Protein AF-A0A7C4VWH7-F1 (afdb_monomer_lite)

Radius of gyration: 33.83 Å; chains: 1; bounding box: 109×75×97 Å

Sequence (482 aa):
MKRKIFNILCTFMLFASLLFVKLVPMDLRASEKTSGESYSNHPNFISISVIIDKDKDFDDLWSWLESVNYTKFTFVICADENEGYILDNSTRINILKQYGKLIPRLPYYQQYSPSNRERKINDTLDNYRAKVGYVPKGIMDFVPDTYSANYAMLKGVEYIQGYCFDQYAIDYVTERGGFQMPYYASPTHILVPSITSGGIVVLPHSTWDWVASFTVDHNLQTHVDNLMTIFHNNRTLAKNYFLSFIDNTFSGSQPFGFVNFQFEWSWTRDYNNTDVAKEWITTLMTEYSQFLVTYEEFVEWFKLNYPATPEYKIKFNSPYDNSNIEWYFSNESRVARIGDYVVSYVDYTKQLPDKYLNQIATINWLGNASDPKNCVDVSLTFNVDALGRGRLRHPPSSFPISYVGDLRNFSKYYVTLALIQLETAYQSLSLNYSELKSNSAALNLTFHSLLGNFTALQAKYDSFNLMINNMQGQIDSLNLTF

Foldseek 3Di:
DVVVVVVVVVVVVLVVVPPDDPPDPDPLPLPPPPPPPDPPPAAEAEAEEEEEEAPVCLVVVLVLCVVLVAQAYEYEFEDDPPRDGQLVDLVSLVSNNRRHHYAYEDEQCLQDFLVVLLVVLVVRQVSCCVRNVHRDLEYEYLADDLSSQQSNVVVNNQEYENDLEQFALAQQAGAYFADQDKAAADSQARRAGDPAFGHYIYHYNWRAAPACCFAAHVLRTQEQVSLCVVVVNPLVVSLSQNVVSSVQQQVFKPPHGYGYHYYYPVSCVVVVNSVSVSVSSSVCCVPVVVNYHHPVRVSVVCVVVGRHTDWMWGWGQRSRRRFTKIWIDDSQWIWIDGDQWIQWIAGSVPWGGFPSSGHHDDADPVDRSRDNVRHPHSYTDTPHHRTHPHHSHDHGPHDIDGHPDDPVCVVVVSVVVVVVVVVVVVVVVVVVVVVVVVVVVVVVVVVVVVVVVVVVVVVVVVVVVVVVVVVVVVVVVVVVVD

Structure (mmCIF, N/CA/C/O backbone):
data_AF-A0A7C4VWH7-F1
#
_entry.id   AF-A0A7C4VWH7-F1
#
loop_
_atom_site.group_PDB
_atom_site.id
_atom_site.type_symbol
_atom_site.label_atom_id
_atom_site.label_alt_id
_atom_site.label_comp_id
_atom_site.label_asym_id
_atom_site.label_entity_id
_atom_site.label_seq_id
_atom_site.pdbx_PDB_ins_code
_atom_site.Cartn_x
_atom_site.Cartn_y
_atom_site.Cartn_z
_atom_site.occupancy
_atom_site.B_iso_or_equiv
_atom_site.auth_seq_id
_atom_site.auth_comp_id
_atom_site.auth_asym_id
_atom_site.auth_atom_id
_atom_site.pdbx_PDB_model_num
ATOM 1 N N . MET A 1 1 ? 14.789 -11.899 31.236 1.00 32.44 1 MET A N 1
ATOM 2 C CA . MET A 1 1 ? 15.882 -10.895 31.290 1.00 32.44 1 MET A CA 1
ATOM 3 C C . MET A 1 1 ? 16.557 -10.652 29.930 1.00 32.44 1 MET A C 1
ATOM 5 O O . MET A 1 1 ? 16.828 -9.505 29.618 1.00 32.44 1 MET A O 1
ATOM 9 N N . LYS A 1 2 ? 16.750 -11.671 29.071 1.00 30.27 2 LYS A N 1
ATOM 10 C CA . LYS A 1 2 ? 17.443 -11.531 27.767 1.00 30.27 2 LYS A CA 1
ATOM 11 C C . LYS A 1 2 ? 16.592 -11.014 26.581 1.00 30.27 2 LYS A C 1
ATOM 13 O O . LYS A 1 2 ? 17.165 -10.520 25.624 1.00 30.27 2 LYS A O 1
ATOM 18 N N . ARG A 1 3 ? 15.250 -11.015 26.672 1.00 28.73 3 ARG A N 1
ATOM 19 C CA . ARG A 1 3 ? 14.334 -10.370 25.692 1.00 28.73 3 ARG A CA 1
ATOM 20 C C . ARG A 1 3 ? 14.269 -8.836 25.823 1.00 28.73 3 ARG A C 1
ATOM 22 O O . ARG A 1 3 ? 14.079 -8.152 24.829 1.00 28.73 3 ARG A O 1
ATOM 29 N N . LYS A 1 4 ? 14.533 -8.285 27.020 1.00 31.02 4 LYS A N 1
ATOM 30 C CA . LYS A 1 4 ? 14.640 -6.825 27.234 1.00 31.02 4 LYS A CA 1
ATOM 31 C C . LYS A 1 4 ? 15.849 -6.207 26.517 1.00 31.02 4 LYS A C 1
ATOM 33 O O . LYS A 1 4 ? 15.803 -5.038 26.174 1.00 31.02 4 LYS A O 1
ATOM 38 N N . ILE A 1 5 ? 16.893 -6.994 26.242 1.00 35.22 5 ILE A N 1
ATOM 39 C CA . ILE A 1 5 ? 18.074 -6.545 25.484 1.00 35.22 5 ILE A CA 1
ATOM 40 C C . ILE A 1 5 ? 17.763 -6.455 23.976 1.00 35.22 5 ILE A C 1
ATOM 42 O O . ILE A 1 5 ? 18.352 -5.631 23.291 1.00 35.22 5 ILE A O 1
ATOM 46 N N . PHE A 1 6 ? 16.790 -7.223 23.468 1.00 36.03 6 PHE A N 1
ATOM 47 C CA . PHE A 1 6 ? 16.404 -7.210 22.051 1.00 36.03 6 PHE A CA 1
ATOM 48 C C . PHE A 1 6 ? 15.571 -5.969 21.682 1.00 36.03 6 PHE A C 1
ATOM 50 O O . PHE A 1 6 ? 15.882 -5.305 20.699 1.00 36.03 6 PHE A O 1
ATOM 57 N N . ASN A 1 7 ? 14.619 -5.564 22.534 1.00 34.31 7 ASN A N 1
ATOM 58 C CA . ASN A 1 7 ? 13.873 -4.314 22.323 1.00 34.31 7 ASN A CA 1
ATOM 59 C C . ASN A 1 7 ? 14.772 -3.072 22.461 1.00 34.31 7 ASN A C 1
ATOM 61 O O . ASN A 1 7 ? 14.585 -2.108 21.734 1.00 34.31 7 ASN A O 1
ATOM 65 N N . ILE A 1 8 ? 15.803 -3.119 23.316 1.00 36.78 8 ILE A N 1
ATOM 66 C CA . ILE A 1 8 ? 16.791 -2.034 23.442 1.00 36.78 8 ILE A CA 1
ATOM 67 C C . ILE A 1 8 ? 17.724 -1.970 22.216 1.00 36.78 8 ILE A C 1
ATOM 69 O O . ILE A 1 8 ? 18.142 -0.878 21.838 1.00 36.78 8 ILE A O 1
ATOM 73 N N . LEU A 1 9 ? 18.022 -3.096 21.548 1.00 31.27 9 LEU A N 1
ATOM 74 C CA . LEU A 1 9 ? 18.869 -3.108 20.346 1.00 31.27 9 LEU A CA 1
ATOM 75 C C . LEU A 1 9 ? 18.157 -2.583 19.087 1.00 31.27 9 LEU A C 1
ATOM 77 O O . LEU A 1 9 ? 18.805 -1.919 18.278 1.00 31.27 9 LEU A O 1
ATOM 81 N N . CYS A 1 10 ? 16.845 -2.800 18.939 1.00 35.12 10 CYS A N 1
ATOM 82 C CA . CYS A 1 10 ? 16.060 -2.189 17.856 1.00 35.12 10 CYS A CA 1
ATOM 83 C C . CYS A 1 10 ? 15.928 -0.666 18.034 1.00 35.12 10 CYS A C 1
ATOM 85 O O . CYS A 1 10 ? 16.064 0.075 17.064 1.00 35.12 10 CYS A O 1
ATOM 87 N N . THR A 1 11 ? 15.797 -0.175 19.274 1.00 37.03 11 THR A N 1
ATOM 88 C CA . THR A 1 11 ? 15.842 1.270 19.564 1.00 37.03 11 THR A CA 1
ATOM 89 C C . THR A 1 11 ? 17.242 1.867 19.341 1.00 37.03 11 THR A C 1
ATOM 91 O O . THR A 1 11 ? 17.359 3.005 18.893 1.00 37.03 11 THR A O 1
ATOM 94 N N . PHE A 1 12 ? 18.322 1.110 19.578 1.00 34.56 12 PHE A N 1
ATOM 95 C CA . PHE A 1 12 ? 19.699 1.593 19.383 1.00 34.56 12 PHE A CA 1
ATOM 96 C C . PHE A 1 12 ? 20.146 1.654 17.914 1.00 34.56 12 PHE A C 1
ATOM 98 O O . PHE A 1 12 ? 20.924 2.542 17.559 1.00 34.56 12 PHE A O 1
ATOM 105 N N . MET A 1 13 ? 19.646 0.772 17.037 1.00 32.38 13 MET A N 1
ATOM 106 C CA . MET A 1 13 ? 19.950 0.860 15.599 1.00 32.38 13 MET A CA 1
ATOM 107 C C . MET A 1 13 ? 19.264 2.049 14.909 1.00 32.38 13 MET A C 1
ATOM 109 O O . MET A 1 13 ? 19.772 2.522 13.894 1.00 32.38 13 MET A O 1
ATOM 113 N N . LEU A 1 14 ? 18.191 2.603 15.487 1.00 39.06 14 LEU A N 1
ATOM 114 C CA . LEU A 1 14 ? 17.603 3.864 15.022 1.00 39.06 14 LEU A CA 1
ATOM 115 C C . LEU A 1 14 ? 18.465 5.097 15.361 1.00 39.06 14 LEU A C 1
ATOM 117 O O . LEU A 1 14 ? 18.421 6.088 14.632 1.00 39.06 14 LEU A O 1
ATOM 121 N N . PHE A 1 15 ? 19.271 5.045 16.431 1.00 34.78 15 PHE A N 1
ATOM 122 C CA . PHE A 1 15 ? 20.046 6.198 16.909 1.00 34.78 15 PHE A CA 1
ATOM 123 C C . PHE A 1 15 ? 21.398 6.391 16.203 1.00 34.78 15 PHE A C 1
ATOM 125 O O . PHE A 1 15 ? 21.892 7.514 16.121 1.00 34.78 15 PHE A O 1
ATOM 132 N N . ALA A 1 16 ? 22.003 5.336 15.649 1.00 31.00 16 ALA A N 1
ATOM 133 C CA . ALA A 1 16 ? 23.337 5.425 15.040 1.00 31.00 16 ALA A CA 1
ATOM 134 C C . ALA A 1 16 ? 23.357 6.058 13.629 1.00 31.00 16 ALA A C 1
ATOM 136 O O . ALA A 1 16 ? 24.419 6.447 13.147 1.00 31.00 16 ALA A O 1
ATOM 137 N N . SER A 1 17 ? 22.203 6.224 12.971 1.00 36.97 17 SER A N 1
ATOM 138 C CA . SER A 1 17 ? 22.091 6.851 11.640 1.00 36.97 17 SER A CA 1
ATOM 139 C C . SER A 1 17 ? 21.875 8.375 11.663 1.00 36.97 17 SER A C 1
ATOM 141 O O . SER A 1 17 ? 21.701 8.984 10.612 1.00 36.97 17 SER A O 1
ATOM 143 N N . LEU A 1 18 ? 21.897 9.011 12.840 1.00 37.09 18 LEU A N 1
ATOM 144 C CA . LEU A 1 18 ? 21.579 10.437 13.032 1.00 37.09 18 LEU A CA 1
ATOM 145 C C . LEU A 1 18 ? 22.691 11.432 12.639 1.00 37.09 18 LEU A C 1
ATOM 147 O O . LEU A 1 18 ? 22.492 12.632 12.802 1.00 37.09 18 LEU A O 1
ATOM 151 N N . LEU A 1 19 ? 23.847 10.994 12.119 1.00 32.78 19 LEU A N 1
ATOM 152 C CA . LEU A 1 19 ? 24.998 11.900 11.944 1.00 32.78 19 LEU A CA 1
ATOM 153 C C . LEU A 1 19 ? 25.217 12.504 10.544 1.00 32.78 19 LEU A C 1
ATOM 155 O O . LEU A 1 19 ? 26.114 13.328 10.403 1.00 32.78 19 LEU A O 1
ATOM 159 N N . PHE A 1 20 ? 24.431 12.163 9.516 1.00 33.09 20 PHE A N 1
ATOM 160 C CA . PHE A 1 20 ? 24.648 12.708 8.163 1.00 33.09 20 PHE A CA 1
ATOM 161 C C . PHE A 1 20 ? 23.351 12.925 7.368 1.00 33.09 20 PHE A C 1
ATOM 163 O O . PHE A 1 20 ? 23.183 12.393 6.275 1.00 33.09 20 PHE A O 1
ATOM 170 N N . VAL A 1 21 ? 22.445 13.764 7.873 1.00 36.88 21 VAL A N 1
ATOM 171 C CA . VAL A 1 21 ? 21.430 14.405 7.020 1.00 36.88 21 VAL A CA 1
ATOM 172 C C . VAL A 1 21 ? 21.797 15.879 6.911 1.00 36.88 21 VAL A C 1
ATOM 174 O O . VAL A 1 21 ? 21.818 16.604 7.903 1.00 36.88 21 VAL A O 1
ATOM 177 N N . LYS A 1 22 ? 22.163 16.321 5.702 1.00 33.97 22 LYS A N 1
ATOM 178 C CA . LYS A 1 22 ? 22.348 17.745 5.409 1.00 33.97 22 LYS A CA 1
ATOM 179 C C . LYS A 1 22 ? 21.020 18.451 5.681 1.00 33.97 22 LYS A C 1
ATOM 181 O O . LYS A 1 22 ? 20.043 18.187 4.990 1.00 33.97 22 LYS A O 1
ATOM 186 N N . LEU A 1 23 ? 21.016 19.354 6.658 1.00 33.69 23 LEU A N 1
ATOM 187 C CA . LEU A 1 23 ? 19.926 20.295 6.896 1.00 33.69 23 LEU A CA 1
ATOM 188 C C . LEU A 1 23 ? 19.808 21.211 5.671 1.00 33.69 23 LEU A C 1
ATOM 190 O O . LEU A 1 23 ? 20.538 22.194 5.543 1.00 33.69 23 LEU A O 1
ATOM 194 N N . VAL A 1 24 ? 18.927 20.862 4.736 1.00 39.38 24 VAL A N 1
ATOM 195 C CA . VAL A 1 24 ? 18.400 21.831 3.775 1.00 39.38 24 VAL A CA 1
ATOM 196 C C . VAL A 1 24 ? 17.378 22.659 4.555 1.00 39.38 24 VAL A C 1
ATOM 198 O O . VAL A 1 24 ? 16.479 22.065 5.151 1.00 39.38 24 VAL A O 1
ATOM 201 N N . PRO A 1 25 ? 17.509 23.994 4.634 1.00 40.00 25 PRO A N 1
ATOM 202 C CA . PRO A 1 25 ? 16.485 24.814 5.266 1.00 40.00 25 PRO A CA 1
ATOM 203 C C . PRO A 1 25 ? 15.165 24.618 4.508 1.00 40.00 25 PRO A C 1
ATOM 205 O O . PRO A 1 25 ? 15.037 25.031 3.358 1.00 40.00 25 PRO A O 1
ATOM 208 N N . MET A 1 26 ? 14.212 23.932 5.145 1.00 44.38 26 MET A N 1
ATOM 209 C CA . MET A 1 26 ? 12.848 23.777 4.646 1.00 44.38 26 MET A CA 1
ATOM 210 C C . MET A 1 26 ? 12.152 25.138 4.723 1.00 44.38 26 MET A C 1
ATOM 212 O O . MET A 1 26 ? 11.831 25.608 5.815 1.00 44.38 26 MET A O 1
ATOM 216 N N . ASP A 1 27 ? 11.899 25.766 3.574 1.00 42.06 27 ASP A N 1
ATOM 217 C CA . ASP A 1 27 ? 10.939 26.870 3.476 1.00 42.06 27 ASP A CA 1
ATOM 218 C C . ASP A 1 27 ? 9.531 26.259 3.420 1.00 42.06 27 ASP A C 1
ATOM 220 O O . ASP A 1 27 ? 8.908 26.157 2.362 1.00 42.06 27 ASP A O 1
ATOM 224 N N . LEU A 1 28 ? 9.051 25.775 4.572 1.00 45.50 28 LEU A N 1
ATOM 225 C CA . LEU A 1 28 ? 7.648 25.415 4.779 1.00 45.50 28 LEU A CA 1
ATOM 226 C C . LEU A 1 28 ? 6.840 26.712 4.822 1.00 45.50 28 LEU A C 1
ATOM 228 O O . LEU A 1 28 ? 6.369 27.146 5.876 1.00 45.50 28 LEU A O 1
ATOM 232 N N . ARG A 1 29 ? 6.680 27.357 3.665 1.00 42.16 29 ARG A N 1
ATOM 233 C CA . ARG A 1 29 ? 5.578 28.293 3.485 1.00 42.16 29 ARG A CA 1
ATOM 234 C C . ARG A 1 29 ? 4.328 27.450 3.607 1.00 42.16 29 ARG A C 1
ATOM 236 O O . ARG A 1 29 ? 3.994 26.715 2.683 1.00 42.16 29 ARG A O 1
ATOM 243 N N . ALA A 1 30 ? 3.690 27.516 4.774 1.00 40.56 30 ALA A N 1
ATOM 244 C CA . ALA A 1 30 ? 2.314 27.085 4.928 1.00 40.56 30 ALA A CA 1
ATOM 245 C C . ALA A 1 30 ? 1.574 27.623 3.704 1.00 40.56 30 ALA A C 1
ATOM 247 O O . ALA A 1 30 ? 1.575 28.840 3.495 1.00 40.56 30 ALA A O 1
ATOM 248 N N . SER A 1 31 ? 1.058 26.740 2.844 1.00 42.19 31 SER A N 1
ATOM 249 C CA . SER A 1 31 ? 0.194 27.205 1.771 1.00 42.19 31 SER A CA 1
ATOM 250 C C . SER A 1 31 ? -0.918 27.947 2.490 1.00 42.19 31 SER A C 1
ATOM 252 O O . SER A 1 31 ? -1.615 27.339 3.309 1.00 42.19 31 SER A O 1
ATOM 254 N N . GLU A 1 32 ? -1.003 29.263 2.306 1.00 42.94 32 GLU A N 1
ATOM 255 C CA . GLU A 1 32 ? -2.095 30.036 2.873 1.00 42.94 32 GLU A CA 1
ATOM 256 C C . GLU A 1 32 ? -3.369 29.325 2.431 1.00 42.94 32 GLU A C 1
ATOM 258 O O . GLU A 1 32 ? -3.647 29.251 1.234 1.00 42.94 32 GLU A O 1
ATOM 263 N N . LYS A 1 33 ? -4.083 28.708 3.387 1.00 44.91 33 LYS A N 1
ATOM 264 C CA . LYS A 1 33 ? -5.407 28.141 3.144 1.00 44.91 33 LYS A CA 1
ATOM 265 C C . LYS A 1 33 ? -6.176 29.271 2.475 1.00 44.91 33 LYS A C 1
ATOM 267 O O . LYS A 1 33 ? -6.489 30.264 3.133 1.00 44.91 33 LYS A O 1
ATOM 272 N N . THR A 1 34 ? -6.477 29.144 1.185 1.00 42.19 34 THR A N 1
ATOM 273 C CA . THR A 1 34 ? -7.521 29.945 0.558 1.00 42.19 34 THR A CA 1
ATOM 274 C C . THR A 1 34 ? -8.810 29.494 1.218 1.00 42.19 34 THR A C 1
ATOM 276 O O . THR A 1 34 ? -9.468 28.549 0.790 1.00 42.19 34 THR A O 1
ATOM 279 N N . SER A 1 35 ? -9.096 30.108 2.362 1.00 39.06 35 SER A N 1
ATOM 280 C CA . SER A 1 35 ? -10.270 29.888 3.183 1.00 39.06 35 SER A CA 1
ATOM 281 C C . SER A 1 35 ? -11.496 30.153 2.312 1.00 39.06 35 SER A C 1
ATOM 283 O O . SER A 1 35 ? -11.878 31.307 2.122 1.00 39.06 35 SER A O 1
ATOM 285 N N . GLY A 1 36 ? -12.063 29.110 1.706 1.00 43.66 36 GLY A N 1
ATOM 286 C CA . GLY A 1 36 ? -13.207 29.276 0.815 1.00 43.66 36 GLY A CA 1
ATOM 287 C C . GLY A 1 36 ? -13.482 28.145 -0.171 1.00 43.66 36 GLY A C 1
ATOM 288 O O . GLY A 1 36 ? -14.631 28.026 -0.593 1.00 43.66 36 GLY A O 1
ATOM 289 N N . GLU A 1 37 ? -12.513 27.289 -0.517 1.00 47.47 37 GLU A N 1
ATOM 290 C CA . GLU A 1 37 ? -12.825 26.109 -1.338 1.00 47.47 37 GLU A CA 1
ATOM 291 C C . GLU A 1 37 ? -13.516 25.048 -0.480 1.00 47.47 37 GLU A C 1
ATOM 293 O O . GLU A 1 37 ? -12.917 24.197 0.171 1.00 47.47 37 GLU A O 1
ATOM 298 N N . SER A 1 38 ? -14.839 25.160 -0.428 1.00 54.72 38 SER A N 1
ATOM 299 C CA . SER A 1 38 ? -15.710 24.147 0.137 1.00 54.72 38 SER A CA 1
ATOM 300 C C . SER A 1 38 ? -15.507 22.837 -0.630 1.00 54.72 38 SER A C 1
ATOM 302 O O . SER A 1 38 ? -15.851 22.759 -1.807 1.00 54.72 38 SER A O 1
ATOM 304 N N . TYR A 1 39 ? -15.039 21.789 0.054 1.00 61.34 39 TYR A N 1
ATOM 305 C CA . TYR A 1 39 ? -14.988 20.395 -0.422 1.00 61.34 39 TYR A CA 1
ATOM 306 C C . TYR A 1 39 ? -16.369 19.809 -0.825 1.00 61.34 39 TYR A C 1
ATOM 308 O O . TYR A 1 39 ? -16.515 18.594 -0.930 1.00 61.34 39 TYR A O 1
ATOM 316 N N . SER A 1 40 ? -17.408 20.633 -1.016 1.00 55.28 40 SER A N 1
ATOM 317 C CA . SER A 1 40 ? -18.831 20.286 -0.864 1.00 55.28 40 SER A CA 1
ATOM 318 C C . SER A 1 40 ? -19.375 19.185 -1.769 1.00 55.28 40 SER A C 1
ATOM 320 O O . SER A 1 40 ? -20.473 18.721 -1.490 1.00 55.28 40 SER A O 1
ATOM 322 N N . ASN A 1 41 ? -18.639 18.705 -2.776 1.00 72.38 41 ASN A N 1
ATOM 323 C CA . ASN A 1 41 ? -19.087 17.599 -3.630 1.00 72.38 41 ASN A CA 1
ATOM 324 C C . ASN A 1 41 ? -18.045 16.484 -3.857 1.00 72.38 41 ASN A C 1
ATOM 326 O O . ASN A 1 41 ? -18.331 15.557 -4.613 1.00 72.38 41 ASN A O 1
ATOM 330 N N . HIS A 1 42 ? -16.858 16.541 -3.239 1.00 90.12 42 HIS A N 1
ATOM 331 C CA . HIS A 1 42 ? -15.840 15.491 -3.382 1.00 90.12 42 HIS A CA 1
ATOM 332 C C . HIS A 1 42 ? -15.825 14.583 -2.139 1.00 90.12 42 HIS A C 1
ATOM 334 O O . HIS A 1 42 ? -15.549 15.085 -1.047 1.00 90.12 42 HIS A O 1
ATOM 340 N N . PRO A 1 43 ? -16.134 13.275 -2.253 1.00 96.19 43 PRO A N 1
ATOM 341 C CA . PRO A 1 43 ? -16.116 12.378 -1.103 1.00 96.19 43 PRO A CA 1
ATOM 342 C C . PRO A 1 43 ? -14.700 12.263 -0.533 1.00 96.19 43 PRO A C 1
ATOM 344 O O . PRO A 1 43 ? -13.759 11.972 -1.266 1.00 96.19 43 PRO A O 1
ATOM 347 N N . ASN A 1 44 ? -14.562 12.473 0.772 1.00 97.81 44 ASN A N 1
ATOM 348 C CA . ASN A 1 44 ? -13.296 12.387 1.487 1.00 97.81 44 ASN A CA 1
ATOM 349 C C . ASN A 1 44 ? -13.496 11.624 2.789 1.00 97.81 44 ASN A C 1
ATOM 351 O O . ASN A 1 44 ? -14.525 11.772 3.452 1.00 97.81 44 ASN A O 1
ATOM 355 N N . PHE A 1 45 ? -12.499 10.827 3.157 1.00 98.62 45 PHE A N 1
ATOM 356 C CA . PHE A 1 45 ? -12.579 9.936 4.304 1.00 98.62 45 PHE A CA 1
ATOM 357 C C . PHE A 1 45 ? -11.274 9.939 5.085 1.00 98.62 45 PHE A C 1
ATOM 359 O O . PHE A 1 45 ? -10.188 9.879 4.504 1.00 98.62 45 PHE A O 1
ATOM 366 N N . ILE A 1 46 ? -11.398 9.961 6.408 1.00 98.75 46 ILE A N 1
ATOM 367 C CA . ILE A 1 46 ? -10.306 9.722 7.340 1.00 98.75 46 ILE A CA 1
ATOM 368 C C . ILE A 1 46 ? -10.725 8.587 8.259 1.00 98.75 46 ILE A C 1
ATOM 370 O O . ILE A 1 46 ? -11.724 8.693 8.975 1.00 98.75 46 ILE A O 1
ATOM 374 N N . SER A 1 47 ? -9.938 7.520 8.267 1.00 98.69 47 SER A N 1
ATOM 375 C CA . SER A 1 47 ? -10.075 6.451 9.250 1.00 98.69 47 SER A CA 1
ATOM 376 C C . SER A 1 47 ? -8.964 6.534 10.281 1.00 98.69 47 SER A C 1
ATOM 378 O O . SER A 1 47 ? -7.815 6.807 9.942 1.00 98.69 47 SER A O 1
ATOM 380 N N . ILE A 1 48 ? -9.322 6.311 11.546 1.00 98.69 48 ILE A N 1
ATOM 381 C CA . ILE A 1 48 ? -8.383 6.343 12.668 1.00 98.69 48 ILE A CA 1
ATOM 382 C C . ILE A 1 48 ? -8.364 4.971 13.328 1.00 98.69 48 ILE A C 1
ATOM 384 O O . ILE A 1 48 ? -9.410 4.433 13.712 1.00 98.69 48 ILE A O 1
ATOM 388 N N . SER A 1 49 ? -7.171 4.411 13.479 1.00 98.38 49 SER A N 1
ATOM 389 C CA . SER A 1 49 ? -6.979 3.109 14.098 1.00 98.38 49 SER A CA 1
ATOM 390 C C . SER A 1 49 ? -5.877 3.127 15.148 1.00 98.38 49 SER A C 1
ATOM 392 O O . SER A 1 49 ? -4.898 3.853 15.029 1.00 98.38 49 SER A O 1
ATOM 394 N N . VAL A 1 50 ? -6.050 2.317 16.190 1.00 98.44 50 VAL A N 1
ATOM 395 C CA . VAL A 1 50 ? -5.056 2.138 17.249 1.00 98.44 50 VAL A CA 1
ATOM 396 C C . VAL A 1 50 ? -4.740 0.655 17.348 1.00 98.44 50 VAL A C 1
ATOM 398 O O . VAL A 1 50 ? -5.642 -0.160 17.565 1.00 98.44 50 VAL A O 1
ATOM 401 N N . ILE A 1 51 ? -3.470 0.298 17.183 1.00 97.69 51 ILE A N 1
ATOM 402 C CA . ILE A 1 51 ? -2.987 -1.057 17.441 1.00 97.69 51 ILE A CA 1
ATOM 403 C C . ILE A 1 51 ? -2.701 -1.173 18.935 1.00 97.69 51 ILE A C 1
ATOM 405 O O . ILE A 1 51 ? -1.951 -0.376 19.497 1.00 97.69 51 ILE A O 1
ATOM 409 N N . ILE A 1 52 ? -3.311 -2.166 19.578 1.00 96.25 52 ILE A N 1
ATOM 410 C CA . ILE A 1 52 ? -3.110 -2.454 20.993 1.00 96.25 52 ILE A CA 1
ATOM 411 C C . ILE A 1 52 ? -2.333 -3.762 21.114 1.00 96.25 52 ILE A C 1
ATOM 413 O O . ILE A 1 52 ? -2.866 -4.856 20.910 1.00 96.25 52 ILE A O 1
ATOM 417 N N . ASP A 1 53 ? -1.048 -3.621 21.419 1.00 91.00 53 ASP A N 1
ATOM 418 C CA . ASP A 1 53 ? -0.053 -4.690 21.436 1.00 91.00 53 ASP A CA 1
ATOM 419 C C . ASP A 1 53 ? 0.342 -5.158 22.841 1.00 91.00 53 ASP A C 1
ATOM 421 O O . ASP A 1 53 ? 0.924 -6.232 22.975 1.00 91.00 53 ASP A O 1
ATOM 425 N N . LYS A 1 54 ? -0.008 -4.401 23.889 1.00 90.44 54 LYS A N 1
ATOM 426 C CA . LYS A 1 54 ? 0.334 -4.715 25.284 1.00 90.44 54 LYS A CA 1
ATOM 427 C C . LYS A 1 54 ? -0.865 -4.501 26.210 1.00 90.44 54 LYS A C 1
ATOM 429 O O . LYS A 1 54 ? -1.295 -3.373 26.437 1.00 90.44 54 LYS A O 1
ATOM 434 N N . ASP A 1 55 ? -1.381 -5.577 26.803 1.00 89.06 55 ASP A N 1
ATOM 435 C CA . ASP A 1 55 ? -2.541 -5.520 27.711 1.00 89.06 55 ASP A CA 1
ATOM 436 C C . ASP A 1 55 ? -2.254 -4.734 29.005 1.00 89.06 55 ASP A C 1
ATOM 438 O O . ASP A 1 55 ? -3.120 -4.030 29.528 1.00 89.06 55 ASP A O 1
ATOM 442 N N . LYS A 1 56 ? -1.013 -4.784 29.501 1.00 90.94 56 LYS A N 1
ATOM 443 C CA . LYS A 1 56 ? -0.592 -4.061 30.715 1.00 90.94 56 LYS A CA 1
ATOM 444 C C . LYS A 1 56 ? -0.691 -2.530 30.591 1.00 90.94 56 LYS A C 1
ATOM 446 O O . LYS A 1 56 ? -0.673 -1.844 31.606 1.00 90.94 56 LYS A O 1
ATOM 451 N N . ASP A 1 57 ? -0.807 -2.018 29.366 1.00 92.81 57 ASP A N 1
ATOM 452 C CA . ASP A 1 57 ? -0.828 -0.588 29.044 1.00 92.81 57 ASP A CA 1
ATOM 453 C C . ASP A 1 57 ? -2.263 -0.047 28.897 1.00 92.81 57 ASP A C 1
ATOM 455 O O . ASP A 1 57 ? -2.465 1.113 28.532 1.00 92.81 57 ASP A O 1
ATOM 459 N N . PHE A 1 58 ? -3.269 -0.894 29.148 1.00 95.19 58 PHE A N 1
ATOM 460 C CA . PHE A 1 58 ? -4.669 -0.576 28.892 1.00 95.19 58 PHE A CA 1
ATOM 461 C C . PHE A 1 58 ? -5.210 0.561 29.760 1.00 95.19 58 PHE A C 1
ATOM 463 O O . PHE A 1 58 ? -6.016 1.351 29.283 1.00 95.19 58 PHE A O 1
ATOM 470 N N . ASP A 1 59 ? -4.806 0.653 31.024 1.00 95.88 59 ASP A N 1
ATOM 471 C CA . ASP A 1 59 ? -5.374 1.657 31.929 1.00 95.88 59 ASP A CA 1
ATOM 472 C C . ASP A 1 59 ? -4.939 3.077 31.502 1.00 95.88 59 ASP A C 1
ATOM 474 O O . ASP A 1 59 ? -5.752 4.005 31.512 1.00 95.88 59 ASP A O 1
ATOM 478 N N . ASP A 1 60 ? -3.703 3.222 31.000 1.00 97.44 60 ASP A N 1
ATOM 479 C CA . ASP A 1 60 ? -3.222 4.454 30.360 1.00 97.44 60 ASP A CA 1
ATOM 480 C C . ASP A 1 60 ? -4.013 4.752 29.075 1.00 97.44 60 ASP A C 1
ATOM 482 O O . ASP A 1 60 ? -4.418 5.894 28.846 1.00 97.44 60 ASP A O 1
ATOM 486 N N . LEU A 1 61 ? -4.261 3.726 28.246 1.00 98.00 61 LEU A N 1
ATOM 487 C CA . LEU A 1 61 ? -5.064 3.857 27.024 1.00 98.00 61 LEU A CA 1
ATOM 488 C C . LEU A 1 61 ? -6.480 4.326 27.345 1.00 98.00 61 LEU A C 1
ATOM 490 O O . LEU A 1 61 ? -6.990 5.222 26.683 1.00 98.00 61 LEU A O 1
ATOM 494 N N . TRP A 1 62 ? -7.125 3.740 28.352 1.00 98.25 62 TRP A N 1
ATOM 495 C CA . TRP A 1 62 ? -8.484 4.101 28.740 1.00 98.25 62 TRP A CA 1
ATOM 496 C C . TRP A 1 62 ? -8.554 5.557 29.208 1.00 98.25 62 TRP A C 1
ATOM 498 O O . TRP A 1 62 ? -9.368 6.316 28.682 1.00 98.25 62 TRP A O 1
ATOM 508 N N . SER A 1 63 ? -7.657 5.976 30.103 1.00 98.31 63 SER A N 1
ATOM 509 C CA . SER A 1 63 ? -7.562 7.378 30.532 1.00 98.31 63 SER A CA 1
ATOM 510 C C . SER A 1 63 ? -7.363 8.326 29.340 1.00 98.31 63 SER A C 1
ATOM 512 O O . SER A 1 63 ? -8.021 9.364 29.220 1.00 98.31 63 SER A O 1
ATOM 514 N N . TRP A 1 64 ? -6.508 7.942 28.386 1.00 98.62 64 TRP A N 1
ATOM 515 C CA . TRP A 1 64 ? -6.305 8.709 27.161 1.00 98.62 64 TRP A CA 1
ATOM 516 C C . TRP A 1 64 ? -7.570 8.776 26.295 1.00 98.62 64 TRP A C 1
ATOM 518 O O . TRP A 1 64 ? -7.937 9.877 25.878 1.00 98.62 64 TRP A O 1
ATOM 528 N N . LEU A 1 65 ? -8.273 7.656 26.087 1.00 98.69 65 LEU A N 1
ATOM 529 C CA . LEU A 1 65 ? -9.525 7.581 25.322 1.00 98.69 65 LEU A CA 1
ATOM 530 C C . LEU A 1 65 ? -10.611 8.489 25.910 1.00 98.69 65 LEU A C 1
ATOM 532 O O . LEU A 1 65 ? -11.230 9.247 25.161 1.00 98.69 65 LEU A O 1
ATOM 536 N N . GLU A 1 66 ? -10.789 8.482 27.236 1.00 98.44 66 GLU A N 1
ATOM 537 C CA . GLU A 1 66 ? -11.712 9.395 27.931 1.00 98.44 66 GLU A CA 1
ATOM 538 C C . GLU A 1 66 ? -11.360 10.857 27.656 1.00 98.44 66 GLU A C 1
ATOM 540 O O . GLU A 1 66 ? -12.228 11.700 27.431 1.00 98.44 66 GLU A O 1
ATOM 545 N N . SER A 1 67 ? -10.063 11.155 27.628 1.00 98.25 67 SER A N 1
ATOM 546 C CA . SER A 1 67 ? -9.570 12.510 27.436 1.00 98.25 67 SER A CA 1
ATOM 547 C C . SER A 1 67 ? -9.655 13.007 25.983 1.00 98.25 67 SER A C 1
ATOM 549 O O . SER A 1 67 ? -9.683 14.221 25.770 1.00 98.25 67 SER A O 1
ATOM 551 N N . VAL A 1 68 ? -9.641 12.100 24.998 1.00 97.94 68 VAL A N 1
ATOM 552 C CA . VAL A 1 68 ? -9.795 12.399 23.561 1.00 97.94 68 VAL A CA 1
ATOM 553 C C . VAL A 1 68 ? -11.274 12.498 23.191 1.00 97.94 68 VAL A C 1
ATOM 555 O O . VAL A 1 68 ? -11.646 13.355 22.395 1.00 97.94 68 VAL A O 1
ATOM 558 N N . ASN A 1 69 ? -12.115 11.641 23.781 1.00 97.19 69 ASN A N 1
ATOM 559 C CA . ASN A 1 69 ? -13.562 11.591 23.562 1.00 97.19 69 ASN A CA 1
ATOM 560 C C . ASN A 1 69 ? -13.968 11.419 22.077 1.00 97.19 69 ASN A C 1
ATOM 562 O O . ASN A 1 69 ? -14.927 12.023 21.595 1.00 97.19 69 ASN A O 1
ATOM 566 N N . TYR A 1 70 ? -13.227 10.587 21.339 1.00 98.25 70 TYR A N 1
ATOM 567 C CA . TYR A 1 70 ? -13.539 10.178 19.964 1.00 98.25 70 TYR A CA 1
ATOM 568 C C . TYR A 1 70 ? -14.057 8.737 19.942 1.00 98.25 70 TYR A C 1
ATOM 570 O O . TYR A 1 70 ? -13.447 7.865 20.550 1.00 98.25 70 TYR A O 1
ATOM 578 N N . THR A 1 71 ? -15.156 8.463 19.234 1.00 97.88 71 THR A N 1
ATOM 579 C CA . THR A 1 71 ? -15.867 7.167 19.315 1.00 97.88 71 THR A CA 1
ATOM 580 C C . THR A 1 71 ? -15.892 6.357 18.018 1.00 97.88 71 THR A C 1
ATOM 582 O O . THR A 1 71 ? -16.570 5.332 17.932 1.00 97.88 71 THR A O 1
ATOM 585 N N . LYS A 1 72 ? -15.148 6.791 16.998 1.00 98.25 72 LYS A N 1
ATOM 586 C CA . LYS A 1 72 ? -15.055 6.107 15.700 1.00 98.25 72 LYS A CA 1
ATOM 587 C C . LYS A 1 72 ? -13.664 5.514 15.459 1.00 98.25 72 LYS A C 1
ATOM 589 O O . LYS A 1 72 ? -13.123 5.593 14.356 1.00 98.25 72 LYS A O 1
ATOM 594 N N . PHE A 1 73 ? -13.064 4.928 16.491 1.00 98.56 73 PHE A N 1
ATOM 595 C CA . PHE A 1 73 ? -11.819 4.182 16.333 1.00 98.56 73 PHE A CA 1
ATOM 596 C C . PHE A 1 73 ? -12.059 2.809 15.695 1.00 98.56 73 PHE A C 1
ATOM 598 O O . PHE A 1 73 ? -13.116 2.190 15.846 1.00 98.56 73 PHE A O 1
ATOM 605 N N . THR A 1 74 ? -11.027 2.285 15.040 1.00 98.56 74 THR A N 1
ATOM 606 C CA . THR A 1 74 ? -10.861 0.837 14.874 1.00 98.56 74 THR A CA 1
ATOM 607 C C . THR A 1 74 ? -9.664 0.365 15.693 1.00 98.56 74 THR A C 1
ATOM 609 O O . THR A 1 74 ? -8.533 0.766 15.437 1.00 98.56 74 THR A O 1
ATOM 612 N N . PHE A 1 75 ? -9.900 -0.489 16.678 1.00 98.44 75 PHE A N 1
ATOM 613 C CA . PHE A 1 75 ? -8.877 -1.086 17.524 1.00 98.44 75 PHE A CA 1
ATOM 614 C C . PHE A 1 75 ? -8.401 -2.405 16.925 1.00 98.44 75 PHE A C 1
ATOM 616 O O . PHE A 1 75 ? -9.175 -3.355 16.786 1.00 98.44 75 PHE A O 1
ATOM 623 N N . VAL A 1 76 ? -7.119 -2.469 16.594 1.00 97.75 76 VAL A N 1
ATOM 624 C CA . VAL A 1 76 ? -6.460 -3.700 16.162 1.00 97.75 76 VAL A CA 1
ATOM 625 C C . VAL A 1 76 ? -5.903 -4.382 17.404 1.00 97.75 76 VAL A C 1
ATOM 627 O O . VAL A 1 76 ? -5.027 -3.834 18.068 1.00 97.75 76 VAL A O 1
ATOM 630 N N . ILE A 1 77 ? -6.417 -5.563 17.747 1.00 96.38 77 ILE A N 1
ATOM 631 C CA . ILE A 1 77 ? -5.974 -6.288 18.944 1.00 96.38 77 ILE A CA 1
ATOM 632 C C . ILE A 1 77 ? -4.936 -7.329 18.542 1.00 96.38 77 ILE A C 1
ATOM 634 O O . ILE A 1 77 ? -5.231 -8.271 17.796 1.00 96.38 77 ILE A O 1
ATOM 638 N N . CYS A 1 78 ? -3.729 -7.186 19.076 1.00 92.31 78 CYS A N 1
ATOM 639 C CA . CYS A 1 78 ? -2.689 -8.194 18.955 1.00 92.31 78 CYS A CA 1
ATOM 640 C C . CYS A 1 78 ? -2.826 -9.213 20.091 1.00 92.31 78 CYS A C 1
ATOM 642 O O . CYS A 1 78 ? -3.020 -8.855 21.252 1.00 92.31 78 CYS A O 1
ATOM 644 N N . ALA A 1 79 ? -2.709 -10.498 19.766 1.00 79.50 79 ALA A N 1
ATOM 645 C CA . ALA A 1 79 ? -2.506 -11.525 20.777 1.00 79.50 79 ALA A CA 1
ATOM 646 C C . ALA A 1 79 ? -1.009 -11.587 21.115 1.00 79.50 79 ALA A C 1
ATOM 648 O O . ALA A 1 79 ? -0.218 -12.026 20.279 1.00 79.50 79 ALA A O 1
ATOM 649 N N . ASP A 1 80 ? -0.615 -11.144 22.312 1.00 65.12 80 ASP A N 1
ATOM 650 C CA . ASP A 1 80 ? 0.709 -11.448 22.861 1.00 65.12 80 ASP A CA 1
ATOM 651 C C . ASP A 1 80 ? 0.583 -12.590 23.871 1.00 65.12 80 ASP A C 1
ATOM 653 O O . ASP A 1 80 ? -0.016 -12.455 24.938 1.00 65.12 80 ASP A O 1
ATOM 657 N N . GLU A 1 81 ? 1.185 -13.730 23.540 1.00 57.84 81 GLU A N 1
ATOM 658 C CA . GLU A 1 81 ? 1.228 -14.911 24.405 1.00 57.84 81 GLU A CA 1
ATOM 659 C C . GLU A 1 81 ? 1.951 -14.653 25.746 1.00 57.84 81 GLU A C 1
ATOM 661 O O . GLU A 1 81 ? 1.822 -15.449 26.673 1.00 57.84 81 GLU A O 1
ATOM 666 N N . ASN A 1 82 ? 2.722 -13.563 25.871 1.00 59.44 82 ASN A N 1
ATOM 667 C CA . ASN A 1 82 ? 3.583 -13.285 27.025 1.00 59.44 82 ASN A CA 1
ATOM 668 C C . ASN A 1 82 ? 3.121 -12.116 27.904 1.00 59.44 82 ASN A C 1
ATOM 670 O O . ASN A 1 82 ? 3.600 -12.003 29.033 1.00 59.44 82 ASN A O 1
ATOM 674 N N . GLU A 1 83 ? 2.250 -11.238 27.406 1.00 61.41 83 GLU A N 1
ATOM 675 C CA . GLU A 1 83 ? 1.871 -9.996 28.102 1.00 61.41 83 GLU A CA 1
ATOM 676 C C . GLU A 1 83 ? 0.373 -9.902 28.428 1.00 61.41 83 GLU A C 1
ATOM 678 O O . GLU A 1 83 ? -0.083 -8.871 28.916 1.00 61.41 83 GLU A O 1
ATOM 683 N N . GLY A 1 84 ? -0.363 -11.003 28.244 1.00 67.81 84 GLY A N 1
ATOM 684 C CA . GLY A 1 84 ? -1.808 -11.063 28.445 1.00 67.81 84 GLY A CA 1
ATOM 685 C C . GLY A 1 84 ? -2.572 -10.665 27.186 1.00 67.81 84 GLY A C 1
ATOM 686 O O . GLY A 1 84 ? -2.041 -10.020 26.283 1.00 67.81 84 GLY A O 1
ATOM 687 N N . TYR A 1 85 ? -3.836 -11.075 27.113 1.00 82.75 85 TYR A N 1
ATOM 688 C CA . TYR A 1 85 ? -4.673 -10.840 25.946 1.00 82.75 85 TYR A CA 1
ATOM 689 C C . TYR A 1 85 ? -5.913 -10.038 26.327 1.00 82.75 85 TYR A C 1
ATOM 691 O O . TYR A 1 85 ? -6.722 -10.483 27.139 1.00 82.75 85 TYR A O 1
ATOM 699 N N . ILE A 1 86 ? -6.092 -8.869 25.701 1.00 87.12 86 ILE A N 1
ATOM 700 C CA . ILE A 1 86 ? -7.191 -7.933 26.010 1.00 87.12 86 ILE A CA 1
ATOM 701 C C . ILE A 1 86 ? -8.561 -8.610 25.936 1.00 87.12 86 ILE A C 1
ATOM 703 O O . ILE A 1 86 ? -9.459 -8.289 26.716 1.00 87.12 86 ILE A O 1
ATOM 707 N N . LEU A 1 87 ? -8.729 -9.579 25.030 1.00 92.12 87 LEU A N 1
ATOM 708 C CA . LEU A 1 87 ? -10.006 -10.271 24.867 1.00 92.12 87 LEU A CA 1
ATOM 709 C C . LEU A 1 87 ? -10.358 -11.218 26.023 1.00 92.12 87 LEU A C 1
ATOM 711 O O . LEU A 1 87 ? -11.488 -11.702 26.086 1.00 92.12 87 LEU A O 1
ATOM 715 N N . ASP A 1 88 ? -9.442 -11.477 26.954 1.00 92.75 88 ASP A N 1
ATOM 716 C CA . ASP A 1 88 ? -9.738 -12.238 28.167 1.00 92.75 88 ASP A CA 1
ATOM 717 C C . ASP A 1 88 ? -10.352 -11.381 29.283 1.00 92.75 88 ASP A C 1
ATOM 719 O O . ASP A 1 88 ? -10.843 -11.926 30.273 1.00 92.75 88 ASP A O 1
ATOM 723 N N . ASN A 1 89 ? -10.426 -10.057 29.104 1.00 94.56 89 ASN A N 1
ATOM 724 C CA . ASN A 1 89 ? -11.035 -9.137 30.058 1.00 94.56 89 ASN A CA 1
ATOM 725 C C . ASN A 1 89 ? -12.280 -8.447 29.471 1.00 94.56 89 ASN A C 1
ATOM 727 O O . ASN A 1 89 ? -12.196 -7.453 28.749 1.00 94.56 89 ASN A O 1
ATOM 731 N N . SER A 1 90 ? -13.464 -8.947 29.838 1.00 96.06 90 SER A N 1
ATOM 732 C CA . SER A 1 90 ? -14.745 -8.413 29.344 1.00 96.06 90 SER A CA 1
ATOM 733 C C . SER A 1 90 ? -14.982 -6.935 29.685 1.00 96.06 90 SER A C 1
ATOM 735 O O . SER A 1 90 ? -15.577 -6.218 28.881 1.00 96.06 90 SER A O 1
ATOM 737 N N . THR A 1 91 ? -14.480 -6.443 30.824 1.00 97.00 91 THR A N 1
ATOM 738 C CA . THR A 1 91 ? -14.576 -5.022 31.195 1.00 97.00 91 THR A CA 1
ATOM 739 C C . THR A 1 91 ? -13.807 -4.154 30.203 1.00 97.00 91 THR A C 1
ATOM 741 O O . THR A 1 91 ? -14.357 -3.181 29.690 1.00 97.00 91 THR A O 1
ATOM 744 N N . ARG A 1 92 ? -12.572 -4.541 29.860 1.00 96.62 92 ARG A N 1
ATOM 745 C CA . ARG A 1 92 ? -11.732 -3.823 28.886 1.00 96.62 92 ARG A CA 1
ATOM 746 C C . ARG A 1 92 ? -12.338 -3.840 27.485 1.00 96.62 92 ARG A C 1
ATOM 748 O O . ARG A 1 92 ? -12.412 -2.801 26.835 1.00 96.62 92 ARG A O 1
ATOM 755 N N . ILE A 1 93 ? -12.860 -4.989 27.054 1.00 97.25 93 ILE A N 1
ATOM 756 C CA . ILE A 1 93 ? -13.594 -5.112 25.785 1.00 97.25 93 ILE A CA 1
ATOM 757 C C . ILE A 1 93 ? -14.795 -4.158 25.752 1.00 97.25 93 ILE A C 1
ATOM 759 O O . ILE A 1 93 ? -15.001 -3.457 24.762 1.00 97.25 93 ILE A O 1
ATOM 763 N N . ASN A 1 94 ? -15.586 -4.113 26.827 1.00 97.88 94 ASN A N 1
ATOM 764 C CA . ASN A 1 94 ? -16.763 -3.249 26.905 1.00 97.88 94 ASN A CA 1
ATOM 765 C C . ASN A 1 94 ? -16.403 -1.761 26.894 1.00 97.88 94 ASN A C 1
ATOM 767 O O . ASN A 1 94 ? -17.162 -0.981 26.327 1.00 97.88 94 ASN A O 1
ATOM 771 N N . ILE A 1 95 ? -15.261 -1.376 27.468 1.00 98.12 95 ILE A N 1
ATOM 772 C CA . ILE A 1 95 ? -14.723 -0.015 27.355 1.00 98.12 95 ILE A CA 1
ATOM 773 C C . ILE A 1 95 ? -14.361 0.279 25.895 1.00 98.12 95 ILE A C 1
ATOM 775 O O . ILE A 1 95 ? -14.892 1.225 25.326 1.00 98.12 95 ILE A O 1
ATOM 779 N N . LEU A 1 96 ? -13.547 -0.556 25.237 1.00 98.31 96 LEU A N 1
ATOM 780 C CA . LEU A 1 96 ? -13.148 -0.327 23.837 1.00 98.31 96 LEU A CA 1
ATOM 781 C C . LEU A 1 96 ? -14.350 -0.232 22.885 1.00 98.31 96 LEU A C 1
ATOM 783 O O . LEU A 1 96 ? -14.364 0.611 21.992 1.00 98.31 96 LEU A O 1
ATOM 787 N N . LYS A 1 97 ? -15.392 -1.043 23.101 1.00 98.00 97 LYS A N 1
ATOM 788 C CA . LYS A 1 97 ? -16.631 -1.008 22.301 1.00 98.00 97 LYS A CA 1
ATOM 789 C C . LYS A 1 97 ? -17.403 0.311 22.408 1.00 98.00 97 LYS A C 1
ATOM 791 O O . LYS A 1 97 ? -18.216 0.583 21.531 1.00 98.00 97 LYS A O 1
ATOM 796 N N . GLN A 1 98 ? -17.177 1.117 23.447 1.00 98.19 98 GLN A N 1
ATOM 797 C CA . GLN A 1 98 ? -17.755 2.466 23.550 1.00 98.19 98 GLN A CA 1
ATOM 798 C C . GLN A 1 98 ? -17.052 3.461 22.619 1.00 98.19 98 GLN A C 1
ATOM 800 O O . GLN A 1 98 ? -17.659 4.446 22.208 1.00 98.19 98 GLN A O 1
ATOM 805 N N . TYR A 1 99 ? -15.794 3.186 22.266 1.00 98.50 99 TYR A N 1
ATOM 806 C CA . TYR A 1 99 ? -14.946 4.075 21.478 1.00 98.50 99 TYR A CA 1
ATOM 807 C C . TYR A 1 99 ? -14.740 3.613 20.029 1.00 98.50 99 TYR A C 1
ATOM 809 O O . TYR A 1 99 ? -14.154 4.350 19.235 1.00 98.50 99 TYR A O 1
ATOM 817 N N . GLY A 1 100 ? -15.170 2.403 19.660 1.00 97.75 100 GLY A N 1
ATOM 818 C CA . GLY A 1 100 ? -14.929 1.899 18.315 1.00 97.75 100 GLY A CA 1
ATOM 819 C C . GLY A 1 100 ? -15.197 0.414 18.086 1.00 97.75 100 GLY A C 1
ATOM 820 O O . GLY A 1 100 ? -15.854 -0.277 18.869 1.00 97.75 100 GLY A O 1
ATOM 821 N N . LYS A 1 101 ? -14.667 -0.079 16.965 1.00 97.69 101 LYS A N 1
ATOM 822 C CA . LYS A 1 101 ? -14.742 -1.483 16.528 1.00 97.69 101 LYS A CA 1
ATOM 823 C C . LYS A 1 101 ? -13.443 -2.212 16.825 1.00 97.69 101 LYS A C 1
ATOM 825 O O . LYS A 1 101 ? -12.385 -1.606 16.758 1.00 97.69 101 LYS A O 1
ATOM 830 N N . LEU A 1 102 ? -13.513 -3.502 17.140 1.00 98.19 102 LEU A N 1
ATOM 831 C CA . LEU A 1 102 ? -12.342 -4.330 17.420 1.00 98.19 102 LEU A CA 1
ATOM 832 C C . LEU A 1 102 ? -12.144 -5.310 16.263 1.00 98.19 102 LEU A C 1
ATOM 834 O O . LEU A 1 102 ? -13.073 -6.036 15.906 1.00 98.19 102 LEU A O 1
ATOM 838 N N . ILE A 1 103 ? -10.927 -5.375 15.730 1.00 98.06 103 ILE A N 1
ATOM 839 C CA . ILE A 1 103 ? -10.523 -6.342 14.703 1.00 98.06 103 ILE A CA 1
ATOM 840 C C . ILE A 1 103 ? -9.247 -7.080 15.132 1.00 98.06 103 ILE A C 1
ATOM 842 O O . ILE A 1 103 ? -8.451 -6.521 15.893 1.00 98.06 103 ILE A O 1
ATOM 846 N N . PRO A 1 104 ? -9.049 -8.345 14.723 1.00 97.12 104 PRO A N 1
ATOM 847 C CA . PRO A 1 104 ? -7.837 -9.091 15.037 1.00 97.12 104 PRO A CA 1
ATOM 848 C C . PRO A 1 104 ? -6.675 -8.653 14.159 1.00 97.12 104 PRO A C 1
ATOM 850 O O . PRO A 1 104 ? -6.849 -8.409 12.964 1.00 97.12 104 PRO A O 1
ATOM 853 N N . ARG A 1 105 ? -5.475 -8.669 14.738 1.00 95.19 105 ARG A N 1
ATOM 854 C CA . ARG A 1 105 ? -4.230 -8.714 13.975 1.00 95.19 105 ARG A CA 1
ATOM 855 C C . ARG A 1 105 ? -3.862 -10.162 13.658 1.00 95.19 105 ARG A C 1
ATOM 857 O O . ARG A 1 105 ? -3.747 -10.984 14.568 1.00 95.19 105 ARG A O 1
ATOM 864 N N . LEU A 1 106 ? -3.638 -10.468 12.388 1.00 93.50 106 LEU A N 1
ATOM 865 C CA . LEU A 1 106 ? -3.048 -11.723 11.950 1.00 93.50 106 LEU A CA 1
ATOM 866 C C . LEU A 1 106 ? -1.511 -11.600 11.976 1.00 93.50 106 LEU A C 1
ATOM 868 O O . LEU A 1 106 ? -0.964 -10.542 11.662 1.00 93.50 106 LEU A O 1
ATOM 872 N N . PRO A 1 107 ? -0.786 -12.638 12.422 1.00 90.19 107 PRO A N 1
ATOM 873 C CA . PRO A 1 107 ? 0.657 -12.733 12.233 1.00 90.19 107 PRO A CA 1
ATOM 874 C C . PRO A 1 107 ? 0.980 -13.222 10.810 1.00 90.19 107 PRO A C 1
ATOM 876 O O . PRO A 1 107 ? 0.075 -13.516 10.042 1.00 90.19 107 PRO A O 1
ATOM 879 N N . TYR A 1 108 ? 2.269 -13.412 10.515 1.00 92.06 108 TYR A N 1
ATOM 880 C CA . TYR A 1 108 ? 2.830 -13.938 9.259 1.00 92.06 108 TYR A CA 1
ATOM 881 C C . TYR A 1 108 ? 2.267 -15.312 8.848 1.00 92.06 108 TYR A C 1
ATOM 883 O O . TYR A 1 108 ? 2.920 -16.352 8.999 1.00 92.06 108 TYR A O 1
ATOM 891 N N . TYR A 1 109 ? 1.034 -15.349 8.343 1.00 94.81 109 TYR A N 1
ATOM 892 C CA . TYR A 1 109 ? 0.335 -16.595 8.047 1.00 94.81 109 TYR A CA 1
ATOM 893 C C . TYR A 1 109 ? 0.939 -17.361 6.875 1.00 94.81 109 TYR A C 1
ATOM 895 O O . TYR A 1 109 ? 0.847 -18.593 6.851 1.00 94.81 109 TYR A O 1
ATOM 903 N N . GLN A 1 110 ? 1.708 -16.680 6.025 1.00 95.69 110 GLN A N 1
ATOM 904 C CA . GLN A 1 110 ? 2.514 -17.274 4.966 1.00 95.69 110 GLN A CA 1
ATOM 905 C C . GLN A 1 110 ? 3.493 -18.334 5.498 1.00 95.69 110 GLN A C 1
ATOM 907 O O . GLN A 1 110 ? 3.902 -19.203 4.736 1.00 95.69 110 GLN A O 1
ATOM 912 N N . GLN A 1 111 ? 3.846 -18.327 6.792 1.00 95.75 111 GLN A N 1
ATOM 913 C CA . GLN A 1 111 ? 4.693 -19.350 7.426 1.00 95.75 111 GLN A CA 1
ATOM 914 C C . GLN A 1 111 ? 3.969 -20.669 7.756 1.00 95.75 111 GLN A C 1
ATOM 916 O O . GLN A 1 111 ? 4.606 -21.639 8.171 1.00 95.75 111 GLN A O 1
ATOM 921 N N . TYR A 1 112 ? 2.649 -20.739 7.581 1.00 96.06 112 TYR A N 1
ATOM 922 C CA . TYR A 1 112 ? 1.861 -21.942 7.842 1.00 96.06 112 TYR A CA 1
ATOM 923 C C . TYR A 1 112 ? 1.366 -22.588 6.548 1.00 96.06 112 TYR A C 1
ATOM 925 O O . TYR A 1 112 ? 1.199 -21.926 5.523 1.00 96.06 112 TYR A O 1
ATOM 933 N N . SER A 1 113 ? 1.079 -23.892 6.605 1.00 96.50 113 SER A N 1
ATOM 934 C CA . SER A 1 113 ? 0.364 -24.588 5.532 1.00 96.50 113 SER A CA 1
ATOM 935 C C . SER A 1 113 ? -1.059 -24.035 5.366 1.00 96.50 113 SER A C 1
ATOM 937 O O . SER A 1 113 ? -1.651 -23.610 6.363 1.00 96.50 113 SER A O 1
ATOM 939 N N . PRO A 1 114 ? -1.659 -24.127 4.166 1.00 96.00 114 PRO A N 1
ATOM 940 C CA . PRO A 1 114 ? -3.045 -23.721 3.915 1.00 96.00 114 PRO A CA 1
ATOM 941 C C . PRO A 1 114 ? -4.050 -24.205 4.976 1.00 96.00 114 PRO A C 1
ATOM 943 O O . PRO A 1 114 ? -4.740 -23.402 5.597 1.00 96.00 114 PRO A O 1
ATOM 946 N N . SER A 1 115 ? -4.039 -25.500 5.309 1.00 96.81 115 SER A N 1
ATOM 947 C CA . SER A 1 115 ? -4.922 -26.086 6.333 1.00 96.81 115 SER A CA 1
ATOM 948 C C . SER A 1 115 ? -4.721 -25.518 7.745 1.00 96.81 115 SER A C 1
ATOM 950 O O . SER A 1 115 ? -5.662 -25.452 8.538 1.00 96.81 115 SER A O 1
ATOM 952 N N . ASN A 1 116 ? -3.499 -25.101 8.087 1.00 96.88 116 ASN A N 1
ATOM 953 C CA . ASN A 1 116 ? -3.218 -24.453 9.364 1.00 96.88 116 ASN A CA 1
ATOM 954 C C . ASN A 1 116 ? -3.671 -22.989 9.359 1.00 96.88 116 ASN A C 1
ATOM 956 O O . ASN A 1 116 ? -4.145 -22.520 10.392 1.00 96.88 116 ASN A O 1
ATOM 960 N N . ARG A 1 117 ? -3.573 -22.288 8.220 1.00 96.44 117 ARG A N 1
ATOM 961 C CA . ARG A 1 117 ? -4.121 -20.931 8.061 1.00 96.44 117 ARG A CA 1
ATOM 962 C C . ARG A 1 117 ? -5.637 -20.938 8.243 1.00 96.44 117 ARG A C 1
ATOM 964 O O . ARG A 1 117 ? -6.144 -20.171 9.050 1.00 96.44 117 ARG A O 1
ATOM 971 N N . GLU A 1 118 ? -6.347 -21.865 7.599 1.00 97.75 118 GLU A N 1
ATOM 972 C CA . GLU A 1 118 ? -7.807 -22.002 7.743 1.00 97.75 118 GLU A CA 1
ATOM 973 C C . GLU A 1 118 ? -8.241 -22.227 9.191 1.00 97.75 118 GLU A C 1
ATOM 975 O O . GLU A 1 118 ? -9.165 -21.574 9.678 1.00 97.75 118 GLU A O 1
ATOM 980 N N . ARG A 1 119 ? -7.555 -23.142 9.888 1.00 97.81 119 ARG A N 1
ATOM 981 C CA . ARG A 1 119 ? -7.815 -23.422 11.302 1.00 97.81 119 ARG A CA 1
ATOM 982 C C . ARG A 1 119 ? -7.612 -22.175 12.151 1.00 97.81 119 ARG A C 1
ATOM 984 O O . ARG A 1 119 ? -8.512 -21.809 12.890 1.00 97.81 119 ARG A O 1
ATOM 991 N N . LYS A 1 120 ? -6.470 -21.499 11.993 1.00 96.25 120 LYS A N 1
ATOM 992 C CA . LYS A 1 120 ? -6.152 -20.280 12.745 1.00 96.25 120 LYS A CA 1
ATOM 993 C C . LYS A 1 120 ? -7.167 -19.169 12.488 1.00 96.25 120 LYS A C 1
ATOM 995 O O . LYS A 1 120 ? -7.598 -18.536 13.440 1.00 96.25 120 LYS A O 1
ATOM 1000 N N . ILE A 1 121 ? -7.604 -18.978 11.241 1.00 97.31 121 ILE A N 1
ATOM 1001 C CA . ILE A 1 121 ? -8.655 -18.005 10.909 1.00 97.31 121 ILE A CA 1
ATOM 1002 C C . ILE A 1 121 ? -9.968 -18.367 11.607 1.00 97.31 121 ILE A C 1
ATOM 1004 O O . ILE A 1 121 ? -10.574 -17.495 12.224 1.00 97.31 121 ILE A O 1
ATOM 1008 N N . ASN A 1 122 ? -10.401 -19.632 11.554 1.00 97.94 122 ASN A N 1
ATOM 1009 C CA . ASN A 1 122 ? -11.607 -20.062 12.268 1.00 97.94 122 ASN A CA 1
ATOM 1010 C C . ASN A 1 122 ? -11.472 -19.802 13.778 1.00 97.94 122 ASN A C 1
ATOM 1012 O O . ASN A 1 122 ? -12.339 -19.150 14.350 1.00 97.94 122 ASN A O 1
ATOM 1016 N N . ASP A 1 123 ? -10.363 -20.230 14.391 1.00 96.31 123 ASP A N 1
ATOM 1017 C CA . ASP A 1 123 ? -10.099 -20.055 15.823 1.00 96.31 123 ASP A CA 1
ATOM 1018 C C . ASP A 1 123 ? -10.131 -18.567 16.214 1.00 96.31 123 ASP A C 1
ATOM 1020 O O . ASP A 1 123 ? -10.753 -18.190 17.209 1.00 96.31 123 ASP A O 1
ATOM 1024 N N . THR A 1 124 ? -9.512 -17.695 15.411 1.00 95.81 124 THR A N 1
ATOM 1025 C CA . THR A 1 124 ? -9.523 -16.243 15.628 1.00 95.81 124 THR A CA 1
ATOM 1026 C C . THR A 1 124 ? -10.938 -15.667 15.540 1.00 95.81 124 THR A C 1
ATOM 1028 O O . THR A 1 124 ? -11.350 -14.930 16.438 1.00 95.81 124 THR A O 1
ATOM 1031 N N . LEU A 1 125 ? -11.700 -15.996 14.493 1.00 96.75 125 LEU A N 1
ATOM 1032 C CA . LEU A 1 125 ? -13.049 -15.457 14.292 1.00 96.75 125 LEU A CA 1
ATOM 1033 C C . LEU A 1 125 ? -14.047 -15.983 15.334 1.00 96.75 125 LEU A C 1
ATOM 1035 O O . LEU A 1 125 ? -14.872 -15.213 15.832 1.00 96.75 125 LEU A O 1
ATOM 1039 N N . ASP A 1 126 ? -13.957 -17.260 15.704 1.00 97.06 126 ASP A N 1
ATOM 1040 C CA . ASP A 1 126 ? -14.801 -17.859 16.738 1.00 97.06 126 ASP A CA 1
ATOM 1041 C C . ASP A 1 126 ? -14.468 -17.295 18.123 1.00 97.06 126 ASP A C 1
ATOM 1043 O O . ASP A 1 126 ? -15.382 -16.989 18.895 1.00 97.06 126 ASP A O 1
ATOM 1047 N N . ASN A 1 127 ? -13.187 -17.051 18.422 1.00 95.50 127 ASN A N 1
ATOM 1048 C CA . ASN A 1 127 ? -12.793 -16.386 19.660 1.00 95.50 127 ASN A CA 1
ATOM 1049 C C . ASN A 1 127 ? -13.336 -14.948 19.734 1.00 95.50 127 ASN A C 1
ATOM 1051 O O . ASN A 1 127 ? -13.883 -14.550 20.762 1.00 95.50 127 ASN A O 1
ATOM 1055 N N . TYR A 1 128 ? -13.279 -14.181 18.639 1.00 96.75 128 TYR A N 1
ATOM 1056 C CA . TYR A 1 128 ? -13.902 -12.853 18.589 1.00 96.75 128 TYR A CA 1
ATOM 1057 C C . TYR A 1 128 ? -15.416 -12.916 18.789 1.00 96.75 128 TYR A C 1
ATOM 1059 O O . TYR A 1 128 ? -15.962 -12.161 19.598 1.00 96.75 128 TYR A O 1
ATOM 1067 N N . ARG A 1 129 ? -16.096 -13.850 18.114 1.00 97.19 129 ARG A N 1
ATOM 1068 C CA . ARG A 1 129 ? -17.538 -14.049 18.290 1.00 97.19 129 ARG A CA 1
ATOM 1069 C C . ARG A 1 129 ? -17.875 -14.328 19.754 1.00 97.19 129 ARG A C 1
ATOM 1071 O O . ARG A 1 129 ? -18.799 -13.713 20.278 1.00 97.19 129 ARG A O 1
ATOM 1078 N N . ALA A 1 130 ? -17.120 -15.208 20.408 1.00 97.38 130 ALA A N 1
ATOM 1079 C CA . ALA A 1 130 ? -17.353 -15.597 21.795 1.00 97.38 130 ALA A CA 1
ATOM 1080 C C . ALA A 1 130 ? -17.048 -14.476 22.803 1.00 97.38 130 ALA A C 1
ATOM 1082 O O . ALA A 1 130 ? -17.803 -14.291 23.755 1.00 97.38 130 ALA A O 1
ATOM 1083 N N . LYS A 1 131 ? -15.950 -13.732 22.615 1.00 96.56 131 LYS A N 1
ATOM 1084 C CA . LYS A 1 131 ? -15.455 -12.744 23.592 1.00 96.56 131 LYS A CA 1
ATOM 1085 C C . LYS A 1 131 ? -15.996 -11.334 23.366 1.00 96.56 131 LYS A C 1
ATOM 1087 O O . LYS A 1 131 ? -16.312 -10.632 24.322 1.00 96.56 131 LYS A O 1
ATOM 1092 N N . VAL A 1 132 ? -16.102 -10.907 22.110 1.00 96.75 132 VAL A N 1
ATOM 1093 C CA . VAL A 1 132 ? -16.513 -9.544 21.727 1.00 96.75 132 VAL A CA 1
ATOM 1094 C C . VAL A 1 132 ? -18.017 -9.473 21.429 1.00 96.75 132 VAL A C 1
ATOM 1096 O O . VAL A 1 132 ? -18.651 -8.423 21.613 1.00 96.75 132 VAL A O 1
ATOM 1099 N N . GLY A 1 133 ? -18.604 -10.603 21.023 1.00 97.19 133 GLY A N 1
ATOM 1100 C CA . GLY A 1 133 ? -20.028 -10.750 20.715 1.00 97.19 133 GLY A CA 1
ATOM 1101 C C . GLY A 1 133 ? -20.377 -10.576 19.235 1.00 97.19 133 GLY A C 1
ATOM 1102 O O . GLY A 1 133 ? -21.555 -10.503 18.898 1.00 97.19 133 GLY A O 1
ATOM 1103 N N . TYR A 1 134 ? -19.384 -10.487 18.346 1.00 96.94 134 TYR A N 1
ATOM 1104 C CA . TYR A 1 134 ? -19.583 -10.426 16.897 1.00 96.94 134 TYR A CA 1
ATOM 1105 C C . TYR A 1 134 ? -18.393 -11.029 16.146 1.00 96.94 134 TYR A C 1
ATOM 1107 O O . TYR A 1 134 ? -17.287 -11.113 16.676 1.00 96.94 134 TYR A O 1
ATOM 1115 N N . VAL A 1 135 ? -18.627 -11.438 14.898 1.00 97.25 135 VAL A N 1
ATOM 1116 C CA . VAL A 1 135 ? -17.545 -11.765 13.961 1.00 97.25 135 VAL A CA 1
ATOM 1117 C C . VAL A 1 135 ? -17.029 -10.448 13.381 1.00 97.25 135 VAL A C 1
ATOM 1119 O O . VAL A 1 135 ? -17.851 -9.665 12.898 1.00 97.25 135 VAL A O 1
ATOM 1122 N N . PRO A 1 136 ? -15.722 -10.159 13.448 1.00 97.25 136 PRO A N 1
ATOM 1123 C CA . PRO A 1 136 ? -15.182 -8.912 12.932 1.00 97.25 136 PRO A CA 1
ATOM 1124 C C . PRO A 1 136 ? -15.318 -8.885 11.405 1.00 97.25 136 PRO A C 1
ATOM 1126 O O . PRO A 1 136 ? -15.021 -9.874 10.734 1.00 97.25 136 PRO A O 1
ATOM 1129 N N . LYS A 1 137 ? -15.752 -7.749 10.848 1.00 98.12 137 LYS A N 1
ATOM 1130 C CA . LYS A 1 137 ? -15.797 -7.543 9.390 1.00 98.12 137 LYS A CA 1
ATOM 1131 C C . LYS A 1 137 ? -14.426 -7.234 8.794 1.00 98.12 137 LYS A C 1
ATOM 1133 O O . LYS A 1 137 ? -14.268 -7.292 7.579 1.00 98.12 137 LYS A O 1
ATOM 1138 N N . GLY A 1 138 ? -13.455 -6.900 9.634 1.00 98.25 138 GLY A N 1
ATOM 1139 C CA . GLY A 1 138 ? -12.086 -6.612 9.240 1.00 98.25 138 GLY A CA 1
ATOM 1140 C C . GLY A 1 138 ? -11.081 -7.517 9.918 1.00 98.25 138 GLY A C 1
ATOM 1141 O O . GLY A 1 138 ? -11.321 -8.014 11.016 1.00 98.25 138 GLY A O 1
ATOM 1142 N N . ILE A 1 139 ? -9.928 -7.655 9.288 1.00 97.88 139 ILE A N 1
ATOM 1143 C CA . ILE A 1 139 ? -8.704 -8.197 9.879 1.00 97.88 139 ILE A CA 1
ATOM 1144 C C . ILE A 1 139 ? -7.556 -7.238 9.564 1.00 97.88 139 ILE A C 1
ATOM 1146 O O . ILE A 1 139 ? -7.627 -6.496 8.584 1.00 97.88 139 ILE A O 1
ATOM 1150 N N . MET A 1 140 ? -6.514 -7.242 10.386 1.00 96.88 140 MET A N 1
ATOM 1151 C CA . MET A 1 140 ? -5.298 -6.480 10.127 1.00 96.88 140 MET A CA 1
ATOM 1152 C C . MET A 1 140 ? -4.122 -7.421 9.886 1.00 96.88 140 MET A C 1
ATOM 1154 O O . MET A 1 140 ? -3.950 -8.373 10.640 1.00 96.88 140 MET A O 1
ATOM 1158 N N . ASP A 1 141 ? -3.316 -7.158 8.866 1.00 94.25 141 ASP A N 1
ATOM 1159 C CA . ASP A 1 141 ? -2.057 -7.856 8.610 1.00 94.25 141 ASP A CA 1
ATOM 1160 C C . ASP A 1 141 ? -1.055 -6.879 7.982 1.00 94.25 141 ASP A C 1
ATOM 1162 O O . ASP A 1 141 ? -1.387 -6.216 7.002 1.00 94.25 141 ASP A O 1
ATOM 1166 N N . PHE A 1 142 ? 0.157 -6.797 8.540 1.00 92.06 142 PHE A N 1
ATOM 1167 C CA . PHE A 1 142 ? 1.250 -5.980 7.985 1.00 92.06 142 PHE A CA 1
ATOM 1168 C C . PHE A 1 142 ? 1.799 -6.545 6.673 1.00 92.06 142 PHE A C 1
ATOM 1170 O O . PHE A 1 142 ? 2.563 -5.879 5.988 1.00 92.06 142 PHE A O 1
ATOM 1177 N N . VAL A 1 143 ? 1.473 -7.797 6.356 1.00 91.88 143 VAL A N 1
ATOM 1178 C CA . VAL A 1 143 ? 1.785 -8.422 5.076 1.00 91.88 143 VAL A CA 1
ATOM 1179 C C . VAL A 1 143 ? 0.580 -9.255 4.663 1.00 91.88 143 VAL A C 1
ATOM 1181 O O . VAL A 1 143 ? 0.560 -10.465 4.891 1.00 91.88 143 VAL A O 1
ATOM 1184 N N . PRO A 1 144 ? -0.459 -8.625 4.088 1.00 92.75 144 PRO A N 1
ATOM 1185 C CA . PRO A 1 144 ? -1.673 -9.317 3.688 1.00 92.75 144 PRO A CA 1
ATOM 1186 C C . PRO A 1 144 ? -1.386 -10.637 2.951 1.00 92.75 144 PRO A C 1
ATOM 1188 O O . PRO A 1 144 ? -0.719 -10.679 1.921 1.00 92.75 144 PRO A O 1
ATOM 1191 N N . ASP A 1 145 ? -1.864 -11.753 3.499 1.00 95.25 145 ASP A N 1
ATOM 1192 C CA . ASP A 1 145 ? -1.735 -13.079 2.886 1.00 95.25 145 ASP A CA 1
ATOM 1193 C C . ASP A 1 145 ? -2.916 -13.337 1.939 1.00 95.25 145 ASP A C 1
ATOM 1195 O O . ASP A 1 145 ? -4.064 -13.418 2.382 1.00 95.25 145 ASP A O 1
ATOM 1199 N N . THR A 1 146 ? -2.640 -13.527 0.642 1.00 97.31 146 THR A N 1
ATOM 1200 C CA . THR A 1 146 ? -3.669 -13.781 -0.382 1.00 97.31 146 THR A CA 1
ATOM 1201 C C . THR A 1 146 ? -4.570 -14.976 -0.041 1.00 97.31 146 THR A C 1
ATOM 1203 O O . THR A 1 146 ? -5.793 -14.890 -0.165 1.00 97.31 146 THR A O 1
ATOM 1206 N N . TYR A 1 147 ? -4.001 -16.099 0.410 1.00 97.81 147 TYR A N 1
ATOM 1207 C CA . TYR A 1 147 ? -4.775 -17.290 0.775 1.00 97.81 147 TYR A CA 1
ATOM 1208 C C . TYR A 1 147 ? -5.686 -17.001 1.967 1.00 97.81 147 TYR A C 1
ATOM 1210 O O . TYR A 1 147 ? -6.883 -17.297 1.947 1.00 97.81 147 TYR A O 1
ATOM 1218 N N . SER A 1 148 ? -5.105 -16.412 3.011 1.00 97.38 148 SER A N 1
ATOM 1219 C CA . SER A 1 148 ? -5.804 -16.133 4.262 1.00 97.38 148 SER A CA 1
ATOM 1220 C C . SER A 1 148 ? -6.925 -15.116 4.060 1.00 97.38 148 SER A C 1
ATOM 1222 O O . SER A 1 148 ? -8.023 -15.318 4.573 1.00 97.38 148 SER A O 1
ATOM 1224 N N . ALA A 1 149 ? -6.693 -14.079 3.255 1.00 97.50 149 ALA A N 1
ATOM 1225 C CA . ALA A 1 149 ? -7.696 -13.088 2.879 1.00 97.50 149 ALA A CA 1
ATOM 1226 C C . ALA A 1 149 ? -8.882 -13.722 2.133 1.00 97.50 149 ALA A C 1
ATOM 1228 O O . ALA A 1 149 ? -10.035 -13.498 2.504 1.00 97.50 149 ALA A O 1
ATOM 1229 N N . ASN A 1 150 ? -8.613 -14.582 1.142 1.00 97.50 150 ASN A N 1
ATOM 1230 C CA . ASN A 1 150 ? -9.660 -15.309 0.418 1.00 97.50 150 ASN A CA 1
ATOM 1231 C C . ASN A 1 150 ? -10.501 -16.186 1.351 1.00 97.50 150 ASN A C 1
ATOM 1233 O O . ASN A 1 150 ? -11.730 -16.174 1.284 1.00 97.50 150 ASN A O 1
ATOM 1237 N N . TYR A 1 151 ? -9.852 -16.944 2.237 1.00 98.12 151 TYR A N 1
ATOM 1238 C CA . TYR A 1 151 ? -10.567 -17.814 3.165 1.00 98.12 151 TYR A CA 1
ATOM 1239 C C . TYR A 1 151 ? -11.356 -17.016 4.212 1.00 98.12 151 TYR A C 1
ATOM 1241 O O . TYR A 1 151 ? -12.508 -17.345 4.492 1.00 98.12 151 TYR A O 1
ATOM 1249 N N . ALA A 1 152 ? -10.784 -15.937 4.751 1.00 97.94 152 ALA A N 1
ATOM 1250 C CA . ALA A 1 152 ? -11.468 -15.037 5.677 1.00 97.94 152 ALA A CA 1
ATOM 1251 C C . ALA A 1 152 ? -12.713 -14.401 5.035 1.00 97.94 152 ALA A C 1
ATOM 1253 O O . ALA A 1 152 ? -13.761 -14.310 5.680 1.00 97.94 152 ALA A O 1
ATOM 1254 N N . MET A 1 153 ? -12.644 -14.050 3.747 1.00 97.50 153 MET A N 1
ATOM 1255 C CA . MET A 1 153 ? -13.791 -13.541 2.995 1.00 97.50 153 MET A CA 1
ATOM 1256 C C . MET A 1 153 ? -14.952 -14.545 2.954 1.00 97.50 153 MET A C 1
ATOM 1258 O O . MET A 1 153 ? -16.102 -14.169 3.180 1.00 97.50 153 MET A O 1
ATOM 1262 N N . LEU A 1 154 ? -14.669 -15.843 2.780 1.00 97.50 154 LEU A N 1
ATOM 1263 C CA . LEU A 1 154 ? -15.689 -16.905 2.856 1.00 97.50 154 LEU A CA 1
ATOM 1264 C C . LEU A 1 154 ? -16.337 -17.025 4.248 1.00 97.50 154 LEU A C 1
ATOM 1266 O O . LEU A 1 154 ? -17.397 -17.635 4.386 1.00 97.50 154 LEU A O 1
ATOM 1270 N N . LYS A 1 155 ? -15.710 -16.459 5.285 1.00 97.94 155 LYS A N 1
ATOM 1271 C CA . LYS A 1 155 ? -16.221 -16.407 6.664 1.00 97.94 155 LYS A CA 1
ATOM 1272 C C . LYS A 1 155 ? -16.925 -15.094 7.006 1.00 97.94 155 LYS A C 1
ATOM 1274 O O . LYS A 1 155 ? -17.339 -14.921 8.150 1.00 97.94 155 LYS A O 1
ATOM 1279 N N . GLY A 1 156 ? -17.101 -14.204 6.029 1.00 97.06 156 GLY A N 1
ATOM 1280 C CA . GLY A 1 156 ? -17.796 -12.929 6.200 1.00 97.06 156 GLY A CA 1
ATOM 1281 C C . GLY A 1 156 ? -16.891 -11.751 6.564 1.00 97.06 156 GLY A C 1
ATOM 1282 O O . GLY A 1 156 ? -17.413 -10.697 6.918 1.00 97.06 156 GLY A O 1
ATOM 1283 N N . VAL A 1 157 ? -15.565 -11.898 6.470 1.00 98.44 157 VAL A N 1
ATOM 1284 C CA . VAL A 1 157 ? -14.650 -10.747 6.513 1.00 98.44 157 VAL A CA 1
ATOM 1285 C C . VAL A 1 157 ? -14.789 -9.963 5.208 1.00 98.44 157 VAL A C 1
ATOM 1287 O O . VAL A 1 157 ? -14.780 -10.525 4.117 1.00 98.44 157 VAL A O 1
ATOM 1290 N N . GLU A 1 158 ? -14.945 -8.652 5.311 1.00 98.50 158 GLU A N 1
ATOM 1291 C CA . GLU A 1 158 ? -15.186 -7.755 4.183 1.00 98.50 158 GLU A CA 1
ATOM 1292 C C . GLU A 1 158 ? -13.944 -6.953 3.787 1.00 98.50 158 GLU A C 1
ATOM 1294 O O . GLU A 1 158 ? -13.842 -6.533 2.633 1.00 98.50 158 GLU A O 1
ATOM 1299 N N . TYR A 1 159 ? -13.002 -6.749 4.712 1.00 98.69 159 TYR A N 1
ATOM 1300 C CA . TYR A 1 159 ? -11.777 -6.006 4.442 1.00 98.69 159 TYR A CA 1
ATOM 1301 C C . TYR A 1 159 ? -10.554 -6.540 5.188 1.00 98.69 159 TYR A C 1
ATOM 1303 O O . TYR A 1 159 ? -10.655 -7.133 6.264 1.00 98.69 159 TYR A O 1
ATOM 1311 N N . ILE A 1 160 ? -9.384 -6.281 4.613 1.00 98.06 160 ILE A N 1
ATOM 1312 C CA . ILE A 1 160 ? -8.086 -6.421 5.262 1.00 98.06 160 ILE A CA 1
ATOM 1313 C C . ILE A 1 160 ? -7.418 -5.053 5.309 1.00 98.06 160 ILE A C 1
ATOM 1315 O O . ILE A 1 160 ? -7.391 -4.324 4.320 1.00 98.06 160 ILE A O 1
ATOM 1319 N N . GLN A 1 161 ? -6.911 -4.689 6.474 1.00 96.44 161 GLN A N 1
ATOM 1320 C CA . GLN A 1 161 ? -6.165 -3.461 6.691 1.00 96.44 161 GLN A CA 1
ATOM 1321 C C . GLN A 1 161 ? -4.706 -3.804 6.994 1.00 96.44 161 GLN A C 1
ATOM 1323 O O . GLN A 1 161 ? -4.431 -4.877 7.519 1.00 96.44 161 GLN A O 1
ATOM 1328 N N . GLY A 1 162 ? -3.770 -2.916 6.669 1.00 92.75 162 GLY A N 1
ATOM 1329 C CA . GLY A 1 162 ? -2.362 -3.114 7.028 1.00 92.75 162 GLY A CA 1
ATOM 1330 C C . GLY A 1 162 ? -1.396 -3.219 5.853 1.00 92.75 162 GLY A C 1
ATOM 1331 O O . GLY A 1 162 ? -0.213 -3.403 6.091 1.00 92.75 162 GLY A O 1
ATOM 1332 N N . TYR A 1 163 ? -1.858 -3.028 4.611 1.00 95.19 163 TYR A N 1
ATOM 1333 C CA . TYR A 1 163 ? -0.951 -2.929 3.463 1.00 95.19 163 TYR A CA 1
ATOM 1334 C C . TYR A 1 163 ? -0.003 -1.723 3.609 1.00 95.19 163 TYR A C 1
ATOM 1336 O O . TYR A 1 163 ? -0.449 -0.569 3.612 1.00 95.19 163 TYR A O 1
ATOM 1344 N N . CYS A 1 164 ? 1.299 -1.967 3.708 1.00 95.62 164 CYS A N 1
ATOM 1345 C CA . CYS A 1 164 ? 2.338 -0.949 3.781 1.00 95.62 164 CYS A CA 1
ATOM 1346 C C . CYS A 1 164 ? 2.812 -0.583 2.370 1.00 95.62 164 CYS A C 1
ATOM 1348 O O . CYS A 1 164 ? 3.568 -1.310 1.724 1.00 95.62 164 CYS A O 1
ATOM 1350 N N . PHE A 1 165 ? 2.376 0.581 1.878 1.00 96.06 165 PHE A N 1
ATOM 1351 C CA . PHE A 1 165 ? 2.552 0.972 0.479 1.00 96.06 165 PHE A CA 1
ATOM 1352 C C . PHE A 1 165 ? 4.015 0.924 0.018 1.00 96.06 165 PHE A C 1
ATOM 1354 O O . PHE A 1 165 ? 4.840 1.722 0.469 1.00 96.06 165 PHE A O 1
ATOM 1361 N N . ASP A 1 166 ? 4.321 0.007 -0.909 1.00 96.31 166 ASP A N 1
ATOM 1362 C CA . ASP A 1 166 ? 5.659 -0.228 -1.469 1.00 96.31 166 ASP A CA 1
ATOM 1363 C C . ASP A 1 166 ? 6.758 -0.374 -0.394 1.00 96.31 166 ASP A C 1
ATOM 1365 O O . ASP A 1 166 ? 7.875 0.149 -0.527 1.00 96.31 166 ASP A O 1
ATOM 1369 N N . GLN A 1 167 ? 6.448 -1.074 0.700 1.00 94.88 167 GLN A N 1
ATOM 1370 C CA . GLN A 1 167 ? 7.428 -1.428 1.723 1.00 94.88 167 GLN A CA 1
ATOM 1371 C C . GLN A 1 167 ? 8.490 -2.385 1.162 1.00 94.88 167 GLN A C 1
ATOM 1373 O O . GLN A 1 167 ? 8.186 -3.327 0.425 1.00 94.88 167 GLN A O 1
ATOM 1378 N N . TYR A 1 168 ? 9.758 -2.142 1.510 1.00 95.56 168 TYR A N 1
ATOM 1379 C CA . TYR A 1 168 ? 10.894 -2.933 1.039 1.00 95.56 168 TYR A CA 1
ATOM 1380 C C . TYR A 1 168 ? 11.844 -3.284 2.180 1.00 95.56 168 TYR A C 1
ATOM 1382 O 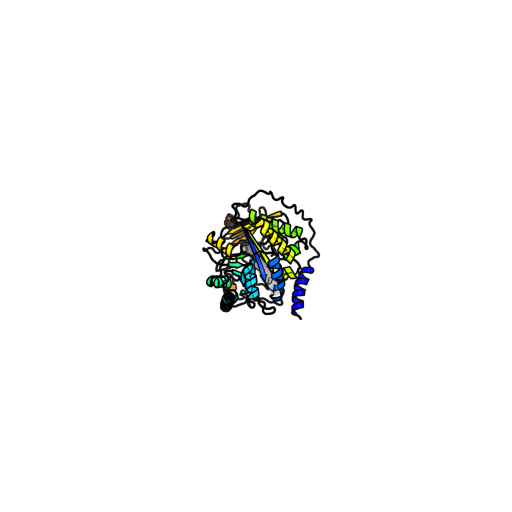O . TYR A 1 168 ? 12.527 -2.405 2.701 1.00 95.56 168 TYR A O 1
ATOM 1390 N N . ALA A 1 169 ? 11.911 -4.575 2.509 1.00 94.19 169 ALA A N 1
ATOM 1391 C CA . ALA A 1 169 ? 12.774 -5.135 3.543 1.00 94.19 169 ALA A CA 1
ATOM 1392 C C . ALA A 1 169 ? 12.697 -4.355 4.869 1.00 94.19 169 ALA A C 1
ATOM 1394 O O . ALA A 1 169 ? 13.700 -3.880 5.402 1.00 94.19 169 ALA A O 1
ATOM 1395 N N . ILE A 1 170 ? 11.480 -4.201 5.389 1.00 94.06 170 ILE A N 1
ATOM 1396 C CA . ILE A 1 170 ? 11.220 -3.678 6.735 1.00 94.06 170 ILE A CA 1
ATOM 1397 C C . ILE A 1 170 ? 10.419 -4.743 7.467 1.00 94.06 170 ILE A C 1
ATOM 1399 O O . ILE A 1 170 ? 9.496 -5.315 6.889 1.00 94.06 170 ILE A O 1
ATOM 1403 N N . ASP A 1 171 ? 10.812 -5.041 8.704 1.00 93.00 171 ASP A N 1
ATOM 1404 C CA . ASP A 1 171 ? 10.150 -6.024 9.560 1.00 93.00 171 ASP A CA 1
ATOM 1405 C C . ASP A 1 171 ? 9.932 -7.387 8.891 1.00 93.00 171 ASP A C 1
ATOM 1407 O O . ASP A 1 171 ? 8.906 -8.018 9.085 1.00 93.00 171 ASP A O 1
ATOM 1411 N N . TYR A 1 172 ? 10.907 -7.884 8.122 1.00 95.81 172 TYR A N 1
ATOM 1412 C CA . TYR A 1 172 ? 10.796 -9.145 7.373 1.00 95.81 172 TYR A CA 1
ATOM 1413 C C . TYR A 1 172 ? 9.701 -9.136 6.284 1.00 95.81 172 TYR A C 1
ATOM 1415 O O . TYR A 1 172 ? 9.249 -10.202 5.863 1.00 95.81 172 TYR A O 1
ATOM 1423 N N . VAL A 1 173 ? 9.275 -7.966 5.799 1.00 95.38 173 VAL A N 1
ATOM 1424 C CA . VAL A 1 173 ? 8.238 -7.810 4.765 1.00 95.38 173 VAL A CA 1
ATOM 1425 C C . VAL A 1 173 ? 8.773 -7.052 3.560 1.00 95.38 173 VAL A C 1
ATOM 1427 O O . VAL A 1 173 ? 9.510 -6.070 3.676 1.00 95.38 173 VAL A O 1
ATOM 1430 N N . THR A 1 174 ? 8.379 -7.510 2.374 1.00 96.19 174 THR A N 1
ATOM 1431 C CA . THR A 1 174 ? 8.527 -6.774 1.118 1.00 96.19 174 THR A CA 1
ATOM 1432 C C . THR A 1 174 ? 7.242 -6.915 0.299 1.00 96.19 174 THR A C 1
ATOM 1434 O O . THR A 1 174 ? 6.848 -8.025 -0.054 1.00 96.19 174 THR A O 1
ATOM 1437 N N . GLU A 1 175 ? 6.571 -5.799 0.016 1.00 96.06 175 GLU A N 1
ATOM 1438 C CA . GLU A 1 175 ? 5.269 -5.779 -0.665 1.00 96.06 175 GLU A CA 1
ATOM 1439 C C . GLU A 1 175 ? 5.135 -4.576 -1.604 1.00 96.06 175 GLU A C 1
ATOM 1441 O O . GLU A 1 175 ? 4.514 -3.552 -1.325 1.00 96.06 175 GLU A O 1
ATOM 1446 N N . ARG A 1 176 ? 5.780 -4.690 -2.763 1.00 97.56 176 ARG A N 1
ATOM 1447 C CA . ARG A 1 176 ? 5.829 -3.622 -3.761 1.00 97.56 176 ARG A CA 1
ATOM 1448 C C . ARG A 1 176 ? 4.865 -3.906 -4.903 1.00 97.56 176 ARG A C 1
ATOM 1450 O O . ARG A 1 176 ? 4.769 -5.038 -5.359 1.00 97.56 176 ARG A O 1
ATOM 1457 N N . GLY A 1 177 ? 4.200 -2.885 -5.430 1.00 97.75 177 GLY A N 1
ATOM 1458 C CA . GLY A 1 177 ? 3.368 -3.014 -6.632 1.00 97.75 177 GLY A CA 1
ATOM 1459 C C . GLY A 1 177 ? 1.880 -2.723 -6.446 1.00 97.75 177 GLY A C 1
ATOM 1460 O O . GLY A 1 177 ? 1.197 -2.482 -7.441 1.00 97.75 177 GLY A O 1
ATOM 1461 N N . GLY A 1 178 ? 1.373 -2.726 -5.213 1.00 96.81 178 GLY A N 1
ATOM 1462 C CA . GLY A 1 178 ? -0.057 -2.571 -4.927 1.00 96.81 178 GLY A CA 1
ATOM 1463 C C . GLY A 1 178 ? -0.566 -1.128 -4.987 1.00 96.81 178 GLY A C 1
ATOM 1464 O O . GLY A 1 178 ? 0.153 -0.199 -5.374 1.00 96.81 178 GLY A O 1
ATOM 1465 N N . PHE A 1 179 ? -1.821 -0.931 -4.583 1.00 96.00 179 PHE A N 1
ATOM 1466 C CA . PHE A 1 179 ? -2.457 0.386 -4.495 1.00 96.00 179 PHE A CA 1
ATOM 1467 C C . PHE A 1 179 ? -2.332 0.930 -3.076 1.00 96.00 179 PHE A C 1
ATOM 1469 O O . PHE A 1 179 ? -2.590 0.206 -2.122 1.00 96.00 179 PHE A O 1
ATOM 1476 N N . GLN A 1 180 ? -2.041 2.222 -2.928 1.00 96.19 180 GLN A N 1
ATOM 1477 C CA . GLN A 1 180 ? -2.271 2.898 -1.647 1.00 96.19 180 GLN A CA 1
ATOM 1478 C C . GLN A 1 180 ? -3.760 3.217 -1.421 1.00 96.19 180 GLN A C 1
ATOM 1480 O O . GLN A 1 180 ? -4.230 3.175 -0.286 1.00 96.19 180 GLN A O 1
ATOM 1485 N N . MET A 1 181 ? -4.507 3.534 -2.488 1.00 98.25 181 MET A N 1
ATOM 1486 C CA . MET A 1 181 ? -5.957 3.750 -2.406 1.00 98.25 181 MET A CA 1
ATOM 1487 C C . MET A 1 181 ? -6.704 2.427 -2.192 1.00 98.25 181 MET A C 1
ATOM 1489 O O . MET A 1 181 ? -6.239 1.409 -2.698 1.00 98.25 181 MET A O 1
ATOM 1493 N N . PRO A 1 182 ? -7.877 2.428 -1.531 1.00 98.50 182 PRO A N 1
ATOM 1494 C CA . PRO A 1 182 ? -8.687 1.227 -1.332 1.00 98.50 182 PRO A CA 1
ATOM 1495 C C . PRO A 1 182 ? -9.055 0.492 -2.627 1.00 98.50 182 PRO A C 1
ATOM 1497 O O . PRO A 1 182 ? -9.353 1.111 -3.647 1.00 98.50 182 PRO A O 1
ATOM 1500 N N . TYR A 1 183 ? -9.074 -0.837 -2.605 1.00 98.56 183 TYR A N 1
ATOM 1501 C CA . TYR A 1 183 ? -9.382 -1.650 -3.786 1.00 98.56 183 TYR A CA 1
ATOM 1502 C C . TYR A 1 183 ? -9.891 -3.031 -3.391 1.00 98.56 183 TYR A C 1
ATOM 1504 O O . TYR A 1 183 ? -9.618 -3.505 -2.294 1.00 98.56 183 TYR A O 1
ATOM 1512 N N . TYR A 1 184 ? -10.605 -3.702 -4.290 1.00 98.62 184 TYR A N 1
ATOM 1513 C CA . TYR A 1 184 ? -10.857 -5.133 -4.153 1.00 98.62 184 TYR A CA 1
ATOM 1514 C C . TYR A 1 184 ? -9.623 -5.910 -4.589 1.00 98.62 184 TYR A C 1
ATOM 1516 O O . TYR A 1 184 ? -9.159 -5.718 -5.714 1.00 98.62 184 TYR A O 1
ATOM 1524 N N . ALA A 1 185 ? -9.116 -6.799 -3.742 1.00 97.75 185 ALA A N 1
ATOM 1525 C CA . ALA A 1 185 ? -8.003 -7.667 -4.107 1.00 97.75 185 ALA A CA 1
ATOM 1526 C C . ALA A 1 185 ? -8.425 -8.785 -5.066 1.00 97.75 185 ALA A C 1
ATOM 1528 O O . ALA A 1 185 ? -9.511 -9.359 -4.951 1.00 97.75 185 ALA A O 1
ATOM 1529 N N . SER A 1 186 ? -7.528 -9.135 -5.983 1.00 97.62 186 SER A N 1
ATOM 1530 C CA . SER A 1 186 ? -7.636 -10.328 -6.811 1.00 97.62 186 SER A CA 1
ATOM 1531 C C . SER A 1 186 ? -7.486 -11.584 -5.948 1.00 97.62 186 SER A C 1
ATOM 1533 O O . SER A 1 186 ? -6.576 -11.653 -5.116 1.00 97.62 186 SER A O 1
ATOM 1535 N N . PRO A 1 187 ? -8.284 -12.640 -6.194 1.00 96.81 187 PRO A N 1
ATOM 1536 C CA . PRO A 1 187 ? -8.131 -13.901 -5.479 1.00 96.81 187 PRO A CA 1
ATOM 1537 C C . PRO A 1 187 ? -6.796 -14.600 -5.770 1.00 96.81 187 PRO A C 1
ATOM 1539 O O . PRO A 1 187 ? -6.411 -15.508 -5.037 1.00 96.81 187 PRO A O 1
ATOM 1542 N N . THR A 1 188 ? -6.082 -14.218 -6.831 1.00 97.44 188 THR A N 1
ATOM 1543 C CA . THR A 1 188 ? -4.792 -14.828 -7.179 1.00 97.44 188 THR A CA 1
ATOM 1544 C C . THR A 1 188 ? -3.600 -14.100 -6.580 1.00 97.44 188 THR A C 1
ATOM 1546 O O . THR A 1 188 ? -2.524 -14.687 -6.534 1.00 97.44 188 THR A O 1
ATOM 1549 N N . HIS A 1 189 ? -3.749 -12.839 -6.167 1.00 98.06 189 HIS A N 1
ATOM 1550 C CA . HIS A 1 189 ? -2.668 -12.059 -5.575 1.00 98.06 189 HIS A CA 1
ATOM 1551 C C . HIS A 1 189 ? -3.226 -10.807 -4.888 1.00 98.06 189 HIS A C 1
ATOM 1553 O O . HIS A 1 189 ? -3.819 -9.959 -5.550 1.00 98.06 189 HIS A O 1
ATOM 1559 N N . ILE A 1 190 ? -2.973 -10.640 -3.587 1.00 97.06 190 ILE A N 1
ATOM 1560 C CA . ILE A 1 190 ? -3.588 -9.570 -2.788 1.00 97.06 190 ILE A CA 1
ATOM 1561 C C . ILE A 1 190 ? -3.243 -8.153 -3.274 1.00 97.06 190 ILE A C 1
ATOM 1563 O O . ILE A 1 190 ? -4.104 -7.287 -3.250 1.00 97.06 190 ILE A O 1
ATOM 1567 N N . LEU A 1 191 ? -2.016 -7.930 -3.765 1.00 97.88 191 LEU A N 1
ATOM 1568 C CA . LEU A 1 191 ? -1.557 -6.645 -4.314 1.00 97.88 191 LEU A CA 1
ATOM 1569 C C . LEU A 1 191 ? -2.110 -6.314 -5.707 1.00 97.88 191 LEU A C 1
ATOM 1571 O O . LEU A 1 191 ? -1.899 -5.207 -6.202 1.00 97.88 191 LEU A O 1
ATOM 1575 N N . VAL A 1 192 ? -2.762 -7.270 -6.369 1.00 98.31 192 VAL A N 1
ATOM 1576 C CA . VAL A 1 192 ? -3.347 -7.078 -7.697 1.00 98.31 192 VAL A CA 1
ATOM 1577 C C . VAL A 1 192 ? -4.822 -6.719 -7.522 1.00 98.31 192 VAL A C 1
ATOM 1579 O O . VAL A 1 192 ? -5.532 -7.443 -6.826 1.00 98.31 192 VAL A O 1
ATOM 1582 N N . PRO A 1 193 ? -5.327 -5.642 -8.143 1.00 97.75 193 PRO A N 1
ATOM 1583 C CA . PRO A 1 193 ? -6.748 -5.322 -8.107 1.00 97.75 193 PRO A CA 1
ATOM 1584 C C . PRO A 1 193 ? -7.578 -6.390 -8.828 1.00 97.75 193 PRO A C 1
ATOM 1586 O O . PRO A 1 193 ? -7.196 -6.916 -9.873 1.00 97.75 193 PRO A O 1
ATOM 1589 N N . SER A 1 194 ? -8.743 -6.707 -8.275 1.00 96.75 194 SER A N 1
ATOM 1590 C CA . SER A 1 194 ? -9.684 -7.641 -8.880 1.00 96.75 194 SER A CA 1
ATOM 1591 C C . SER A 1 194 ? -10.268 -7.078 -10.174 1.00 96.75 194 SER A C 1
ATOM 1593 O O . SER A 1 194 ? -10.721 -5.934 -10.223 1.00 96.75 194 SER A O 1
ATOM 1595 N N . ILE A 1 195 ? -10.321 -7.914 -11.213 1.00 93.44 195 ILE A N 1
ATOM 1596 C CA . ILE A 1 195 ? -11.053 -7.623 -12.456 1.00 93.44 195 ILE A CA 1
ATOM 1597 C C . ILE A 1 195 ? -12.542 -7.985 -12.355 1.00 93.44 195 ILE A C 1
ATOM 1599 O O . ILE A 1 195 ? -13.323 -7.628 -13.236 1.00 93.44 195 ILE A O 1
ATOM 1603 N N . THR A 1 196 ? -12.942 -8.715 -11.311 1.00 90.56 196 THR A N 1
ATOM 1604 C CA . THR A 1 196 ? -14.339 -9.087 -11.068 1.00 90.56 196 THR A CA 1
ATOM 1605 C C . THR A 1 196 ? -15.000 -8.104 -10.112 1.00 90.56 196 THR A C 1
ATOM 1607 O O . THR A 1 196 ? -14.337 -7.416 -9.340 1.00 90.56 196 THR A O 1
ATOM 1610 N N . SER A 1 197 ? -16.331 -8.054 -10.139 1.00 88.88 197 SER A N 1
ATOM 1611 C CA . SER A 1 197 ? -17.091 -7.249 -9.187 1.00 88.88 197 SER A CA 1
ATOM 1612 C C . SER A 1 197 ? -16.948 -7.799 -7.761 1.00 88.88 197 SER A C 1
ATOM 1614 O O . SER A 1 197 ? -17.070 -9.006 -7.544 1.00 88.88 197 SER A O 1
ATOM 1616 N N . GLY A 1 198 ? -16.714 -6.903 -6.803 1.00 90.25 198 GLY A N 1
ATOM 1617 C CA . GLY A 1 198 ? -16.580 -7.209 -5.385 1.00 90.25 198 GLY A CA 1
ATOM 1618 C C . GLY A 1 198 ? -15.278 -7.922 -5.012 1.00 90.25 198 GLY A C 1
ATOM 1619 O O . GLY A 1 198 ? -14.326 -8.003 -5.787 1.00 90.25 198 GLY A O 1
ATOM 1620 N N . GLY A 1 199 ? -15.252 -8.435 -3.783 1.00 92.94 199 GLY A N 1
ATOM 1621 C CA . GLY A 1 199 ? -14.093 -9.080 -3.171 1.00 92.94 199 GLY A CA 1
ATOM 1622 C C . GLY A 1 199 ? -13.827 -8.543 -1.767 1.00 92.94 199 GLY A C 1
ATOM 1623 O O . GLY A 1 199 ? -14.623 -7.769 -1.225 1.00 92.94 199 GLY A O 1
ATOM 1624 N N . ILE A 1 200 ? -12.694 -8.945 -1.195 1.00 97.38 200 ILE A N 1
ATOM 1625 C CA . ILE A 1 200 ? -12.175 -8.348 0.033 1.00 97.38 200 ILE A CA 1
ATOM 1626 C C . ILE A 1 200 ? -11.565 -6.983 -0.295 1.00 97.38 200 ILE A C 1
ATOM 1628 O O . ILE A 1 200 ? -10.789 -6.860 -1.245 1.00 97.38 200 ILE A O 1
ATOM 1632 N N . VAL A 1 201 ? -11.936 -5.956 0.467 1.00 98.62 201 VAL A N 1
ATOM 1633 C CA . VAL A 1 201 ? -11.379 -4.609 0.303 1.00 98.62 201 VAL A CA 1
ATOM 1634 C C . VAL A 1 201 ? -10.044 -4.527 1.038 1.00 98.62 201 VAL A C 1
ATOM 1636 O O . VAL A 1 201 ? -9.973 -4.825 2.226 1.00 98.62 201 VAL A O 1
ATOM 1639 N N . VAL A 1 202 ? -8.984 -4.115 0.355 1.00 98.56 202 VAL A N 1
ATOM 1640 C CA . VAL A 1 202 ? -7.679 -3.850 0.965 1.00 98.56 202 VAL A CA 1
ATOM 1641 C C . VAL A 1 202 ? -7.596 -2.376 1.341 1.00 98.56 202 VAL A C 1
ATOM 1643 O O . VAL A 1 202 ? -7.873 -1.503 0.518 1.00 98.56 202 VAL A O 1
ATOM 1646 N N . LEU A 1 203 ? -7.204 -2.109 2.585 1.00 98.38 203 LEU A N 1
ATOM 1647 C CA . LEU A 1 203 ? -6.969 -0.780 3.140 1.00 98.38 203 LEU A CA 1
ATOM 1648 C C . LEU A 1 203 ? -5.496 -0.647 3.568 1.00 98.38 203 LEU A C 1
ATOM 1650 O O . LEU A 1 203 ? -4.915 -1.605 4.094 1.00 98.38 203 LEU A O 1
ATOM 1654 N N . PRO A 1 204 ? -4.876 0.530 3.391 1.00 96.31 204 PRO A N 1
ATOM 1655 C CA . PRO A 1 204 ? -3.475 0.725 3.748 1.00 96.31 204 PRO A CA 1
ATOM 1656 C C . PRO A 1 204 ? -3.242 0.692 5.274 1.00 96.31 204 PRO A C 1
ATOM 1658 O O . PRO A 1 204 ? -4.150 0.987 6.055 1.00 96.31 204 PRO A O 1
ATOM 1661 N N . HIS A 1 205 ? -2.023 0.365 5.721 1.00 94.12 205 HIS A N 1
ATOM 1662 C CA . HIS A 1 205 ? -1.600 0.460 7.131 1.00 94.12 205 HIS A CA 1
ATOM 1663 C C . HIS A 1 205 ? -1.693 1.894 7.655 1.00 94.12 205 HIS A C 1
ATOM 1665 O O . HIS A 1 205 ? -2.275 2.141 8.701 1.00 94.12 205 HIS A O 1
ATOM 1671 N N . SER A 1 206 ? -1.181 2.822 6.859 1.00 96.06 206 SER A N 1
ATOM 1672 C CA . SER A 1 206 ? -1.174 4.272 7.026 1.00 96.06 206 SER A CA 1
ATOM 1673 C C . SER A 1 206 ? -1.144 4.884 5.624 1.00 96.06 206 SER A C 1
ATOM 1675 O O . SER A 1 206 ? -0.932 4.174 4.643 1.00 96.06 206 SER A O 1
ATOM 1677 N N . THR A 1 207 ? -1.375 6.181 5.471 1.00 98.00 207 THR A N 1
ATOM 1678 C CA . THR A 1 207 ? -1.198 6.828 4.162 1.00 98.00 207 THR A CA 1
ATOM 1679 C C . THR A 1 207 ? 0.227 7.361 4.086 1.00 98.00 207 THR A C 1
ATOM 1681 O O . THR A 1 207 ? 0.626 8.152 4.936 1.00 98.00 207 THR A O 1
ATOM 1684 N N . TRP A 1 208 ? 1.004 6.932 3.089 1.00 98.06 208 TRP A N 1
ATOM 1685 C CA . TRP A 1 208 ? 2.348 7.453 2.837 1.00 98.06 208 TRP A CA 1
ATOM 1686 C C . TRP A 1 208 ? 2.307 8.634 1.878 1.00 98.06 208 TRP A C 1
ATOM 1688 O O . TRP A 1 208 ? 1.458 8.703 0.985 1.00 98.06 208 TRP A O 1
ATOM 1698 N N . ASP A 1 209 ? 3.256 9.551 2.037 1.00 98.44 209 ASP A N 1
ATOM 1699 C CA . ASP A 1 209 ? 3.481 10.621 1.073 1.00 98.44 209 ASP A CA 1
ATOM 1700 C C . ASP A 1 209 ? 3.730 10.024 -0.318 1.00 98.44 209 ASP A C 1
ATOM 1702 O O . ASP A 1 209 ? 4.588 9.152 -0.491 1.00 98.44 209 ASP A O 1
ATOM 1706 N N . TRP A 1 210 ? 2.975 10.478 -1.318 1.00 98.00 210 TRP A N 1
ATOM 1707 C CA . TRP A 1 210 ? 2.935 9.850 -2.639 1.00 98.00 210 TRP A CA 1
ATOM 1708 C C . TRP A 1 210 ? 4.247 9.967 -3.425 1.00 98.00 210 TRP A C 1
ATOM 1710 O O . TRP A 1 210 ? 4.386 9.300 -4.451 1.00 98.00 210 TRP A O 1
ATOM 1720 N N . VAL A 1 211 ? 5.196 10.795 -2.970 1.00 97.94 211 VAL A N 1
ATOM 1721 C CA . VAL A 1 211 ? 6.505 10.992 -3.609 1.00 97.94 211 VAL A CA 1
ATOM 1722 C C . VAL A 1 211 ? 7.648 11.063 -2.604 1.00 97.94 211 VAL A C 1
ATOM 1724 O O . VAL A 1 211 ? 8.607 10.300 -2.735 1.00 97.94 211 VAL A O 1
ATOM 1727 N N . ALA A 1 212 ? 7.554 11.905 -1.574 1.00 98.31 212 ALA A N 1
ATOM 1728 C CA . ALA A 1 212 ? 8.662 12.136 -0.653 1.00 98.31 212 ALA A CA 1
ATOM 1729 C C . ALA A 1 212 ? 8.926 10.910 0.224 1.00 98.31 212 ALA A C 1
ATOM 1731 O O . ALA A 1 212 ? 10.070 10.652 0.601 1.00 98.31 212 ALA A O 1
ATOM 1732 N N . SER A 1 213 ? 7.911 10.069 0.453 1.00 97.75 213 SER A N 1
ATOM 1733 C CA . SER A 1 213 ? 8.143 8.799 1.133 1.00 97.75 213 SER A CA 1
ATOM 1734 C C . SER A 1 213 ? 9.045 7.857 0.332 1.00 97.75 213 SER A C 1
ATOM 1736 O O . SER A 1 213 ? 9.700 7.005 0.925 1.00 97.75 213 SER A O 1
ATOM 1738 N N . PHE A 1 214 ? 9.108 8.001 -0.999 1.00 97.94 214 PHE A N 1
ATOM 1739 C CA . PHE A 1 214 ? 9.973 7.217 -1.882 1.00 97.94 214 PHE A CA 1
ATOM 1740 C C . PHE A 1 214 ? 11.357 7.827 -2.057 1.00 97.94 214 PHE A C 1
ATOM 1742 O O .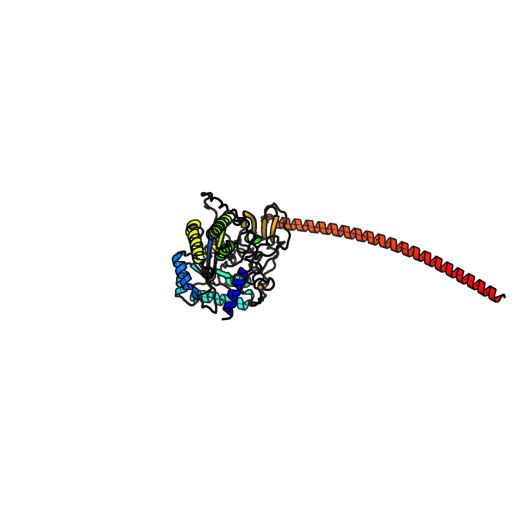 PHE A 1 214 ? 12.334 7.084 -2.154 1.00 97.94 214 PHE A O 1
ATOM 1749 N N . THR A 1 215 ? 11.437 9.154 -2.156 1.00 97.38 215 THR A N 1
ATOM 1750 C CA . THR A 1 215 ? 12.657 9.882 -2.540 1.00 97.38 215 THR A CA 1
ATOM 1751 C C . THR A 1 215 ? 13.449 10.418 -1.351 1.00 97.38 215 THR A C 1
ATOM 1753 O O . THR A 1 215 ? 14.646 10.663 -1.495 1.00 97.38 215 THR A O 1
ATOM 1756 N N . VAL A 1 216 ? 12.816 10.554 -0.181 1.00 97.50 216 VAL A N 1
ATOM 1757 C CA . VAL A 1 216 ? 13.429 11.078 1.046 1.00 97.50 216 VAL A CA 1
ATOM 1758 C C . VAL A 1 216 ? 13.482 10.002 2.128 1.00 97.50 216 VAL A C 1
ATOM 1760 O O . VAL A 1 216 ? 14.567 9.513 2.446 1.00 97.50 216 VAL A O 1
ATOM 1763 N N . ASP A 1 217 ? 12.338 9.602 2.687 1.00 96.94 217 ASP A N 1
ATOM 1764 C CA . ASP A 1 217 ? 12.287 8.686 3.833 1.00 96.94 217 ASP A CA 1
ATOM 1765 C C . ASP A 1 217 ? 10.914 8.014 3.960 1.00 96.94 217 ASP A C 1
ATOM 1767 O O . ASP A 1 217 ? 9.883 8.687 3.957 1.00 96.94 217 ASP A O 1
ATOM 1771 N N . HIS A 1 218 ? 10.903 6.692 4.139 1.00 95.75 218 HIS A N 1
ATOM 1772 C CA . HIS A 1 218 ? 9.695 5.898 4.376 1.00 95.75 218 HIS A CA 1
ATOM 1773 C C . HIS A 1 218 ? 8.824 6.421 5.538 1.00 95.75 218 HIS A C 1
ATOM 1775 O O . HIS A 1 218 ? 7.617 6.204 5.538 1.00 95.75 218 HIS A O 1
ATOM 1781 N N . ASN A 1 219 ? 9.400 7.131 6.510 1.00 96.06 219 ASN A N 1
ATOM 1782 C CA . ASN A 1 219 ? 8.678 7.675 7.663 1.00 96.06 219 ASN A CA 1
ATOM 1783 C C . ASN A 1 219 ? 7.776 8.878 7.343 1.00 96.06 219 ASN A C 1
ATOM 1785 O O . ASN A 1 219 ? 7.008 9.298 8.209 1.00 96.06 219 ASN A O 1
ATOM 1789 N N . LEU A 1 220 ? 7.829 9.426 6.124 1.00 98.12 220 LEU A N 1
ATOM 1790 C CA . LEU A 1 220 ? 6.875 10.435 5.653 1.00 98.12 220 LEU A CA 1
ATOM 1791 C C . LEU A 1 220 ? 5.523 9.775 5.340 1.00 98.12 220 LEU A C 1
ATOM 1793 O O . LEU A 1 220 ? 5.221 9.404 4.204 1.00 98.12 220 LEU A O 1
ATOM 1797 N N . GLN A 1 221 ? 4.735 9.589 6.395 1.00 97.31 221 GLN A N 1
ATOM 1798 C CA . GLN A 1 221 ? 3.410 8.974 6.397 1.00 97.31 221 GLN A CA 1
ATOM 1799 C C . GLN A 1 221 ? 2.583 9.470 7.587 1.00 97.31 221 GLN A C 1
ATOM 1801 O O . GLN A 1 221 ? 3.103 10.148 8.461 1.00 97.31 221 GLN A O 1
ATOM 1806 N N . THR A 1 222 ? 1.303 9.124 7.667 1.00 97.75 222 THR A N 1
ATOM 1807 C CA . THR A 1 222 ? 0.393 9.599 8.727 1.00 97.75 222 THR A CA 1
ATOM 1808 C C . THR A 1 222 ? 0.658 9.057 10.136 1.00 97.75 222 THR A C 1
ATOM 1810 O O . THR A 1 222 ? -0.007 9.496 11.072 1.00 97.75 222 THR A O 1
ATOM 1813 N N . HIS A 1 223 ? 1.610 8.145 10.331 1.00 97.19 223 HIS A N 1
ATOM 1814 C CA . HIS A 1 223 ? 1.934 7.605 11.651 1.00 97.19 223 HIS A CA 1
ATOM 1815 C C . HIS A 1 223 ? 2.597 8.658 12.563 1.00 97.19 223 HIS A C 1
ATOM 1817 O O . HIS A 1 223 ? 3.675 9.175 12.251 1.00 97.19 223 HIS A O 1
ATOM 1823 N N . VAL A 1 224 ? 2.000 8.935 13.730 1.00 97.62 224 VAL A N 1
ATOM 1824 C CA . VAL A 1 224 ? 2.420 10.032 14.628 1.00 97.62 224 VAL A CA 1
ATOM 1825 C C . VAL A 1 224 ? 3.882 9.923 15.057 1.00 97.62 224 VAL A C 1
ATOM 1827 O O . VAL A 1 224 ? 4.630 10.888 14.917 1.00 97.62 224 VAL A O 1
ATOM 1830 N N . ASP A 1 225 ? 4.331 8.746 15.493 1.00 97.81 225 ASP A N 1
ATOM 1831 C CA . ASP A 1 225 ? 5.706 8.572 15.979 1.00 97.81 225 ASP A CA 1
ATOM 1832 C C . ASP A 1 225 ? 6.754 8.692 14.863 1.00 97.81 225 ASP A C 1
ATOM 1834 O O . ASP A 1 225 ? 7.866 9.173 15.098 1.00 97.81 225 ASP A O 1
ATOM 1838 N N . ASN A 1 226 ? 6.390 8.344 13.626 1.00 97.19 226 ASN A N 1
ATOM 1839 C CA . ASN A 1 226 ? 7.281 8.455 12.473 1.00 97.19 226 ASN A CA 1
ATOM 1840 C C . ASN A 1 226 ? 7.445 9.918 12.065 1.00 97.19 226 ASN A C 1
ATOM 1842 O O . ASN A 1 226 ? 8.569 10.373 11.838 1.00 97.19 226 ASN A O 1
ATOM 1846 N N . LEU A 1 227 ? 6.352 10.687 12.080 1.00 98.00 227 LEU A N 1
ATOM 1847 C CA . LEU A 1 227 ? 6.407 12.127 11.851 1.00 98.00 227 LEU A CA 1
ATOM 1848 C C . LEU A 1 227 ? 7.142 12.864 12.973 1.00 98.00 227 LEU A C 1
ATOM 1850 O O . LEU A 1 227 ? 7.978 13.727 12.707 1.00 98.00 227 LEU A O 1
ATOM 1854 N N . MET A 1 228 ? 6.902 12.507 14.232 1.00 98.12 228 MET A N 1
ATOM 1855 C CA . MET A 1 228 ? 7.656 13.092 15.340 1.00 98.12 228 MET A CA 1
ATOM 1856 C C . MET A 1 228 ? 9.151 12.779 15.224 1.00 98.12 228 MET A C 1
ATOM 1858 O O . MET A 1 228 ? 9.977 13.670 15.422 1.00 98.12 228 MET A O 1
ATOM 1862 N N . THR A 1 229 ? 9.514 11.570 14.794 1.00 95.88 229 THR A N 1
ATOM 1863 C CA . THR A 1 229 ? 10.912 11.196 14.547 1.00 95.88 229 THR A CA 1
ATOM 1864 C C . THR A 1 229 ? 11.535 12.007 13.407 1.00 95.88 229 THR A C 1
ATOM 1866 O O . THR A 1 229 ? 12.609 12.586 13.590 1.00 95.88 229 THR A O 1
ATOM 1869 N N . ILE A 1 230 ? 10.879 12.094 12.243 1.00 96.56 230 ILE A N 1
ATOM 1870 C CA . ILE A 1 230 ? 11.454 12.760 11.061 1.00 96.56 230 ILE A CA 1
ATOM 1871 C C . ILE A 1 230 ? 11.558 14.276 11.220 1.00 96.56 230 ILE A C 1
ATOM 1873 O O . ILE A 1 230 ? 12.492 14.888 10.710 1.00 96.56 230 ILE A O 1
ATOM 1877 N N . PHE A 1 231 ? 10.646 14.878 11.984 1.00 97.19 231 PHE A N 1
ATOM 1878 C CA . PHE A 1 231 ? 10.681 16.299 12.316 1.00 97.19 231 PHE A CA 1
ATOM 1879 C C . PHE A 1 231 ? 11.434 16.590 13.620 1.00 97.19 231 PHE A C 1
ATOM 1881 O O . PHE A 1 231 ? 11.294 17.679 14.177 1.00 97.19 231 PHE A O 1
ATOM 1888 N N . HIS A 1 232 ? 12.247 15.650 14.115 1.00 96.81 232 HIS A N 1
ATOM 1889 C CA . HIS A 1 232 ? 13.109 15.830 15.291 1.00 96.81 232 HIS A CA 1
ATOM 1890 C C . HIS A 1 232 ? 12.355 16.339 16.532 1.00 96.81 232 HIS A C 1
ATOM 1892 O O . HIS A 1 232 ? 12.799 17.252 17.228 1.00 96.81 232 HIS A O 1
ATOM 1898 N N . ASN A 1 233 ? 11.187 15.753 16.790 1.00 96.62 233 ASN A N 1
ATOM 1899 C CA . ASN A 1 233 ? 10.232 16.117 17.835 1.00 96.62 233 ASN A CA 1
ATOM 1900 C C . ASN A 1 233 ? 9.674 17.550 17.743 1.00 96.62 233 ASN A C 1
ATOM 1902 O O . ASN A 1 233 ? 9.085 18.058 18.700 1.00 96.62 233 ASN A O 1
ATOM 1906 N N . ASN A 1 234 ? 9.801 18.213 16.589 1.00 97.81 234 ASN A N 1
ATOM 1907 C CA . ASN A 1 234 ? 9.147 19.490 16.340 1.00 97.81 234 ASN A CA 1
ATOM 1908 C C . ASN A 1 234 ? 7.652 19.279 16.055 1.00 97.81 234 ASN A C 1
ATOM 1910 O O . ASN A 1 234 ? 7.222 19.154 14.907 1.00 97.81 234 ASN A O 1
ATOM 1914 N N . ARG A 1 235 ? 6.862 19.281 17.133 1.00 97.25 235 ARG A N 1
ATOM 1915 C CA . ARG A 1 235 ? 5.400 19.123 17.122 1.00 97.25 235 ARG A CA 1
ATOM 1916 C C . ARG A 1 235 ? 4.700 20.033 16.112 1.00 97.25 235 ARG A C 1
ATOM 1918 O O . ARG A 1 235 ? 3.807 19.572 15.408 1.00 97.25 235 ARG A O 1
ATOM 1925 N N . THR A 1 236 ? 5.080 21.309 16.041 1.00 97.56 236 THR A N 1
ATOM 1926 C CA . THR A 1 236 ? 4.421 22.281 15.156 1.00 97.56 236 THR A CA 1
ATOM 1927 C C . THR A 1 236 ? 4.660 21.938 13.691 1.00 97.56 236 THR A C 1
ATOM 1929 O O . THR A 1 236 ? 3.710 21.901 12.914 1.00 97.56 236 THR A O 1
ATOM 1932 N N . LEU A 1 237 ? 5.908 21.641 13.311 1.00 97.56 237 LEU A N 1
ATOM 1933 C CA . LEU A 1 237 ? 6.228 21.258 11.934 1.00 97.56 237 LEU A CA 1
ATOM 1934 C C . LEU A 1 237 ? 5.572 19.928 11.552 1.00 97.56 237 LEU A C 1
ATOM 1936 O O . LEU A 1 237 ? 4.955 19.848 10.493 1.00 97.56 237 LEU A O 1
ATOM 1940 N N . ALA A 1 238 ? 5.631 18.925 12.434 1.00 98.31 238 ALA A N 1
ATOM 1941 C CA . ALA A 1 238 ? 5.007 17.625 12.204 1.00 98.31 238 ALA A CA 1
ATOM 1942 C C . ALA A 1 238 ? 3.486 17.737 12.024 1.00 98.31 238 ALA A C 1
ATOM 1944 O O . ALA A 1 238 ? 2.936 17.166 11.085 1.00 98.31 238 ALA A O 1
ATOM 1945 N N . LYS A 1 239 ? 2.810 18.529 12.869 1.00 98.25 239 LYS A N 1
ATOM 1946 C CA . LYS A 1 239 ? 1.367 18.776 12.755 1.00 98.25 239 LYS A CA 1
ATOM 1947 C C . LYS A 1 239 ? 1.016 19.511 11.462 1.00 98.25 239 LYS A C 1
ATOM 1949 O O . LYS A 1 239 ? 0.078 19.120 10.775 1.00 98.25 239 LYS A O 1
ATOM 1954 N N . ASN A 1 240 ? 1.767 20.556 11.115 1.00 98.19 240 ASN A N 1
ATOM 1955 C CA . ASN A 1 240 ? 1.533 21.311 9.884 1.00 98.19 240 ASN A CA 1
ATOM 1956 C C . ASN A 1 240 ? 1.717 20.428 8.645 1.00 98.19 240 ASN A C 1
ATOM 1958 O O . ASN A 1 240 ? 0.895 20.490 7.731 1.00 98.19 240 ASN A O 1
ATOM 1962 N N . TYR A 1 241 ? 2.748 19.578 8.639 1.00 98.56 241 TYR A N 1
ATOM 1963 C CA . TYR A 1 241 ? 2.946 18.572 7.601 1.00 98.56 241 TYR A CA 1
ATOM 1964 C C . TYR A 1 241 ? 1.767 17.593 7.544 1.00 98.56 241 TYR A C 1
ATOM 1966 O O . TYR A 1 241 ? 1.186 17.420 6.479 1.00 98.56 241 TYR A O 1
ATOM 1974 N N . PHE A 1 242 ? 1.366 17.013 8.681 1.00 98.62 242 PHE A N 1
ATOM 1975 C CA . PHE A 1 242 ? 0.260 16.055 8.774 1.00 98.62 242 PHE A CA 1
ATOM 1976 C C . PHE A 1 242 ? -1.053 16.612 8.205 1.00 98.62 242 PHE A C 1
ATOM 1978 O O . PHE A 1 242 ? -1.700 15.958 7.390 1.00 98.62 242 PHE A O 1
ATOM 1985 N N . LEU A 1 243 ? -1.428 17.839 8.580 1.00 98.44 243 LEU A N 1
ATOM 1986 C CA . LEU A 1 243 ? -2.652 18.477 8.086 1.00 98.44 243 LEU A CA 1
ATOM 1987 C C . LEU A 1 243 ? -2.555 18.833 6.596 1.00 98.44 243 LEU A C 1
ATOM 1989 O O . LEU A 1 243 ? -3.473 18.529 5.839 1.00 98.44 243 LEU A O 1
ATOM 1993 N N . SER A 1 244 ? -1.427 19.404 6.158 1.00 98.25 244 SER A N 1
ATOM 1994 C CA . SER A 1 244 ? -1.209 19.739 4.741 1.00 98.25 244 SER A CA 1
ATOM 1995 C C . SER A 1 244 ? -1.188 18.488 3.862 1.00 98.25 244 SER A C 1
ATOM 1997 O O . SER A 1 244 ? -1.628 18.511 2.717 1.00 98.25 244 SER A O 1
ATOM 1999 N N . PHE A 1 245 ? -0.695 17.371 4.395 1.00 98.25 245 PHE A N 1
ATOM 2000 C CA . PHE A 1 245 ? -0.684 16.090 3.707 1.00 98.25 245 PHE A CA 1
ATOM 2001 C C . PHE A 1 245 ? -2.101 15.550 3.479 1.00 98.25 245 PHE A C 1
ATOM 2003 O O . PHE A 1 245 ? -2.404 15.062 2.386 1.00 98.25 245 PHE A O 1
ATOM 2010 N N . ILE A 1 246 ? -2.983 15.683 4.474 1.00 98.38 246 ILE A N 1
ATOM 2011 C CA . ILE A 1 246 ? -4.404 15.339 4.336 1.00 98.38 246 ILE A CA 1
ATOM 2012 C C . ILE A 1 246 ? -5.052 16.206 3.253 1.00 98.38 246 ILE A C 1
ATOM 2014 O O . ILE A 1 246 ? -5.631 15.661 2.313 1.00 98.38 246 ILE A O 1
ATOM 2018 N N . ASP A 1 247 ? -4.890 17.529 3.335 1.00 97.69 247 ASP A N 1
ATOM 2019 C CA . ASP A 1 247 ? -5.458 18.477 2.367 1.00 97.69 247 ASP A CA 1
ATOM 2020 C C . ASP A 1 247 ? -4.956 18.204 0.931 1.00 97.69 247 ASP A C 1
ATOM 2022 O O . ASP A 1 247 ? -5.747 18.152 -0.018 1.00 97.69 247 ASP A O 1
ATOM 2026 N N . ASN A 1 248 ? -3.658 17.936 0.753 1.00 96.94 248 ASN A N 1
ATOM 2027 C CA . ASN A 1 248 ? -3.079 17.608 -0.556 1.00 96.94 248 ASN A CA 1
ATOM 2028 C C . ASN A 1 248 ? -3.531 16.236 -1.074 1.00 96.94 248 ASN A C 1
ATOM 2030 O O . ASN A 1 248 ? -3.690 16.053 -2.281 1.00 96.94 248 ASN A O 1
ATOM 2034 N N . THR A 1 249 ? -3.781 15.268 -0.188 1.00 97.38 249 THR A N 1
ATOM 2035 C CA . THR A 1 249 ? -4.361 13.979 -0.589 1.00 97.38 249 THR A CA 1
ATOM 2036 C C . THR A 1 249 ? -5.807 14.160 -1.047 1.00 97.38 249 THR A C 1
ATOM 2038 O O . THR A 1 249 ? -6.180 13.627 -2.088 1.00 97.38 249 THR A O 1
ATOM 2041 N N . PHE A 1 250 ? -6.617 14.935 -0.328 1.00 97.31 250 PHE A N 1
ATOM 2042 C CA . PHE A 1 250 ? -8.022 15.180 -0.672 1.00 97.31 250 PHE A CA 1
ATOM 2043 C C . PHE A 1 250 ? -8.197 15.984 -1.955 1.00 97.31 250 PHE A C 1
ATOM 2045 O O . PHE A 1 250 ? -8.989 15.609 -2.813 1.00 97.31 250 PHE A O 1
ATOM 2052 N N . SER A 1 251 ? -7.447 17.071 -2.114 1.00 95.94 251 SER A N 1
ATOM 2053 C CA . SER A 1 251 ? -7.501 17.897 -3.327 1.00 95.94 251 SER A CA 1
ATOM 2054 C C . SER A 1 251 ? -6.915 17.189 -4.553 1.00 95.94 251 SER A C 1
ATOM 2056 O O . SER A 1 251 ? -7.357 17.422 -5.680 1.00 95.94 251 SER A O 1
ATOM 2058 N N . GLY A 1 252 ? -5.928 16.316 -4.339 1.00 96.56 252 GLY A N 1
ATOM 2059 C CA . GLY A 1 252 ? -5.199 15.635 -5.398 1.00 96.56 252 GLY A CA 1
ATOM 2060 C C . GLY A 1 252 ? -5.824 14.338 -5.898 1.00 96.56 252 GLY A C 1
ATOM 2061 O O . GLY A 1 252 ? -5.416 13.862 -6.957 1.00 96.56 252 GLY A O 1
ATOM 2062 N N . SER A 1 253 ? -6.775 13.745 -5.174 1.00 97.81 253 SER A N 1
ATOM 2063 C CA . SER A 1 253 ? -7.275 12.395 -5.465 1.00 97.81 253 SER A CA 1
ATOM 2064 C C . SER A 1 253 ? -8.607 12.395 -6.207 1.00 97.81 253 SER A C 1
ATOM 2066 O O . SER A 1 253 ? -9.491 13.205 -5.964 1.00 97.81 253 SER A O 1
ATOM 2068 N N . GLN A 1 254 ? -8.784 11.441 -7.115 1.00 97.44 254 GLN A N 1
ATOM 2069 C CA . GLN A 1 254 ? -10.069 11.105 -7.729 1.00 97.44 254 GLN A CA 1
ATOM 2070 C C . GLN A 1 254 ? -10.220 9.584 -7.775 1.00 97.44 254 GLN A C 1
ATOM 2072 O O . GLN A 1 254 ? -9.213 8.913 -8.012 1.00 97.44 254 GLN A O 1
ATOM 2077 N N . PRO A 1 255 ? -11.437 9.030 -7.591 1.00 97.75 255 PRO A N 1
ATOM 2078 C CA . PRO A 1 255 ? -12.728 9.724 -7.492 1.00 97.75 255 PRO A CA 1
ATOM 2079 C C . PRO A 1 255 ? -13.103 10.188 -6.073 1.00 97.75 255 PRO A C 1
ATOM 2081 O O . PRO A 1 255 ? -14.105 10.881 -5.917 1.00 97.75 255 PRO A O 1
ATOM 2084 N N . PHE A 1 256 ? -12.306 9.835 -5.065 1.00 98.25 256 PHE A N 1
ATOM 2085 C CA . PHE A 1 256 ? -12.439 10.271 -3.673 1.00 98.25 256 PHE A CA 1
ATOM 2086 C C . PHE A 1 256 ? -11.057 10.348 -3.009 1.00 98.25 256 PHE A C 1
ATOM 2088 O O . PHE A 1 256 ? -10.119 9.687 -3.466 1.00 98.25 256 PHE A O 1
ATOM 2095 N N . GLY A 1 257 ? -10.943 11.095 -1.912 1.00 98.00 257 GLY A N 1
ATOM 2096 C CA . GLY A 1 257 ? -9.780 11.081 -1.027 1.00 98.00 257 GLY A CA 1
ATOM 2097 C C . GLY A 1 257 ? -9.949 10.091 0.126 1.00 98.00 257 GLY A C 1
ATOM 2098 O O . GLY A 1 257 ? -11.011 10.008 0.743 1.00 98.00 257 GLY A O 1
ATOM 2099 N N . PHE A 1 258 ? -8.900 9.334 0.445 1.00 98.56 258 PHE A N 1
ATOM 2100 C CA . PHE A 1 258 ? -8.882 8.435 1.600 1.00 98.56 258 PHE A CA 1
ATOM 2101 C C . PHE A 1 258 ? -7.553 8.554 2.334 1.00 98.56 258 PHE A C 1
ATOM 2103 O O . PHE A 1 258 ? -6.490 8.316 1.757 1.00 98.56 258 PHE A O 1
ATOM 2110 N N . VAL A 1 259 ? -7.625 8.906 3.613 1.00 98.50 259 VAL A N 1
ATOM 2111 C CA . VAL A 1 259 ? -6.477 8.949 4.512 1.00 98.50 259 VAL A CA 1
ATOM 2112 C C . VAL A 1 259 ? -6.705 7.969 5.652 1.00 98.50 259 VAL A C 1
ATOM 2114 O O . VAL A 1 259 ? -7.757 7.954 6.285 1.00 98.50 259 VAL A O 1
ATOM 2117 N N . ASN A 1 260 ? -5.695 7.165 5.945 1.00 98.19 260 ASN A N 1
ATOM 2118 C CA . ASN A 1 260 ? -5.677 6.322 7.119 1.00 98.19 260 ASN A CA 1
ATOM 2119 C C . ASN A 1 260 ? -4.648 6.844 8.118 1.00 98.19 260 ASN A C 1
ATOM 2121 O O . ASN A 1 260 ? -3.494 7.038 7.752 1.00 98.19 260 ASN A O 1
ATOM 2125 N N . PHE A 1 261 ? -5.049 7.042 9.367 1.00 98.19 261 PHE A N 1
ATOM 2126 C CA . PHE A 1 261 ? -4.173 7.397 10.475 1.00 98.19 261 PHE A CA 1
ATOM 2127 C C . PHE A 1 261 ? -4.167 6.250 11.489 1.00 98.19 261 PHE A C 1
ATOM 2129 O O . PHE A 1 261 ? -5.124 6.077 12.245 1.00 98.19 261 PHE A O 1
ATOM 2136 N N . GLN A 1 262 ? -3.097 5.456 11.495 1.00 97.44 262 GLN A N 1
ATOM 2137 C CA . GLN A 1 262 ? -2.910 4.358 12.441 1.00 97.44 262 GLN A CA 1
ATOM 2138 C C . GLN A 1 262 ? -1.645 4.571 13.273 1.00 97.44 262 GLN A C 1
ATOM 2140 O O . GLN A 1 262 ? -0.679 5.160 12.788 1.00 97.44 262 GLN A O 1
ATOM 2145 N N . PHE A 1 263 ? -1.669 4.102 14.520 1.00 97.19 263 PHE A N 1
ATOM 2146 C CA . PHE A 1 263 ? -0.484 4.033 15.373 1.00 97.19 263 PHE A CA 1
ATOM 2147 C C . PHE A 1 263 ? -0.566 2.907 16.408 1.00 97.19 263 PHE A C 1
ATOM 2149 O O . PHE A 1 263 ? -1.660 2.509 16.825 1.00 97.19 263 PHE A O 1
ATOM 2156 N N . GLU A 1 264 ? 0.586 2.394 16.838 1.00 96.62 264 GLU A N 1
ATOM 2157 C CA . GLU A 1 264 ? 0.699 1.477 17.973 1.00 96.62 264 GLU A CA 1
ATOM 2158 C C . GLU A 1 264 ? 0.652 2.240 19.296 1.00 96.62 264 GLU A C 1
ATOM 2160 O O . GLU A 1 264 ? 1.499 3.089 19.586 1.00 96.62 264 GLU A O 1
ATOM 2165 N N . TRP A 1 265 ? -0.306 1.885 20.156 1.00 97.25 265 TRP A N 1
ATOM 2166 C CA . TRP A 1 265 ? -0.468 2.528 21.458 1.00 97.25 265 TRP A CA 1
ATOM 2167 C C . TRP A 1 265 ? 0.812 2.467 22.290 1.00 97.25 265 TRP A C 1
ATOM 2169 O O . TRP A 1 265 ? 1.225 3.474 22.873 1.00 97.25 265 TRP A O 1
ATOM 2179 N N . SER A 1 266 ? 1.458 1.299 22.343 1.00 95.44 266 SER A N 1
ATOM 2180 C CA . SER A 1 266 ? 2.627 1.158 23.197 1.00 95.44 266 SER A CA 1
ATOM 2181 C C . SER A 1 266 ? 3.809 1.993 22.712 1.00 95.44 266 SER A C 1
ATOM 2183 O O . SER A 1 266 ? 4.535 2.521 23.546 1.00 95.44 266 SER A O 1
ATOM 2185 N N . TRP A 1 267 ? 3.980 2.180 21.399 1.00 95.69 267 TRP A N 1
ATOM 2186 C CA . TRP A 1 267 ? 5.037 3.033 20.849 1.00 95.69 267 TRP A CA 1
ATOM 2187 C C . TRP A 1 267 ? 4.760 4.494 21.149 1.00 95.69 267 TRP A C 1
ATOM 2189 O O . TRP A 1 267 ? 5.611 5.167 21.726 1.00 95.69 267 TRP A O 1
ATOM 2199 N N . THR A 1 268 ? 3.546 4.959 20.857 1.00 97.81 268 THR A N 1
ATOM 2200 C CA . THR A 1 268 ? 3.147 6.338 21.135 1.00 97.81 268 THR A CA 1
ATOM 2201 C C . THR A 1 268 ? 3.292 6.678 22.619 1.00 97.81 268 THR A C 1
ATOM 2203 O O . THR A 1 268 ? 3.733 7.776 22.967 1.00 97.81 268 THR A O 1
ATOM 2206 N N . ARG A 1 269 ? 2.987 5.738 23.522 1.00 97.06 269 ARG A N 1
ATOM 2207 C CA . ARG A 1 269 ? 3.230 5.912 24.957 1.00 97.06 269 ARG A CA 1
ATOM 2208 C C . ARG A 1 269 ? 4.715 5.885 25.311 1.00 97.06 269 ARG A C 1
ATOM 2210 O O . ARG A 1 269 ? 5.180 6.788 26.002 1.00 97.06 269 ARG A O 1
ATOM 2217 N N . ASP A 1 270 ? 5.457 4.881 24.851 1.00 95.81 270 ASP A N 1
ATOM 2218 C CA . ASP A 1 270 ? 6.871 4.697 25.195 1.00 95.81 270 ASP A CA 1
ATOM 2219 C C . ASP A 1 270 ? 7.745 5.851 24.640 1.00 95.81 270 ASP A C 1
ATOM 2221 O O . ASP A 1 270 ? 8.753 6.208 25.252 1.00 95.81 270 ASP A O 1
ATOM 2225 N N . TYR A 1 271 ? 7.327 6.494 23.541 1.00 96.12 271 TYR A N 1
ATOM 2226 C CA . TYR A 1 271 ? 7.935 7.709 22.977 1.00 96.12 271 TYR A CA 1
ATOM 2227 C C . TYR A 1 271 ? 7.379 9.026 23.535 1.00 96.12 271 TYR A C 1
ATOM 2229 O O . TYR A 1 271 ? 7.835 10.095 23.131 1.00 96.12 271 TYR A O 1
ATOM 2237 N N . ASN A 1 272 ? 6.444 8.977 24.489 1.00 96.94 272 ASN A N 1
ATOM 2238 C CA . ASN A 1 272 ? 5.826 10.152 25.107 1.00 96.94 272 ASN A CA 1
ATOM 2239 C C . ASN A 1 272 ? 5.116 11.087 24.098 1.00 96.94 272 ASN A C 1
ATOM 2241 O O . ASN A 1 272 ? 5.151 12.311 24.226 1.00 96.94 272 ASN A O 1
ATOM 2245 N N . ASN A 1 273 ? 4.450 10.501 23.100 1.00 98.19 273 ASN A N 1
ATOM 2246 C CA . ASN A 1 273 ? 3.710 11.197 22.043 1.00 98.19 273 ASN A CA 1
ATOM 2247 C C . ASN A 1 273 ? 2.178 11.109 22.207 1.00 98.19 273 ASN A C 1
ATOM 2249 O O . ASN A 1 273 ? 1.433 11.518 21.316 1.00 98.19 273 ASN A O 1
ATOM 2253 N N . THR A 1 274 ? 1.670 10.623 23.343 1.00 98.25 274 THR A N 1
ATOM 2254 C CA . THR A 1 274 ? 0.221 10.469 23.599 1.00 98.25 274 THR A CA 1
ATOM 2255 C C . THR A 1 274 ? -0.544 11.792 23.510 1.00 98.25 274 THR A C 1
ATOM 2257 O O . THR A 1 274 ? -1.617 11.844 22.902 1.00 98.25 274 THR A O 1
ATOM 2260 N N . ASP A 1 275 ? 0.023 12.879 24.038 1.00 98.38 275 ASP A N 1
ATOM 2261 C CA . ASP A 1 275 ? -0.551 14.228 23.935 1.00 98.38 275 ASP A CA 1
ATOM 2262 C C . ASP A 1 275 ? -0.526 14.772 22.499 1.00 98.38 275 ASP A C 1
ATOM 2264 O O . ASP A 1 275 ? -1.430 15.509 22.100 1.00 98.38 275 ASP A O 1
ATOM 2268 N N . VAL A 1 276 ? 0.478 14.388 21.703 1.00 98.56 276 VAL A N 1
ATOM 2269 C CA . VAL A 1 276 ? 0.575 14.757 20.282 1.00 98.56 276 VAL A CA 1
ATOM 2270 C C . VAL A 1 276 ? -0.528 14.057 19.493 1.00 98.56 276 VAL A C 1
ATOM 2272 O O . VAL A 1 276 ? -1.290 14.717 18.789 1.00 98.56 276 VAL A O 1
ATOM 2275 N N . ALA A 1 277 ? -0.678 12.740 19.671 1.00 98.50 277 ALA A N 1
ATOM 2276 C CA . ALA A 1 277 ? -1.746 11.969 19.040 1.00 98.50 277 ALA A CA 1
ATOM 2277 C C . ALA A 1 277 ? -3.130 12.518 19.419 1.00 98.50 277 ALA A C 1
ATOM 2279 O O . ALA A 1 277 ? -3.974 12.739 18.549 1.00 98.50 277 ALA A O 1
ATOM 2280 N N . LYS A 1 278 ? -3.346 12.821 20.707 1.00 98.62 278 LYS A N 1
ATOM 2281 C CA . LYS A 1 278 ? -4.581 13.452 21.192 1.00 98.62 278 LYS A CA 1
ATOM 2282 C C . LYS A 1 278 ? -4.855 14.777 20.493 1.00 98.62 278 LYS A C 1
ATOM 2284 O O . LYS A 1 278 ? -5.969 14.998 20.017 1.00 98.62 278 LYS A O 1
ATOM 2289 N N . GLU A 1 279 ? -3.868 15.668 20.444 1.00 98.56 279 GLU A N 1
ATOM 2290 C CA . GLU A 1 279 ? -4.012 16.963 19.783 1.00 98.56 279 GLU A CA 1
ATOM 2291 C C . GLU A 1 279 ? -4.391 16.805 18.306 1.00 98.56 279 GLU A C 1
ATOM 2293 O O . GLU A 1 279 ? -5.288 17.499 17.818 1.00 98.56 279 GLU A O 1
ATOM 2298 N N . TRP A 1 280 ? -3.712 15.915 17.584 1.00 98.56 280 TRP A N 1
ATOM 2299 C CA . TRP A 1 280 ? -3.962 15.707 16.162 1.00 98.56 280 TRP A CA 1
ATOM 2300 C C . TRP A 1 280 ? -5.371 15.169 15.936 1.00 98.56 280 TRP A C 1
ATOM 2302 O O . TRP A 1 280 ? -6.106 15.750 15.144 1.00 98.56 280 TRP A O 1
ATOM 2312 N N . ILE A 1 281 ? -5.809 14.170 16.709 1.00 98.75 281 ILE A N 1
ATOM 2313 C CA . ILE A 1 281 ? -7.180 13.641 16.634 1.00 98.75 281 ILE A CA 1
ATOM 2314 C C . ILE A 1 281 ? -8.208 14.725 16.974 1.00 98.75 281 ILE A C 1
ATOM 2316 O O . ILE A 1 281 ? -9.192 14.877 16.258 1.00 98.75 281 ILE A O 1
ATOM 2320 N N . THR A 1 282 ? -7.961 15.538 18.002 1.00 98.56 282 THR A N 1
ATOM 2321 C CA . THR A 1 282 ? -8.854 16.651 18.380 1.00 98.56 282 THR A CA 1
ATOM 2322 C C . THR A 1 282 ? -8.963 17.681 17.251 1.00 98.56 282 THR A C 1
ATOM 2324 O O . THR A 1 282 ? -10.040 18.214 16.975 1.00 98.56 282 THR A O 1
ATOM 2327 N N . THR A 1 283 ? -7.854 17.928 16.548 1.00 98.44 283 THR A N 1
ATOM 2328 C CA . THR A 1 283 ? -7.827 18.793 15.362 1.00 98.44 283 THR A CA 1
ATOM 2329 C C . THR A 1 283 ? -8.656 18.178 14.232 1.00 98.44 283 THR A C 1
ATOM 2331 O O . THR A 1 283 ? -9.490 18.869 13.654 1.00 98.44 283 THR A O 1
ATOM 2334 N N . LEU A 1 284 ? -8.530 16.870 13.978 1.00 98.44 284 LEU A N 1
ATOM 2335 C CA . LEU A 1 284 ? -9.360 16.163 12.995 1.00 98.44 284 LEU A CA 1
ATOM 2336 C C . LEU A 1 284 ? -10.855 16.210 13.341 1.00 98.44 284 LEU A C 1
ATOM 2338 O O . LEU A 1 284 ? -11.678 16.468 12.468 1.00 98.44 284 LEU A O 1
ATOM 2342 N N . MET A 1 285 ? -11.211 16.034 14.614 1.00 98.12 285 MET A N 1
ATOM 2343 C CA . MET A 1 285 ? -12.593 16.151 15.097 1.00 98.12 285 MET A CA 1
ATOM 2344 C C . MET A 1 285 ? -13.173 17.554 14.937 1.00 98.12 285 MET A C 1
ATOM 2346 O O . MET A 1 285 ? -14.389 17.694 14.886 1.00 98.12 285 MET A O 1
ATOM 2350 N N . THR A 1 286 ? -12.333 18.586 14.875 1.00 97.69 286 THR A N 1
ATOM 2351 C CA . THR A 1 286 ? -12.786 19.976 14.747 1.00 97.69 286 THR A CA 1
ATOM 2352 C C . THR A 1 286 ? -12.833 20.411 13.284 1.00 97.69 286 THR A C 1
ATOM 2354 O O . THR A 1 286 ? -13.827 20.974 12.838 1.00 97.69 286 THR A O 1
ATOM 2357 N N . GLU A 1 287 ? -11.773 20.135 12.523 1.00 96.38 287 GLU A N 1
ATOM 2358 C CA . GLU A 1 287 ? -11.596 20.640 11.154 1.00 96.38 287 GLU A CA 1
ATOM 2359 C C . GLU A 1 287 ? -12.096 19.670 10.068 1.00 96.38 287 GLU A C 1
ATOM 2361 O O . GLU A 1 287 ? -12.441 20.108 8.972 1.00 96.38 287 GLU A O 1
ATOM 2366 N N . TYR A 1 288 ? -12.169 18.367 10.363 1.00 97.06 288 TYR A N 1
ATOM 2367 C CA . TYR A 1 288 ? -12.457 17.302 9.389 1.00 97.06 288 TYR A CA 1
ATOM 2368 C C . TYR A 1 288 ? -13.579 16.357 9.848 1.00 97.06 288 TYR A C 1
ATOM 2370 O O . TYR A 1 288 ? -13.702 15.246 9.331 1.00 97.06 288 TYR A O 1
ATOM 2378 N N . SER A 1 289 ? -14.405 16.779 10.813 1.00 96.69 289 SER A N 1
ATOM 2379 C CA . SER A 1 289 ? -15.427 15.940 11.464 1.00 96.69 289 SER A CA 1
ATOM 2380 C C . SER A 1 289 ? -16.324 15.162 10.493 1.00 96.69 289 SER A C 1
ATOM 2382 O O . SER A 1 289 ? -16.625 13.993 10.729 1.00 96.69 289 SER A O 1
ATOM 2384 N N . GLN A 1 290 ? -16.704 15.782 9.374 1.00 95.38 290 GLN A N 1
ATOM 2385 C CA . GLN A 1 290 ? -17.572 15.214 8.344 1.00 95.38 290 GLN A CA 1
ATOM 2386 C C . GLN A 1 290 ? -16.930 14.074 7.539 1.00 95.38 290 GLN A C 1
ATOM 2388 O O . GLN A 1 290 ? -17.642 13.334 6.868 1.00 95.38 290 GLN A O 1
ATOM 2393 N N . PHE A 1 291 ? -15.604 13.934 7.592 1.00 97.75 291 PHE A N 1
ATOM 2394 C CA . PHE A 1 291 ? -14.853 12.900 6.877 1.00 97.75 291 PHE A CA 1
ATOM 2395 C C . PHE A 1 291 ? -14.468 11.722 7.785 1.00 97.75 291 PHE A C 1
ATOM 2397 O O . PHE A 1 291 ? -13.967 10.712 7.295 1.00 97.75 291 PHE A O 1
ATOM 2404 N N . LEU A 1 292 ? -14.689 11.828 9.103 1.00 98.50 292 LEU A N 1
ATOM 2405 C CA . LEU A 1 292 ? -14.297 10.805 10.074 1.00 98.50 292 LEU A CA 1
ATOM 2406 C C . LEU A 1 292 ? -15.218 9.575 10.014 1.00 98.50 292 LEU A C 1
ATOM 2408 O O . LEU A 1 292 ? -16.416 9.638 10.325 1.00 98.50 292 LEU A O 1
ATOM 2412 N N . VAL A 1 293 ? -14.628 8.432 9.667 1.00 98.50 293 VAL A N 1
ATOM 2413 C CA . VAL A 1 293 ? -15.318 7.146 9.513 1.00 98.50 293 VAL A CA 1
ATOM 2414 C C . VAL A 1 293 ? -14.498 6.000 10.103 1.00 98.50 293 VAL A C 1
ATOM 2416 O O . VAL A 1 293 ? -13.270 5.972 10.025 1.00 98.50 293 VAL A O 1
ATOM 2419 N N . THR A 1 294 ? -15.178 5.006 10.660 1.00 98.38 294 THR A N 1
ATOM 2420 C CA . THR A 1 294 ? -14.584 3.687 10.913 1.00 98.38 294 THR A CA 1
ATOM 2421 C C . THR A 1 294 ? -14.277 2.983 9.587 1.00 98.38 294 THR A C 1
ATOM 2423 O O . THR A 1 294 ? -14.863 3.311 8.552 1.00 98.38 294 THR A O 1
ATOM 2426 N N . TYR A 1 295 ? -13.402 1.971 9.599 1.00 98.56 295 TYR A N 1
ATOM 2427 C CA . TYR A 1 295 ? -13.181 1.164 8.393 1.00 98.56 295 TYR A CA 1
ATOM 2428 C C . TYR A 1 295 ? -14.460 0.457 7.928 1.00 98.56 295 TYR A C 1
ATOM 2430 O O . TYR A 1 295 ? -14.690 0.372 6.729 1.00 98.56 295 TYR A O 1
ATOM 2438 N N . GLU A 1 296 ? -15.309 -0.011 8.853 1.00 98.00 296 GLU A N 1
ATOM 2439 C CA . GLU A 1 296 ? -16.590 -0.648 8.510 1.00 98.00 296 GLU A CA 1
ATOM 2440 C C . GLU A 1 296 ? -17.515 0.314 7.748 1.00 98.00 296 GLU A C 1
ATOM 2442 O O . GLU A 1 296 ? -18.016 -0.051 6.686 1.00 98.00 296 GLU A O 1
ATOM 2447 N N . GLU A 1 297 ? -17.691 1.547 8.241 1.00 98.44 297 GLU A N 1
ATOM 2448 C CA . GLU A 1 297 ? -18.493 2.583 7.566 1.00 98.44 297 GLU A CA 1
ATOM 2449 C C . GLU A 1 297 ? -17.921 2.921 6.177 1.00 98.44 297 GLU A C 1
ATOM 2451 O O . GLU A 1 297 ? -18.671 3.034 5.206 1.00 98.44 297 GLU A O 1
ATOM 2456 N N . PHE A 1 298 ? -16.593 3.053 6.062 1.00 98.75 298 PHE A N 1
ATOM 2457 C CA . PHE A 1 298 ? -15.948 3.314 4.775 1.00 98.75 298 PHE A CA 1
ATOM 2458 C C . PHE A 1 298 ? -16.139 2.159 3.787 1.00 98.75 298 PHE A C 1
ATOM 2460 O O . PHE A 1 298 ? -16.482 2.390 2.631 1.00 98.75 298 PHE A O 1
ATOM 2467 N N . VAL A 1 299 ? -15.925 0.914 4.218 1.00 98.69 299 VAL A N 1
ATOM 2468 C CA . VAL A 1 299 ? -16.034 -0.272 3.356 1.00 98.69 299 VAL A CA 1
ATOM 2469 C C . VAL A 1 299 ? -17.472 -0.477 2.890 1.00 98.69 299 VAL A C 1
ATOM 2471 O O . VAL A 1 299 ? -17.688 -0.816 1.727 1.00 98.69 299 VAL A O 1
ATOM 2474 N N . GLU A 1 300 ? -18.458 -0.219 3.750 1.00 98.44 300 GLU A N 1
ATOM 2475 C CA . GLU A 1 300 ? -19.870 -0.219 3.364 1.00 98.44 300 GLU A CA 1
ATOM 2476 C C . GLU A 1 300 ? -20.150 0.829 2.277 1.00 98.44 300 GLU A C 1
ATOM 2478 O O . GLU A 1 300 ? -20.711 0.496 1.229 1.00 98.44 300 GLU A O 1
ATOM 2483 N N . TRP A 1 301 ? -19.685 2.069 2.471 1.00 98.50 301 TRP A N 1
ATOM 2484 C CA . TRP A 1 301 ? -19.792 3.117 1.457 1.00 98.50 301 TRP A CA 1
ATOM 2485 C C . TRP A 1 301 ? -19.084 2.730 0.151 1.00 98.50 301 TRP A C 1
ATOM 2487 O O . TRP A 1 301 ? -19.659 2.872 -0.930 1.00 98.50 301 TRP A O 1
ATOM 2497 N N . PHE A 1 302 ? -17.862 2.204 0.228 1.00 98.56 302 PHE A N 1
ATOM 2498 C CA . PHE A 1 302 ? -17.065 1.825 -0.935 1.00 98.56 302 PHE A CA 1
ATOM 2499 C C . PHE A 1 302 ? -17.776 0.745 -1.752 1.00 98.56 302 PHE A C 1
ATOM 2501 O O . PHE A 1 302 ? -17.930 0.891 -2.963 1.00 98.56 302 PHE A O 1
ATOM 2508 N N . LYS A 1 303 ? -18.300 -0.291 -1.086 1.00 97.94 303 LYS A N 1
ATOM 2509 C CA . LYS A 1 303 ? -19.030 -1.389 -1.732 1.00 97.94 303 LYS A CA 1
ATOM 2510 C C . LYS A 1 303 ? -20.357 -0.959 -2.338 1.00 97.94 303 LYS A C 1
ATOM 2512 O O . LYS A 1 303 ? -20.739 -1.479 -3.384 1.00 97.94 303 LYS A O 1
ATOM 2517 N N . LEU A 1 304 ? -21.038 -0.003 -1.711 1.00 97.38 304 LEU A N 1
ATOM 2518 C CA . LEU A 1 304 ? -22.277 0.563 -2.235 1.00 97.38 304 LEU A CA 1
ATOM 2519 C C . LEU A 1 304 ? -22.048 1.382 -3.516 1.00 97.38 304 LEU A C 1
ATOM 2521 O O . LEU A 1 304 ? -22.873 1.333 -4.426 1.00 97.38 304 LEU A O 1
ATOM 2525 N N . ASN A 1 305 ? -20.946 2.132 -3.590 1.00 97.69 305 ASN A N 1
ATOM 2526 C CA . ASN A 1 305 ? -20.686 3.070 -4.689 1.00 97.69 305 ASN A CA 1
ATOM 2527 C C . ASN A 1 305 ? -19.840 2.471 -5.820 1.00 97.69 305 ASN A C 1
ATOM 2529 O O . ASN A 1 305 ? -19.946 2.910 -6.965 1.00 97.69 305 ASN A O 1
ATOM 2533 N N . TYR A 1 306 ? -19.020 1.463 -5.520 1.00 97.25 306 TYR A N 1
ATOM 2534 C CA . TYR A 1 306 ? -18.077 0.870 -6.459 1.00 97.25 306 TYR A CA 1
ATOM 2535 C C . TYR A 1 306 ? -18.243 -0.651 -6.495 1.00 97.25 306 TYR A C 1
ATOM 2537 O O . TYR A 1 306 ? -17.645 -1.359 -5.682 1.00 97.25 306 TYR A O 1
ATOM 2545 N N . PRO A 1 307 ? -19.016 -1.199 -7.452 1.00 95.19 307 PRO A N 1
ATOM 2546 C CA . PRO A 1 307 ? -19.154 -2.646 -7.598 1.00 95.19 307 PRO A CA 1
ATOM 2547 C C . PRO A 1 307 ? -17.844 -3.322 -8.028 1.00 95.19 307 PRO A C 1
ATOM 2549 O O . PRO A 1 307 ? -17.703 -4.524 -7.845 1.00 95.19 307 PRO A O 1
ATOM 2552 N N . ALA A 1 308 ? -16.889 -2.585 -8.591 1.00 96.56 308 ALA A N 1
ATOM 2553 C CA . ALA A 1 308 ? -15.530 -3.030 -8.895 1.00 96.56 308 ALA A CA 1
ATOM 2554 C C . ALA A 1 308 ? -14.543 -1.927 -8.493 1.00 96.56 308 ALA A C 1
ATOM 2556 O O . ALA A 1 308 ? -14.961 -0.790 -8.278 1.00 96.56 308 ALA A O 1
ATOM 2557 N N . THR A 1 309 ? -13.250 -2.247 -8.399 1.00 97.75 309 THR A N 1
ATOM 2558 C CA . THR A 1 309 ? -12.219 -1.262 -8.038 1.00 97.75 309 THR A CA 1
ATOM 2559 C C . THR A 1 309 ? -12.267 -0.098 -9.036 1.00 97.75 309 THR A C 1
ATOM 2561 O O . THR A 1 309 ? -12.190 -0.348 -10.244 1.00 97.75 309 THR A O 1
ATOM 2564 N N . PRO A 1 310 ? -12.441 1.156 -8.580 1.00 97.56 310 PRO A N 1
ATOM 2565 C CA . PRO A 1 310 ? -12.477 2.290 -9.488 1.00 97.56 310 PRO A CA 1
ATOM 2566 C C . PRO A 1 310 ? -11.078 2.617 -10.011 1.00 97.56 310 PRO A C 1
ATOM 2568 O O . PRO A 1 310 ? -10.061 2.255 -9.420 1.00 97.56 310 PRO A O 1
ATOM 2571 N N . GLU A 1 311 ? -11.028 3.350 -11.120 1.00 98.25 311 GLU A N 1
ATOM 2572 C CA . GLU A 1 311 ? -9.783 3.989 -11.532 1.00 98.25 311 GLU A CA 1
ATOM 2573 C C . GLU A 1 311 ? -9.464 5.154 -10.601 1.00 98.25 311 GLU A C 1
ATOM 2575 O O . GLU A 1 311 ? -10.339 5.983 -10.343 1.00 98.25 311 GLU A O 1
ATOM 2580 N N . TYR A 1 312 ? -8.205 5.275 -10.190 1.00 98.75 312 TYR A N 1
ATOM 2581 C CA . TYR A 1 312 ? -7.733 6.422 -9.426 1.00 98.75 312 TYR A CA 1
ATOM 2582 C C . TYR A 1 312 ? -6.831 7.316 -10.265 1.00 98.75 312 TYR A C 1
ATOM 2584 O O . TYR A 1 312 ? -5.979 6.836 -11.017 1.00 98.75 312 TYR A O 1
ATOM 2592 N N . LYS A 1 313 ? -6.993 8.629 -10.098 1.00 98.62 313 LYS A N 1
ATOM 2593 C CA . LYS A 1 313 ? -6.080 9.650 -10.622 1.00 98.62 313 LYS A CA 1
ATOM 2594 C C . LYS A 1 313 ? -5.639 10.521 -9.463 1.00 98.62 313 LYS A C 1
ATOM 2596 O O . LYS A 1 313 ? -6.482 11.150 -8.833 1.00 98.62 313 LYS A O 1
ATOM 2601 N N . ILE A 1 314 ? -4.340 10.543 -9.199 1.00 98.50 314 ILE A N 1
ATOM 2602 C CA . ILE A 1 314 ? -3.753 11.310 -8.106 1.00 98.50 314 ILE A CA 1
ATOM 2603 C C . ILE A 1 314 ? -2.817 12.352 -8.704 1.00 98.50 314 ILE A C 1
ATOM 2605 O O . ILE A 1 314 ? -1.943 12.004 -9.493 1.00 98.50 314 ILE A O 1
ATOM 2609 N N . LYS A 1 315 ? -2.985 13.614 -8.324 1.00 98.44 315 LYS A N 1
ATOM 2610 C CA . LYS A 1 315 ? -2.033 14.699 -8.562 1.00 98.44 315 LYS A CA 1
ATOM 2611 C C . LYS A 1 315 ? -1.638 15.255 -7.211 1.00 98.44 315 LYS A C 1
ATOM 2613 O O . LYS A 1 315 ? -2.424 15.955 -6.586 1.00 98.44 315 LYS A O 1
ATOM 2618 N N . PHE A 1 316 ? -0.455 14.897 -6.746 1.00 98.38 316 PHE A N 1
ATOM 2619 C CA . PHE A 1 316 ? -0.055 15.171 -5.379 1.00 98.38 316 PHE A CA 1
ATOM 2620 C C . PHE A 1 316 ? 1.198 16.031 -5.341 1.00 98.38 316 PHE A C 1
ATOM 2622 O O . PHE A 1 316 ? 2.167 15.751 -6.047 1.00 98.38 316 PHE A O 1
ATOM 2629 N N . ASN A 1 317 ? 1.167 17.032 -4.466 1.00 98.12 317 ASN A N 1
ATOM 2630 C CA . ASN A 1 317 ? 2.310 17.866 -4.135 1.00 98.12 317 ASN A CA 1
ATOM 2631 C C . ASN A 1 317 ? 2.706 17.532 -2.693 1.00 98.12 317 ASN A C 1
ATOM 2633 O O . ASN A 1 317 ? 1.897 17.675 -1.776 1.00 98.12 317 ASN A O 1
ATOM 2637 N N . SER A 1 318 ? 3.931 17.066 -2.486 1.00 98.19 318 SER A N 1
ATOM 2638 C CA . SER A 1 318 ? 4.455 16.744 -1.160 1.00 98.19 318 SER A CA 1
ATOM 2639 C C . SER A 1 318 ? 4.541 18.010 -0.303 1.00 98.19 318 SER A C 1
ATOM 2641 O O . SER A 1 318 ? 5.232 18.953 -0.692 1.00 98.19 318 SER A O 1
ATOM 2643 N N . PRO A 1 319 ? 3.912 18.053 0.888 1.00 97.88 319 PRO A N 1
ATOM 2644 C CA . PRO A 1 319 ? 4.115 19.162 1.816 1.00 97.88 319 PRO A CA 1
ATOM 2645 C C . PRO A 1 319 ? 5.536 19.213 2.389 1.00 97.88 319 PRO A C 1
ATOM 2647 O O . PRO A 1 319 ? 5.880 20.183 3.055 1.00 97.88 319 PRO A O 1
ATOM 2650 N N . TYR A 1 320 ? 6.354 18.172 2.189 1.00 97.50 320 TYR A N 1
ATOM 2651 C CA . TYR A 1 320 ? 7.723 18.127 2.697 1.00 97.50 320 TYR A CA 1
ATOM 2652 C C . TYR A 1 320 ? 8.653 19.026 1.870 1.00 97.50 320 TYR A C 1
ATOM 2654 O O . TYR A 1 320 ? 9.393 19.840 2.414 1.00 97.50 320 TYR A O 1
ATOM 2662 N N . ASP A 1 321 ? 8.610 18.901 0.546 1.00 96.06 321 ASP A N 1
ATOM 2663 C CA . ASP A 1 321 ? 9.572 19.530 -0.369 1.00 96.06 321 ASP A CA 1
ATOM 2664 C C . ASP A 1 321 ? 8.937 20.127 -1.634 1.00 96.06 321 ASP A C 1
ATOM 2666 O O . ASP A 1 321 ? 9.657 20.563 -2.533 1.00 96.06 321 ASP A O 1
ATOM 2670 N N . ASN A 1 322 ? 7.603 20.162 -1.716 1.00 96.69 322 ASN A N 1
ATOM 2671 C CA . ASN A 1 322 ? 6.835 20.565 -2.898 1.00 96.69 322 ASN A CA 1
ATOM 2672 C C . ASN A 1 322 ? 7.168 19.749 -4.158 1.00 96.69 322 ASN A C 1
ATOM 2674 O O . ASN A 1 322 ? 6.951 20.218 -5.279 1.00 96.69 322 ASN A O 1
ATOM 2678 N N . SER A 1 323 ? 7.717 18.539 -4.001 1.00 97.06 323 SER A N 1
ATOM 2679 C CA . SER A 1 323 ? 7.859 17.618 -5.123 1.00 97.06 323 SER A CA 1
ATOM 2680 C C . SER A 1 323 ? 6.482 17.134 -5.573 1.00 97.06 323 SER A C 1
ATOM 2682 O O . SER A 1 323 ? 5.592 16.886 -4.760 1.00 97.06 323 SER A O 1
ATOM 2684 N N . ASN A 1 324 ? 6.303 17.019 -6.888 1.00 97.88 324 ASN A N 1
ATOM 2685 C CA . ASN A 1 324 ? 5.007 16.718 -7.487 1.00 97.88 324 ASN A CA 1
ATOM 2686 C C . ASN A 1 324 ? 5.054 15.371 -8.196 1.00 97.88 324 ASN A C 1
ATOM 2688 O O . ASN A 1 324 ? 6.026 15.055 -8.891 1.00 97.88 324 ASN A O 1
ATOM 2692 N N . ILE A 1 325 ? 3.979 14.603 -8.059 1.00 98.69 325 ILE A N 1
ATOM 2693 C CA . ILE A 1 325 ? 3.817 13.314 -8.722 1.00 98.69 325 ILE A CA 1
ATOM 2694 C C . ILE A 1 325 ? 2.384 13.131 -9.204 1.00 98.69 325 ILE A C 1
ATOM 2696 O O . ILE A 1 325 ? 1.419 13.547 -8.558 1.00 98.69 325 ILE A O 1
ATOM 2700 N N . GLU A 1 326 ? 2.253 12.468 -10.344 1.00 98.81 326 GLU A N 1
ATOM 2701 C CA . GLU A 1 326 ? 0.980 11.977 -10.843 1.00 98.81 326 GLU A CA 1
ATOM 2702 C C . GLU A 1 326 ? 0.946 10.459 -10.725 1.00 98.81 326 GLU A C 1
ATOM 2704 O O . GLU A 1 326 ? 1.876 9.790 -11.175 1.00 98.81 326 GLU A O 1
ATOM 2709 N N . TRP A 1 327 ? -0.134 9.915 -10.171 1.00 98.81 327 TRP A N 1
ATOM 2710 C CA . TRP A 1 327 ? -0.413 8.484 -10.198 1.00 98.81 327 TRP A CA 1
ATOM 2711 C C . TRP A 1 327 ? -1.698 8.198 -10.963 1.00 98.81 327 TRP A C 1
ATOM 2713 O O . TRP A 1 327 ? -2.690 8.920 -10.853 1.00 98.81 327 TRP A O 1
ATOM 2723 N N . TYR A 1 328 ? -1.692 7.099 -11.702 1.00 98.75 328 TYR A N 1
ATOM 2724 C CA . TYR A 1 328 ? -2.883 6.477 -12.257 1.00 98.75 328 TYR A CA 1
ATOM 2725 C C . TYR A 1 328 ? -2.928 5.021 -11.809 1.00 98.75 328 TYR A C 1
ATOM 2727 O O . TYR A 1 328 ? -1.937 4.304 -11.954 1.00 98.75 328 TYR A O 1
ATOM 2735 N N . PHE A 1 329 ? -4.070 4.593 -11.281 1.00 98.62 329 PHE A N 1
ATOM 2736 C CA . PHE A 1 329 ? -4.323 3.207 -10.900 1.00 98.62 329 PHE A CA 1
ATOM 2737 C C . PHE A 1 329 ? -5.590 2.704 -11.594 1.00 98.62 329 PHE A C 1
ATOM 2739 O O . PHE A 1 329 ? -6.595 3.411 -11.649 1.00 98.62 329 PHE A O 1
ATOM 2746 N N . SER A 1 330 ? -5.558 1.474 -12.093 1.00 98.06 330 SER A N 1
ATOM 2747 C CA . SER A 1 330 ? -6.707 0.758 -12.646 1.00 98.06 330 SER A CA 1
ATOM 2748 C C . SER A 1 330 ? -6.540 -0.745 -12.454 1.00 98.06 330 SER A C 1
ATOM 2750 O O . SER A 1 330 ? -5.482 -1.212 -12.035 1.00 98.06 330 SER A O 1
ATOM 2752 N N . ASN A 1 331 ? -7.557 -1.524 -12.821 1.00 97.06 331 ASN A N 1
ATOM 2753 C CA . ASN A 1 331 ? -7.487 -2.986 -12.731 1.00 97.06 331 ASN A CA 1
ATOM 2754 C C . ASN A 1 331 ? -6.417 -3.603 -13.647 1.00 97.06 331 ASN A C 1
ATOM 2756 O O . ASN A 1 331 ? -6.024 -4.748 -13.452 1.00 97.06 331 ASN A O 1
ATOM 2760 N N . GLU A 1 332 ? -5.939 -2.852 -14.641 1.00 97.75 332 GLU A N 1
ATOM 2761 C CA . GLU A 1 332 ? -4.946 -3.319 -15.610 1.00 97.75 332 GLU A CA 1
ATOM 2762 C C . GLU A 1 332 ? -3.529 -2.851 -15.277 1.00 97.75 332 GLU A C 1
ATOM 2764 O O . GLU A 1 332 ? -2.563 -3.525 -15.629 1.00 97.75 332 GLU A O 1
ATOM 2769 N N . SER A 1 333 ? -3.369 -1.697 -14.621 1.00 98.12 333 SER A N 1
ATOM 2770 C CA . SER A 1 333 ? -2.035 -1.179 -14.311 1.00 98.12 333 SER A CA 1
ATOM 2771 C C . SER A 1 333 ? -2.005 -0.126 -13.212 1.00 98.12 333 SER A C 1
ATOM 2773 O O . SER A 1 333 ? -3.011 0.518 -12.918 1.00 98.12 333 SER A O 1
ATOM 2775 N N . ARG A 1 334 ? -0.803 0.119 -12.681 1.00 98.38 334 ARG A N 1
ATOM 2776 C CA . ARG A 1 334 ? -0.470 1.384 -12.017 1.00 98.38 334 ARG A CA 1
ATOM 2777 C C . ARG A 1 334 ? 0.687 2.077 -12.717 1.00 98.38 334 ARG A C 1
ATOM 2779 O O . ARG A 1 334 ? 1.630 1.415 -13.151 1.00 98.38 334 ARG A O 1
ATOM 2786 N N . VAL A 1 335 ? 0.628 3.400 -12.801 1.00 98.81 335 VAL A N 1
ATOM 2787 C CA . VAL A 1 335 ? 1.630 4.245 -13.458 1.00 98.81 335 VAL A CA 1
ATOM 2788 C C . VAL A 1 335 ? 1.893 5.467 -12.584 1.00 98.81 335 VAL A C 1
ATOM 2790 O O . VAL A 1 335 ? 0.940 6.103 -12.142 1.00 98.81 335 VAL A O 1
ATOM 2793 N N . ALA A 1 336 ? 3.160 5.822 -12.375 1.00 98.81 336 ALA A N 1
ATOM 2794 C CA . ALA A 1 336 ? 3.554 7.063 -11.709 1.00 98.81 336 ALA A CA 1
ATOM 2795 C C . ALA A 1 336 ? 4.448 7.915 -12.606 1.00 98.81 336 ALA A C 1
ATOM 2797 O O . ALA A 1 336 ? 5.347 7.378 -13.259 1.00 98.81 336 ALA A O 1
ATOM 2798 N N . ARG A 1 337 ? 4.252 9.234 -12.597 1.00 98.75 337 ARG A N 1
ATOM 2799 C CA . ARG A 1 337 ? 5.027 10.200 -13.383 1.00 98.75 337 ARG A CA 1
ATOM 2800 C C . ARG A 1 337 ? 5.496 11.378 -12.536 1.00 98.75 337 ARG A C 1
ATOM 2802 O O . ARG A 1 337 ? 4.705 11.966 -11.808 1.00 98.75 337 ARG A O 1
ATOM 2809 N N . ILE A 1 338 ? 6.763 11.757 -12.707 1.00 98.44 338 ILE A N 1
ATOM 2810 C CA . ILE A 1 338 ? 7.348 13.000 -12.187 1.00 98.44 338 ILE A CA 1
ATOM 2811 C C . ILE A 1 338 ? 7.815 13.829 -13.388 1.00 98.44 338 ILE A C 1
ATOM 2813 O O . ILE A 1 338 ? 8.649 13.375 -14.176 1.00 98.44 338 ILE A O 1
ATOM 2817 N N . GLY A 1 339 ? 7.270 15.038 -13.546 1.00 97.62 339 GLY A N 1
ATOM 2818 C CA . GLY A 1 339 ? 7.499 15.857 -14.741 1.00 97.62 339 GLY A CA 1
ATOM 2819 C C . GLY A 1 339 ? 7.064 15.118 -16.011 1.00 97.62 339 GLY A C 1
ATOM 2820 O O . GLY A 1 339 ? 5.957 14.594 -16.072 1.00 97.62 339 GLY A O 1
ATOM 2821 N N . ASP A 1 340 ? 7.957 15.011 -16.994 1.00 98.31 340 ASP A N 1
ATOM 2822 C CA . ASP A 1 340 ? 7.684 14.343 -18.277 1.00 98.31 340 ASP A CA 1
ATOM 2823 C C . ASP A 1 340 ? 8.059 12.851 -18.288 1.00 98.31 340 ASP A C 1
ATOM 2825 O O . ASP A 1 340 ? 8.117 12.224 -19.349 1.00 98.31 340 ASP A O 1
ATOM 2829 N N . TYR A 1 341 ? 8.356 12.274 -17.122 1.00 98.62 341 TYR A N 1
ATOM 2830 C CA . TYR A 1 341 ? 8.963 10.953 -17.007 1.00 98.62 341 TYR A CA 1
ATOM 2831 C C . TYR A 1 341 ? 8.128 10.004 -16.154 1.00 98.62 341 TYR A C 1
ATOM 2833 O O . TYR A 1 341 ? 7.905 10.245 -14.967 1.00 98.62 341 TYR A O 1
ATOM 2841 N N . VAL A 1 342 ? 7.719 8.879 -16.739 1.00 98.81 342 VAL A N 1
ATOM 2842 C CA . VAL A 1 342 ? 7.157 7.754 -15.991 1.00 98.81 342 VAL A CA 1
ATOM 2843 C C . VAL A 1 342 ? 8.270 7.085 -15.195 1.00 98.81 342 VAL A C 1
ATOM 2845 O O . VAL A 1 342 ? 9.283 6.661 -15.756 1.00 98.81 342 VAL A O 1
ATOM 2848 N N . VAL A 1 343 ? 8.065 7.012 -13.881 1.00 98.69 343 VAL A N 1
ATOM 2849 C CA . VAL A 1 343 ? 9.028 6.517 -12.890 1.00 98.69 343 VAL A CA 1
ATOM 2850 C C . VAL A 1 343 ? 8.592 5.211 -12.226 1.00 98.69 343 VAL A C 1
ATOM 2852 O O . VAL A 1 343 ? 9.410 4.543 -11.603 1.00 98.69 343 VAL A O 1
ATOM 2855 N N . SER A 1 344 ? 7.329 4.816 -12.367 1.00 98.62 344 SER A N 1
ATOM 2856 C CA . SER A 1 344 ? 6.820 3.527 -11.893 1.00 98.62 344 SER A CA 1
ATOM 2857 C C . SER A 1 344 ? 5.777 3.010 -12.872 1.00 98.62 344 SER A C 1
ATOM 2859 O O . SER A 1 344 ? 4.911 3.773 -13.301 1.00 98.62 344 SER A O 1
ATOM 2861 N N . TYR A 1 345 ? 5.859 1.737 -13.245 1.00 98.75 345 TYR A N 1
ATOM 2862 C CA . TYR A 1 345 ? 4.847 1.069 -14.056 1.00 98.75 345 TYR A CA 1
ATOM 2863 C C . TYR A 1 345 ? 4.780 -0.413 -13.702 1.00 98.75 345 TYR A C 1
ATOM 2865 O O . TYR A 1 345 ? 5.782 -1.126 -13.789 1.00 98.75 345 TYR A O 1
ATOM 2873 N N . VAL A 1 346 ? 3.582 -0.867 -13.341 1.00 98.75 346 VAL A N 1
ATOM 2874 C CA . VAL A 1 346 ? 3.252 -2.281 -13.133 1.00 98.75 346 VAL A CA 1
ATOM 2875 C C . VAL A 1 346 ? 2.066 -2.620 -14.028 1.00 98.75 346 VAL A C 1
ATOM 2877 O O . VAL A 1 346 ? 1.037 -1.947 -13.978 1.00 98.75 346 VAL A O 1
ATOM 2880 N N . ASP A 1 347 ? 2.221 -3.662 -14.841 1.00 98.44 347 ASP A N 1
ATOM 2881 C CA . ASP A 1 347 ? 1.153 -4.255 -15.648 1.00 98.44 347 ASP A CA 1
ATOM 2882 C C . ASP A 1 347 ? 0.509 -5.403 -14.859 1.00 98.44 347 ASP A C 1
ATOM 2884 O O . ASP A 1 347 ? 1.098 -6.478 -14.717 1.00 98.44 347 ASP A O 1
ATOM 2888 N N . TYR A 1 348 ? -0.686 -5.175 -14.316 1.00 98.50 348 TYR A N 1
ATOM 2889 C CA . TYR A 1 348 ? -1.396 -6.158 -13.496 1.00 98.50 348 TYR A CA 1
ATOM 2890 C C . TYR A 1 348 ? -1.859 -7.373 -14.298 1.00 98.50 348 TYR A C 1
ATOM 2892 O O . TYR A 1 348 ? -1.975 -8.464 -13.744 1.00 98.50 348 TYR A O 1
ATOM 2900 N N . THR A 1 349 ? -2.039 -7.226 -15.613 1.00 97.12 349 THR A N 1
ATOM 2901 C CA . THR A 1 349 ? -2.503 -8.313 -16.491 1.00 97.12 349 THR A CA 1
ATOM 2902 C C . THR A 1 349 ? -1.450 -9.403 -16.711 1.00 97.12 349 THR A C 1
ATOM 2904 O O . THR A 1 349 ? -1.771 -10.491 -17.186 1.00 97.12 349 THR A O 1
ATOM 2907 N N . LYS A 1 350 ? -0.189 -9.125 -16.351 1.00 96.81 350 LYS A N 1
ATOM 2908 C CA . LYS A 1 350 ? 0.961 -10.024 -16.535 1.00 96.81 350 LYS A CA 1
ATOM 2909 C C . LYS A 1 350 ? 1.550 -10.548 -15.227 1.00 96.81 350 LYS A C 1
ATOM 2911 O O . LYS A 1 350 ? 2.602 -11.186 -15.253 1.00 96.81 350 LYS A O 1
ATOM 2916 N N . GLN A 1 351 ? 0.915 -10.269 -14.091 1.00 98.06 351 GLN A N 1
ATOM 2917 C CA . GLN A 1 351 ? 1.424 -10.714 -12.797 1.00 98.06 351 GLN A CA 1
ATOM 2918 C C . GLN A 1 351 ? 1.167 -12.206 -12.595 1.00 98.06 351 GLN A C 1
ATOM 2920 O O . GLN A 1 351 ? 0.120 -12.738 -12.966 1.00 98.06 351 GLN A O 1
ATOM 2925 N N . LEU A 1 352 ? 2.142 -12.885 -11.994 1.00 97.56 352 LEU A N 1
ATOM 2926 C CA . LEU A 1 352 ? 1.980 -14.273 -11.580 1.00 97.56 352 LEU A CA 1
ATOM 2927 C C . LEU A 1 352 ? 1.097 -14.341 -10.323 1.00 97.56 352 LEU A C 1
ATOM 2929 O O . LEU A 1 352 ? 1.072 -13.384 -9.548 1.00 97.56 352 LEU A O 1
ATOM 2933 N N . PRO A 1 353 ? 0.395 -15.463 -10.084 1.00 97.88 353 PRO A N 1
ATOM 2934 C CA . PRO A 1 353 ? -0.255 -15.698 -8.801 1.00 97.88 353 PRO A CA 1
ATOM 2935 C C . PRO A 1 353 ? 0.740 -15.598 -7.639 1.00 97.88 353 PRO A C 1
ATOM 2937 O O . PRO A 1 353 ? 1.910 -15.965 -7.782 1.00 97.88 353 PRO A O 1
ATOM 2940 N N . ASP A 1 354 ? 0.259 -15.154 -6.480 1.00 97.75 354 ASP A N 1
ATOM 2941 C CA . ASP A 1 354 ? 1.033 -15.130 -5.244 1.00 97.75 354 ASP A CA 1
ATOM 2942 C C . ASP A 1 354 ? 1.543 -16.543 -4.928 1.00 97.75 354 ASP A C 1
ATOM 2944 O O . ASP A 1 354 ? 0.777 -17.501 -4.767 1.00 97.75 354 ASP A O 1
ATOM 2948 N N . LYS A 1 355 ? 2.868 -16.676 -4.826 1.00 96.56 355 LYS A N 1
ATOM 2949 C CA . LYS A 1 355 ? 3.535 -17.950 -4.539 1.00 96.56 355 LYS A CA 1
ATOM 2950 C C . LYS A 1 355 ? 3.100 -18.544 -3.196 1.00 96.56 355 LYS A C 1
ATOM 2952 O O . LYS A 1 355 ? 3.097 -19.764 -3.051 1.00 96.56 355 LYS A O 1
ATOM 2957 N N . TYR A 1 356 ? 2.686 -17.730 -2.223 1.00 97.19 356 TYR A N 1
ATOM 2958 C CA . TYR A 1 356 ? 2.250 -18.213 -0.912 1.00 97.19 356 TYR A CA 1
ATOM 2959 C C . TYR A 1 356 ? 0.817 -18.744 -0.890 1.00 97.19 356 TYR A C 1
ATOM 2961 O O . TYR A 1 356 ? 0.378 -19.214 0.158 1.00 97.19 356 TYR A O 1
ATOM 2969 N N . LEU A 1 357 ? 0.106 -18.770 -2.025 1.00 97.06 357 LEU A N 1
ATOM 2970 C CA . LEU A 1 357 ? -1.135 -19.543 -2.154 1.00 97.06 357 LEU A CA 1
ATOM 2971 C C . LEU A 1 357 ? -0.913 -21.035 -1.873 1.00 97.06 357 LEU A C 1
ATOM 2973 O O . LEU A 1 357 ? -1.794 -21.708 -1.342 1.00 97.06 357 LEU A O 1
ATOM 2977 N N . ASN A 1 358 ? 0.259 -21.557 -2.241 1.00 94.19 358 ASN A N 1
ATOM 2978 C CA . ASN A 1 358 ? 0.610 -22.966 -2.072 1.00 94.19 358 ASN A CA 1
ATOM 2979 C C . ASN A 1 358 ? 2.003 -23.197 -1.462 1.00 94.19 358 ASN A C 1
ATOM 2981 O O . ASN A 1 358 ? 2.314 -24.330 -1.096 1.00 94.19 358 ASN A O 1
ATOM 2985 N N . GLN A 1 359 ? 2.820 -22.152 -1.306 1.00 94.81 359 GLN A N 1
ATOM 2986 C CA . GLN A 1 359 ? 4.120 -22.221 -0.637 1.00 94.81 359 GLN A CA 1
ATOM 2987 C C . GLN A 1 359 ? 4.074 -21.637 0.774 1.00 94.81 359 GLN A C 1
ATOM 2989 O O . GLN A 1 359 ? 3.176 -20.875 1.145 1.00 94.81 359 GLN A O 1
ATOM 2994 N N . ILE A 1 360 ? 5.090 -21.997 1.554 1.00 96.50 360 ILE A N 1
ATOM 2995 C CA . ILE A 1 360 ? 5.310 -21.508 2.909 1.00 96.50 360 ILE A CA 1
ATOM 2996 C C . ILE A 1 360 ? 6.551 -20.612 2.914 1.00 96.50 360 ILE A C 1
ATOM 2998 O O . ILE A 1 360 ? 7.596 -20.992 2.386 1.00 96.50 360 ILE A O 1
ATOM 3002 N N . ALA A 1 361 ? 6.444 -19.435 3.522 1.00 96.06 361 ALA A N 1
ATOM 3003 C CA . ALA A 1 361 ? 7.574 -18.548 3.750 1.00 96.06 361 ALA A CA 1
ATOM 3004 C C . ALA A 1 361 ? 8.459 -19.057 4.897 1.00 96.06 361 ALA A C 1
ATOM 3006 O O . ALA A 1 361 ? 7.973 -19.592 5.893 1.00 96.06 361 ALA A O 1
ATOM 3007 N N . THR A 1 362 ? 9.767 -18.828 4.794 1.00 94.81 362 THR A N 1
ATOM 3008 C CA . THR A 1 362 ? 10.718 -19.069 5.888 1.00 94.81 362 THR A CA 1
ATOM 3009 C C . THR A 1 362 ? 11.308 -17.735 6.324 1.00 94.81 362 THR A C 1
ATOM 3011 O O . THR A 1 362 ? 11.797 -16.987 5.485 1.00 94.81 362 THR A O 1
ATOM 3014 N N . ILE A 1 363 ? 11.276 -17.451 7.629 1.00 95.38 363 ILE A N 1
ATOM 3015 C CA . ILE A 1 363 ? 11.873 -16.247 8.220 1.00 95.38 363 ILE A CA 1
ATOM 3016 C C . ILE A 1 363 ? 12.884 -16.696 9.268 1.00 95.38 363 ILE A C 1
ATOM 3018 O O . ILE A 1 363 ? 12.554 -17.454 10.184 1.00 95.38 363 ILE A O 1
ATOM 3022 N N . ASN A 1 364 ? 14.114 -16.212 9.154 1.00 95.62 364 ASN A N 1
ATOM 3023 C CA . ASN A 1 364 ? 15.092 -16.291 10.222 1.00 95.62 364 ASN A CA 1
ATOM 3024 C C . ASN A 1 364 ? 14.857 -15.136 11.204 1.00 95.62 364 ASN A C 1
ATOM 3026 O O . ASN A 1 364 ? 15.398 -14.044 11.036 1.00 95.62 364 ASN A O 1
ATOM 3030 N N . TRP A 1 365 ? 14.083 -15.407 12.254 1.00 93.00 365 TRP A N 1
ATOM 3031 C CA . TRP A 1 365 ? 13.744 -14.447 13.313 1.00 93.00 365 TRP A CA 1
ATOM 3032 C C . TRP A 1 365 ? 14.937 -13.925 14.126 1.00 93.00 365 TRP A C 1
ATOM 3034 O O . TRP A 1 365 ? 14.803 -12.946 14.853 1.00 93.00 365 TRP A O 1
ATOM 3044 N N . LEU A 1 366 ? 16.090 -14.595 14.050 1.00 94.50 366 LEU A N 1
ATOM 3045 C CA . LEU A 1 366 ? 17.339 -14.141 14.671 1.00 94.50 366 LEU A CA 1
ATOM 3046 C C . LEU A 1 366 ? 18.205 -13.318 13.707 1.00 94.50 366 LEU A C 1
ATOM 3048 O O . LEU A 1 366 ? 19.236 -12.783 14.112 1.00 94.50 366 LEU A O 1
ATOM 3052 N N . GLY A 1 367 ? 17.829 -13.281 12.428 1.00 93.06 367 GLY A N 1
ATOM 3053 C CA . GLY A 1 367 ? 18.518 -12.544 11.382 1.00 93.06 367 GLY A CA 1
ATOM 3054 C C . GLY A 1 367 ? 18.143 -11.065 11.357 1.00 93.06 367 GLY A C 1
ATOM 3055 O O . GLY A 1 367 ? 17.357 -10.576 12.162 1.00 93.06 367 GLY A O 1
ATOM 3056 N N . ASN A 1 368 ? 18.716 -10.344 10.396 1.00 93.50 368 ASN A N 1
ATOM 3057 C CA . ASN A 1 368 ? 18.365 -8.950 10.156 1.00 93.50 368 ASN A CA 1
ATOM 3058 C C . ASN A 1 368 ? 16.959 -8.866 9.531 1.00 93.50 368 ASN A C 1
ATOM 3060 O O . ASN A 1 368 ? 16.719 -9.477 8.488 1.00 93.50 368 ASN A O 1
ATOM 3064 N N . ALA A 1 369 ? 16.061 -8.099 10.154 1.00 91.62 369 ALA A N 1
ATOM 3065 C CA . ALA A 1 369 ? 14.706 -7.838 9.660 1.00 91.62 369 ALA A CA 1
ATOM 3066 C C . ALA A 1 369 ? 14.675 -6.973 8.392 1.00 91.62 369 ALA A C 1
ATOM 3068 O O . ALA A 1 369 ? 13.663 -6.939 7.695 1.00 91.62 369 ALA A O 1
ATOM 3069 N N . SER A 1 370 ? 15.792 -6.309 8.085 1.00 92.69 370 SER A N 1
ATOM 3070 C CA . SER A 1 370 ? 15.968 -5.499 6.880 1.00 92.69 370 SER A CA 1
ATOM 3071 C C . SER A 1 370 ? 16.831 -6.155 5.805 1.00 92.69 370 SER A C 1
ATOM 3073 O O . SER A 1 370 ? 17.309 -5.477 4.897 1.00 92.69 370 SER A O 1
ATOM 3075 N N . ASP A 1 371 ? 17.074 -7.465 5.898 1.00 94.00 371 ASP A N 1
ATOM 3076 C CA . ASP A 1 371 ? 17.700 -8.220 4.811 1.00 94.00 371 ASP A CA 1
ATOM 3077 C C . ASP A 1 371 ? 16.626 -8.658 3.795 1.00 94.00 371 ASP A C 1
ATOM 3079 O O . ASP A 1 371 ? 15.761 -9.463 4.152 1.00 94.00 371 ASP A O 1
ATOM 3083 N N . PRO A 1 372 ? 16.686 -8.213 2.523 1.00 92.81 372 PRO A N 1
ATOM 3084 C CA . PRO A 1 372 ? 15.732 -8.616 1.487 1.00 92.81 372 PRO A CA 1
ATOM 3085 C C . PRO A 1 372 ? 15.661 -10.133 1.252 1.00 92.81 372 PRO A C 1
ATOM 3087 O O . PRO A 1 372 ? 14.666 -10.633 0.739 1.00 92.81 372 PRO A O 1
ATOM 3090 N N . LYS A 1 373 ? 16.703 -10.890 1.625 1.00 94.38 373 LYS A N 1
ATOM 3091 C CA . LYS A 1 373 ? 16.711 -12.362 1.535 1.00 94.38 373 LYS A CA 1
ATOM 3092 C C . LYS A 1 373 ? 16.009 -13.043 2.708 1.00 94.38 373 LYS A C 1
ATOM 3094 O O . LYS A 1 373 ? 15.773 -14.247 2.656 1.00 94.38 373 LYS A O 1
ATOM 3099 N N . ASN A 1 374 ? 15.705 -12.293 3.762 1.00 95.62 374 ASN A N 1
ATOM 3100 C CA . ASN A 1 374 ? 15.063 -12.757 4.982 1.00 95.62 374 ASN A CA 1
ATOM 3101 C C . ASN A 1 374 ? 13.678 -12.114 5.145 1.00 95.62 374 ASN A C 1
ATOM 3103 O O . ASN A 1 374 ? 13.341 -11.625 6.217 1.00 95.62 374 ASN A O 1
ATOM 3107 N N . CYS A 1 375 ? 12.891 -12.066 4.072 1.00 95.31 375 CYS A N 1
ATOM 3108 C CA . CYS A 1 375 ? 11.575 -11.436 4.076 1.00 95.31 375 CYS A CA 1
ATOM 3109 C C . CYS A 1 375 ? 10.506 -12.339 3.453 1.00 95.31 375 CYS A C 1
ATOM 3111 O O . CYS A 1 375 ? 10.773 -13.117 2.533 1.00 95.31 375 CYS A O 1
ATOM 3113 N N . VAL A 1 376 ? 9.264 -12.167 3.899 1.00 96.69 376 VAL A N 1
ATOM 3114 C CA . VAL A 1 376 ? 8.084 -12.523 3.114 1.00 96.69 376 VAL A CA 1
ATOM 3115 C C . VAL A 1 376 ? 7.966 -11.500 1.991 1.00 96.69 376 VAL A C 1
ATOM 3117 O O . VAL A 1 376 ? 7.540 -10.369 2.206 1.00 96.69 376 VAL A O 1
ATOM 3120 N N . ASP A 1 377 ? 8.407 -11.893 0.798 1.00 96.69 377 ASP A N 1
ATOM 3121 C CA . ASP A 1 377 ? 8.310 -11.053 -0.397 1.00 96.69 377 ASP A CA 1
ATOM 3122 C C . ASP A 1 377 ? 7.114 -11.454 -1.267 1.00 96.69 377 ASP A C 1
ATOM 3124 O O . ASP A 1 377 ? 7.120 -12.546 -1.853 1.00 96.69 377 ASP A O 1
ATOM 3128 N N . VAL A 1 378 ? 6.119 -10.568 -1.326 1.00 96.62 378 VAL A N 1
ATOM 3129 C CA . VAL A 1 378 ? 4.913 -10.641 -2.171 1.00 96.62 378 VAL A CA 1
ATOM 3130 C C . VAL A 1 378 ? 4.921 -9.567 -3.265 1.00 96.62 378 VAL A C 1
ATOM 3132 O O . VAL A 1 378 ? 3.874 -9.198 -3.784 1.00 96.62 378 VAL A O 1
ATOM 3135 N N . SER A 1 379 ? 6.086 -9.014 -3.606 1.00 97.62 379 SER A N 1
ATOM 3136 C CA . SER A 1 379 ? 6.170 -7.942 -4.596 1.00 97.62 379 SER A CA 1
ATOM 3137 C C . SER A 1 379 ? 5.781 -8.387 -5.999 1.00 97.62 379 SER A C 1
ATOM 3139 O O . SER A 1 379 ? 6.123 -9.476 -6.463 1.00 97.62 379 SER A O 1
ATOM 3141 N N . LEU A 1 380 ? 5.136 -7.469 -6.708 1.00 98.44 380 LEU A N 1
ATOM 3142 C CA . LEU A 1 380 ? 4.831 -7.577 -8.124 1.00 98.44 380 LEU A CA 1
ATOM 3143 C C . LEU A 1 380 ? 6.056 -7.256 -8.981 1.00 98.44 380 LEU A C 1
ATOM 3145 O O . LEU A 1 380 ? 7.005 -6.600 -8.550 1.00 98.44 380 LEU A O 1
ATOM 3149 N N . THR A 1 381 ? 6.013 -7.690 -10.238 1.00 98.12 381 THR A N 1
ATOM 3150 C CA . THR A 1 381 ? 7.041 -7.370 -11.232 1.00 98.12 381 THR A CA 1
ATOM 3151 C C . THR A 1 381 ? 6.788 -5.994 -11.836 1.00 98.12 381 THR A C 1
ATOM 3153 O O . THR A 1 381 ? 5.687 -5.708 -12.312 1.00 98.12 381 THR A O 1
ATOM 3156 N N . PHE A 1 382 ? 7.826 -5.159 -11.864 1.00 98.50 382 PHE A N 1
ATOM 3157 C CA . PHE A 1 382 ? 7.783 -3.812 -12.423 1.00 98.50 382 PHE A CA 1
ATOM 3158 C C . PHE A 1 382 ? 8.311 -3.797 -13.859 1.00 98.50 382 PHE A C 1
ATOM 3160 O O . PHE A 1 382 ? 9.347 -4.382 -14.168 1.00 98.50 382 PHE A O 1
ATOM 3167 N N . ASN A 1 383 ? 7.620 -3.063 -14.725 1.00 98.38 383 ASN A N 1
ATOM 3168 C CA . ASN A 1 383 ? 8.068 -2.734 -16.077 1.00 98.38 383 ASN A CA 1
ATOM 3169 C C . ASN A 1 383 ? 8.892 -1.438 -16.113 1.00 98.38 383 ASN A C 1
ATOM 3171 O O . ASN A 1 383 ? 9.738 -1.269 -16.993 1.00 98.38 383 ASN A O 1
ATOM 3175 N N . VAL A 1 384 ? 8.634 -0.535 -15.162 1.00 98.62 384 VAL A N 1
ATOM 3176 C CA . VAL A 1 384 ? 9.460 0.636 -14.843 1.00 98.62 384 VAL A CA 1
ATOM 3177 C C . VAL A 1 384 ? 9.543 0.736 -13.322 1.00 98.62 384 VAL A C 1
ATOM 3179 O O . VAL A 1 384 ? 8.512 0.793 -12.661 1.00 98.62 384 VAL A O 1
ATOM 3182 N N . ASP A 1 385 ? 10.753 0.761 -12.778 1.00 98.25 385 ASP A N 1
ATOM 3183 C CA . ASP A 1 385 ? 11.083 0.865 -11.356 1.00 98.25 385 ASP A CA 1
ATOM 3184 C C . ASP A 1 385 ? 12.192 1.913 -11.168 1.00 98.25 385 ASP A C 1
ATOM 3186 O O . ASP A 1 385 ? 13.345 1.601 -10.860 1.00 98.25 385 ASP A O 1
ATOM 3190 N N . ALA A 1 386 ? 11.852 3.170 -11.454 1.00 98.19 386 ALA A N 1
ATOM 3191 C CA . ALA A 1 386 ? 12.759 4.315 -11.391 1.00 98.19 386 ALA A CA 1
ATOM 3192 C C . ALA A 1 386 ? 12.487 5.247 -10.187 1.00 98.19 386 ALA A C 1
ATOM 3194 O O . ALA A 1 386 ? 13.225 6.212 -9.980 1.00 98.19 386 ALA A O 1
ATOM 3195 N N . LEU A 1 387 ? 11.447 4.967 -9.392 1.00 96.75 387 LEU A N 1
ATOM 3196 C CA . LEU A 1 387 ? 11.063 5.715 -8.192 1.00 96.75 387 LEU A CA 1
ATOM 3197 C C . LEU A 1 387 ? 11.679 5.078 -6.934 1.00 96.75 387 LEU A C 1
ATOM 3199 O O . LEU A 1 387 ? 11.486 3.893 -6.682 1.00 96.75 387 LEU A O 1
ATOM 3203 N N . GLY A 1 388 ? 12.405 5.856 -6.126 1.00 94.50 388 GLY A N 1
ATOM 3204 C CA . GLY A 1 388 ? 13.034 5.364 -4.896 1.00 94.50 388 GLY A CA 1
ATOM 3205 C C . GLY A 1 388 ? 14.205 6.232 -4.434 1.00 94.50 388 GLY A C 1
ATOM 3206 O O . GLY A 1 388 ? 14.245 7.426 -4.727 1.00 94.50 388 GLY A O 1
ATOM 3207 N N . ARG A 1 389 ? 15.196 5.596 -3.786 1.00 91.00 389 ARG A N 1
ATOM 3208 C CA . ARG A 1 389 ? 16.417 6.184 -3.170 1.00 91.00 389 ARG A CA 1
ATOM 3209 C C . ARG A 1 389 ? 16.238 6.850 -1.806 1.00 91.00 389 ARG A C 1
ATOM 3211 O O . ARG A 1 389 ? 17.246 7.169 -1.179 1.00 91.00 389 ARG A O 1
ATOM 3218 N N . GLY A 1 390 ? 15.008 7.016 -1.336 1.00 94.56 390 GLY A N 1
ATOM 3219 C CA . GLY A 1 390 ? 14.737 7.411 0.038 1.00 94.56 390 GLY A CA 1
ATOM 3220 C C . GLY A 1 390 ? 15.191 6.349 1.039 1.00 94.56 390 GLY A C 1
ATOM 3221 O O . GLY A 1 390 ? 15.397 5.176 0.705 1.00 94.56 390 GLY A O 1
ATOM 3222 N N . ARG A 1 391 ? 15.348 6.758 2.297 1.00 94.12 391 ARG A N 1
ATOM 3223 C CA . ARG A 1 391 ? 15.661 5.841 3.395 1.00 94.12 391 ARG A CA 1
ATOM 3224 C C . ARG A 1 391 ? 14.558 4.786 3.535 1.00 94.12 391 ARG A C 1
ATOM 3226 O O . ARG A 1 391 ? 13.377 5.120 3.531 1.00 94.12 391 ARG A O 1
ATOM 3233 N N . LEU A 1 392 ? 14.973 3.522 3.687 1.00 91.81 392 LEU A N 1
ATOM 3234 C CA . LEU A 1 392 ? 14.089 2.349 3.807 1.00 91.81 392 LEU A CA 1
ATOM 3235 C C . LEU A 1 392 ? 13.134 2.169 2.608 1.00 91.81 392 LEU A C 1
ATOM 3237 O O . LEU A 1 392 ? 12.007 1.698 2.744 1.00 91.81 392 LEU A O 1
ATOM 3241 N N . ARG A 1 393 ? 13.594 2.537 1.408 1.00 94.81 393 ARG A N 1
ATOM 3242 C CA . AR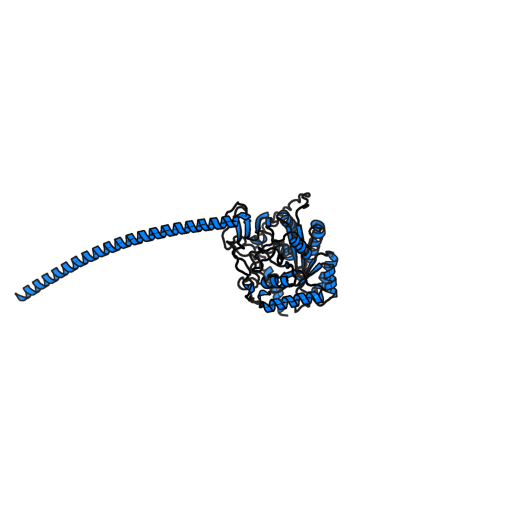G A 1 393 ? 12.892 2.302 0.142 1.00 94.81 393 ARG A CA 1
ATOM 3243 C C . ARG A 1 393 ? 13.770 1.525 -0.824 1.00 94.81 393 ARG A C 1
ATOM 3245 O O . ARG A 1 393 ? 14.997 1.589 -0.762 1.00 94.81 393 ARG A O 1
ATOM 3252 N N . HIS A 1 394 ? 13.134 0.787 -1.729 1.00 95.50 394 HIS A N 1
ATOM 3253 C CA . HIS A 1 394 ? 13.855 0.034 -2.749 1.00 95.50 394 HIS A CA 1
ATOM 3254 C C . HIS A 1 394 ? 14.678 0.982 -3.643 1.00 95.50 394 HIS A C 1
ATOM 3256 O O . HIS A 1 394 ? 14.171 2.029 -4.063 1.00 95.50 394 HIS A O 1
ATOM 3262 N N . PRO A 1 395 ? 15.947 0.657 -3.942 1.00 94.69 395 PRO A N 1
ATOM 3263 C CA . PRO A 1 395 ? 16.726 1.428 -4.899 1.00 94.69 395 PRO A CA 1
ATOM 3264 C C . PRO A 1 395 ? 16.163 1.239 -6.318 1.00 94.69 395 PRO A C 1
ATOM 3266 O O . PRO A 1 395 ? 15.872 0.111 -6.697 1.00 94.69 395 PRO A O 1
ATOM 3269 N N . PRO A 1 396 ? 16.050 2.294 -7.142 1.00 96.50 396 PRO A N 1
ATOM 3270 C CA . PRO A 1 396 ? 15.624 2.166 -8.534 1.00 96.50 396 PRO A CA 1
ATOM 3271 C C . PRO A 1 396 ? 16.379 1.063 -9.288 1.00 96.50 396 PRO A C 1
ATOM 3273 O O . PRO A 1 396 ? 17.609 1.012 -9.228 1.00 96.50 396 PRO A O 1
ATOM 3276 N N . SER A 1 397 ? 15.649 0.210 -10.007 1.00 96.88 397 SER A N 1
ATOM 3277 C CA . SER A 1 397 ? 16.201 -0.897 -10.799 1.00 96.88 397 SER A CA 1
ATOM 3278 C C . SER A 1 397 ? 16.047 -0.709 -12.312 1.00 96.88 397 SER A C 1
ATOM 3280 O O . SER A 1 397 ? 16.648 -1.454 -13.087 1.00 96.88 397 SER A O 1
ATOM 3282 N N . SER A 1 398 ? 15.315 0.319 -12.754 1.00 97.50 398 SER A N 1
ATOM 3283 C CA . SER A 1 398 ? 15.211 0.701 -14.164 1.00 97.50 398 SER A CA 1
ATOM 3284 C C . SER A 1 398 ? 15.430 2.201 -14.382 1.00 97.50 398 SER A C 1
ATOM 3286 O O . SER A 1 398 ? 15.512 2.996 -13.444 1.00 97.50 398 SER A O 1
ATOM 3288 N N . PHE A 1 399 ? 15.494 2.599 -15.654 1.00 97.50 399 PHE A N 1
ATOM 3289 C CA . PHE A 1 399 ? 15.474 4.004 -16.054 1.00 97.50 399 PHE A CA 1
ATOM 3290 C C . PHE A 1 399 ? 14.037 4.517 -16.210 1.00 97.50 399 PHE A C 1
ATOM 3292 O O . PHE A 1 399 ? 13.148 3.725 -16.542 1.00 97.50 399 PHE A O 1
ATOM 3299 N N . PRO A 1 400 ? 13.801 5.822 -15.987 1.00 98.25 400 PRO A N 1
ATOM 3300 C CA . PRO A 1 400 ? 12.519 6.438 -16.290 1.00 98.25 400 PRO A CA 1
ATOM 3301 C C . PRO A 1 400 ? 12.263 6.490 -17.802 1.00 98.25 400 PRO A C 1
ATOM 3303 O O . PRO A 1 400 ? 13.199 6.516 -18.603 1.00 98.25 400 PRO A O 1
ATOM 3306 N N . ILE A 1 401 ? 10.991 6.562 -18.198 1.00 98.44 401 ILE A N 1
ATOM 3307 C CA . ILE A 1 401 ? 10.572 6.629 -19.607 1.00 98.44 401 ILE A CA 1
ATOM 3308 C C . ILE A 1 401 ? 9.881 7.962 -19.875 1.00 98.44 401 ILE A C 1
ATOM 3310 O O . ILE A 1 401 ? 8.924 8.307 -19.189 1.00 98.44 401 ILE A O 1
ATOM 3314 N N . SER A 1 402 ? 10.332 8.701 -20.892 1.00 98.12 402 SER A N 1
ATOM 3315 C CA . SER A 1 402 ? 9.672 9.948 -21.292 1.00 98.12 402 SER A CA 1
ATOM 3316 C C . SER A 1 402 ? 8.273 9.667 -21.849 1.00 98.12 402 SER A C 1
ATOM 3318 O O . SER A 1 402 ? 8.114 8.869 -22.781 1.00 98.12 402 SER A O 1
ATOM 3320 N N . TYR A 1 403 ? 7.264 10.300 -21.248 1.00 98.31 403 TYR A N 1
ATOM 3321 C CA . TYR A 1 403 ? 5.867 10.214 -21.654 1.00 98.31 403 TYR A CA 1
ATOM 3322 C C . TYR A 1 403 ? 5.029 11.370 -21.076 1.00 98.31 403 TYR A C 1
ATOM 3324 O O . TYR A 1 403 ? 4.702 11.411 -19.888 1.00 98.31 403 TYR A O 1
ATOM 3332 N N . VAL A 1 404 ? 4.605 12.278 -21.956 1.00 97.25 404 VAL A N 1
ATOM 3333 C CA . VAL A 1 404 ? 3.781 13.455 -21.611 1.00 97.25 404 VAL A CA 1
ATOM 3334 C C . VAL A 1 404 ? 2.277 13.245 -21.839 1.00 97.25 404 VAL A C 1
ATOM 3336 O O . VAL A 1 404 ? 1.478 14.146 -21.601 1.00 97.25 404 VAL A O 1
ATOM 3339 N N . GLY A 1 405 ? 1.868 12.060 -22.308 1.00 97.69 405 GLY A N 1
ATOM 3340 C CA . GLY A 1 405 ? 0.463 11.737 -22.581 1.00 97.69 405 GLY A CA 1
ATOM 3341 C C . GLY A 1 405 ? -0.369 11.453 -21.324 1.00 97.69 405 GLY A C 1
ATOM 3342 O O . GLY A 1 405 ? 0.104 11.572 -20.195 1.00 97.69 405 GLY A O 1
ATOM 3343 N N . ASP A 1 406 ? -1.627 11.052 -21.520 1.00 98.12 406 ASP A N 1
ATOM 3344 C CA . ASP A 1 406 ? -2.493 10.571 -20.433 1.00 98.12 406 ASP A CA 1
ATOM 3345 C C . ASP A 1 406 ? -1.975 9.224 -19.904 1.00 98.12 406 ASP A C 1
ATOM 3347 O O . ASP A 1 406 ? -1.863 8.266 -20.672 1.00 98.12 406 ASP A O 1
ATOM 3351 N N . LEU A 1 407 ? -1.691 9.131 -18.599 1.00 98.56 407 LEU A N 1
ATOM 3352 C CA . LEU A 1 407 ? -1.159 7.921 -17.961 1.00 98.56 407 LEU A CA 1
ATOM 3353 C C . LEU A 1 407 ? -2.040 6.681 -18.181 1.00 98.56 407 LEU A C 1
ATOM 3355 O O . LEU A 1 407 ? -1.505 5.575 -18.245 1.00 98.56 407 LEU A O 1
ATOM 3359 N N . ARG A 1 408 ? -3.351 6.850 -18.414 1.00 98.00 408 ARG A N 1
ATOM 3360 C CA . ARG A 1 408 ? -4.258 5.754 -18.806 1.00 98.00 408 ARG A CA 1
ATOM 3361 C C . ARG A 1 408 ? -3.805 5.028 -20.076 1.00 98.00 408 ARG A C 1
ATOM 3363 O O . ARG A 1 408 ? -4.051 3.838 -20.239 1.00 98.00 408 ARG A O 1
ATOM 3370 N N . ASN A 1 409 ? -3.150 5.735 -20.993 1.00 98.12 409 ASN A N 1
ATOM 3371 C CA . ASN A 1 409 ? -2.694 5.188 -22.269 1.00 98.12 409 ASN A CA 1
ATOM 3372 C C . ASN A 1 409 ? -1.228 4.727 -22.233 1.00 98.12 409 ASN A C 1
ATOM 3374 O O . ASN A 1 409 ? -0.709 4.279 -23.261 1.00 98.12 409 ASN A O 1
ATOM 3378 N N . PHE A 1 410 ? -0.554 4.815 -21.079 1.00 98.44 410 PHE A N 1
ATOM 3379 C CA . PHE A 1 410 ? 0.865 4.484 -20.979 1.00 98.44 410 PHE A CA 1
ATOM 3380 C C . PHE A 1 410 ? 1.151 3.012 -21.287 1.00 98.44 410 PHE A C 1
ATOM 3382 O O . PHE A 1 410 ? 2.137 2.727 -21.954 1.00 98.44 410 PHE A O 1
ATOM 3389 N N . SER A 1 411 ? 0.278 2.079 -20.895 1.00 96.56 411 SER A N 1
ATOM 3390 C CA . SER A 1 411 ? 0.450 0.648 -21.197 1.00 96.56 411 SER A CA 1
ATOM 3391 C C . SER A 1 411 ? 0.564 0.380 -22.705 1.00 96.56 411 SER A C 1
ATOM 3393 O O . SER A 1 411 ? 1.483 -0.303 -23.160 1.00 96.56 411 SER A O 1
ATOM 3395 N N . LYS A 1 412 ? -0.312 0.997 -23.508 1.00 96.44 412 LYS A N 1
ATOM 3396 C CA . LYS A 1 412 ? -0.286 0.918 -24.980 1.00 96.44 412 LYS A CA 1
ATOM 3397 C C . LYS A 1 412 ? 0.979 1.549 -25.560 1.00 96.44 412 LYS A C 1
ATOM 3399 O O . LYS A 1 412 ? 1.592 0.991 -26.474 1.00 96.44 412 LYS A O 1
ATOM 3404 N N . TYR A 1 413 ? 1.382 2.699 -25.018 1.00 97.75 413 TYR A N 1
ATOM 3405 C CA . TYR A 1 413 ? 2.625 3.361 -25.406 1.00 97.75 413 TYR A CA 1
ATOM 3406 C C . TYR A 1 413 ? 3.852 2.496 -25.090 1.00 97.75 413 TYR A C 1
ATOM 3408 O O . TYR A 1 413 ? 4.696 2.312 -25.959 1.00 97.75 413 TYR A O 1
ATOM 3416 N N . TYR A 1 414 ? 3.921 1.902 -23.897 1.00 97.12 414 TYR A N 1
ATOM 3417 C CA . TYR A 1 414 ? 5.027 1.053 -23.459 1.00 97.12 414 TYR A CA 1
ATOM 3418 C C . TYR A 1 414 ? 5.193 -0.176 -24.359 1.00 97.12 414 TYR A C 1
ATOM 3420 O O . TYR A 1 414 ? 6.308 -0.491 -24.769 1.00 97.12 414 TYR A O 1
ATOM 3428 N N . VAL A 1 415 ? 4.090 -0.830 -24.742 1.00 94.75 415 VAL A N 1
ATOM 3429 C CA . VAL A 1 415 ? 4.124 -1.941 -25.710 1.00 94.75 415 VAL A CA 1
ATOM 3430 C C . VAL A 1 415 ? 4.648 -1.473 -27.068 1.00 94.75 415 VAL A C 1
ATOM 3432 O O . VAL A 1 415 ? 5.510 -2.126 -27.650 1.00 94.75 415 VAL A O 1
ATOM 3435 N N . THR A 1 416 ? 4.177 -0.324 -27.557 1.00 95.69 416 THR A N 1
ATOM 3436 C CA . THR A 1 416 ? 4.638 0.249 -28.834 1.00 95.69 416 THR A CA 1
ATOM 3437 C C . THR A 1 416 ? 6.134 0.568 -28.790 1.00 95.69 416 THR A C 1
ATOM 3439 O O . THR A 1 416 ? 6.871 0.215 -29.707 1.00 95.69 416 THR A O 1
ATOM 3442 N N . LEU A 1 417 ? 6.603 1.174 -27.697 1.00 94.19 417 LEU A N 1
ATOM 3443 C CA . LEU A 1 417 ? 8.012 1.484 -27.475 1.00 94.19 417 LEU A CA 1
ATOM 3444 C C . LEU A 1 417 ? 8.871 0.212 -27.458 1.00 94.19 417 LEU A C 1
ATOM 3446 O O . LEU A 1 417 ? 9.907 0.169 -28.120 1.00 94.19 417 LEU A O 1
ATOM 3450 N N . ALA A 1 418 ? 8.425 -0.832 -26.756 1.00 92.38 418 ALA A N 1
ATOM 3451 C CA . ALA A 1 418 ? 9.120 -2.115 -26.705 1.00 92.38 418 ALA A CA 1
ATOM 3452 C C . ALA A 1 418 ? 9.210 -2.779 -28.091 1.00 92.38 418 ALA A C 1
ATOM 3454 O O . ALA A 1 418 ? 10.256 -3.323 -28.443 1.00 92.38 418 ALA A O 1
ATOM 3455 N N . LEU A 1 419 ? 8.151 -2.695 -28.905 1.00 94.62 419 LEU A N 1
ATOM 3456 C CA . LEU A 1 419 ? 8.155 -3.208 -30.279 1.00 94.62 419 LEU A CA 1
ATOM 3457 C C . LEU A 1 419 ? 9.142 -2.450 -31.176 1.00 94.62 419 LEU A C 1
ATOM 3459 O O . LEU A 1 419 ? 9.903 -3.087 -31.898 1.00 94.62 419 LEU A O 1
ATOM 3463 N N . ILE A 1 420 ? 9.194 -1.117 -31.084 1.00 94.94 420 ILE A N 1
ATOM 3464 C CA . ILE A 1 420 ? 10.156 -0.293 -31.838 1.00 94.94 420 ILE A CA 1
ATOM 3465 C C . ILE A 1 420 ? 11.599 -0.635 -31.440 1.00 94.94 420 ILE A C 1
ATOM 3467 O O . ILE A 1 420 ? 12.476 -0.765 -32.297 1.00 94.94 420 ILE A O 1
ATOM 3471 N N . GLN A 1 421 ? 11.859 -0.808 -30.141 1.00 92.62 421 GLN A N 1
ATOM 3472 C CA . GLN A 1 421 ? 13.179 -1.208 -29.643 1.00 92.62 421 GLN A CA 1
ATOM 3473 C C . GLN A 1 421 ? 13.572 -2.599 -30.147 1.00 92.62 421 GLN A C 1
ATOM 3475 O O . GLN A 1 421 ? 14.707 -2.794 -30.584 1.00 92.62 421 GLN A O 1
ATOM 3480 N N . LEU A 1 422 ? 12.634 -3.549 -30.136 1.00 93.50 422 LEU A N 1
ATOM 3481 C CA . LEU A 1 422 ? 12.853 -4.896 -30.654 1.00 93.50 422 LEU A CA 1
ATOM 3482 C C . LEU A 1 422 ? 13.129 -4.886 -32.163 1.00 93.50 422 LEU A C 1
ATOM 3484 O O . LEU A 1 422 ? 14.060 -5.551 -32.613 1.00 93.50 422 LEU A O 1
ATOM 3488 N N . GLU A 1 423 ? 12.369 -4.112 -32.937 1.00 95.44 423 GLU A N 1
ATOM 3489 C CA . GLU A 1 423 ? 12.583 -3.956 -34.376 1.00 95.44 423 GLU A CA 1
ATOM 3490 C C . GLU A 1 423 ? 13.959 -3.343 -34.672 1.00 95.44 423 GLU A C 1
ATOM 3492 O O . GLU A 1 423 ? 14.707 -3.866 -35.497 1.00 95.44 423 GLU A O 1
ATOM 3497 N N . THR A 1 424 ? 14.346 -2.300 -33.935 1.00 95.12 424 THR A N 1
ATOM 3498 C CA . THR A 1 424 ? 15.664 -1.656 -34.071 1.00 95.12 424 THR A CA 1
ATOM 3499 C C . THR A 1 424 ? 16.803 -2.626 -33.734 1.00 95.12 424 THR A C 1
ATOM 3501 O O . THR A 1 424 ? 17.812 -2.693 -34.446 1.00 95.12 424 THR A O 1
ATOM 3504 N N . ALA A 1 425 ? 16.644 -3.420 -32.669 1.00 94.38 425 ALA A N 1
ATOM 3505 C CA . ALA A 1 425 ? 17.606 -4.449 -32.284 1.00 94.38 425 ALA A CA 1
ATOM 3506 C C . ALA A 1 425 ? 17.710 -5.556 -33.345 1.00 94.38 425 ALA A C 1
ATOM 3508 O O . ALA A 1 425 ? 18.814 -5.975 -33.695 1.00 94.38 425 ALA A O 1
ATOM 3509 N N . TYR A 1 426 ? 1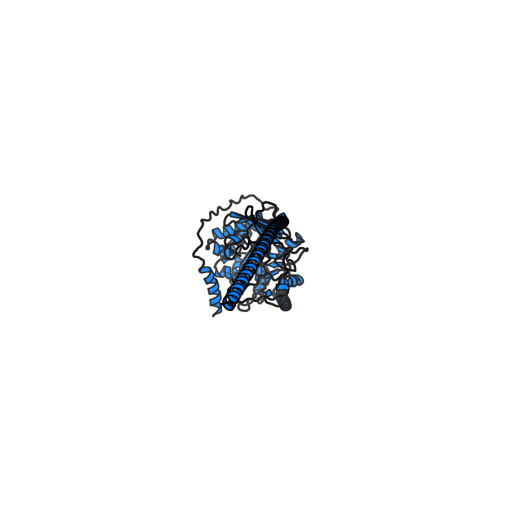6.579 -5.990 -33.907 1.00 95.50 426 TYR A N 1
ATOM 3510 C CA . TYR A 1 426 ? 16.537 -6.969 -34.990 1.00 95.50 426 TYR A CA 1
ATOM 3511 C C . TYR A 1 426 ? 17.219 -6.453 -36.265 1.00 95.50 426 TYR A C 1
ATOM 3513 O O . TYR A 1 426 ? 18.032 -7.164 -36.858 1.00 95.50 426 TYR A O 1
ATOM 3521 N N . GLN A 1 427 ? 16.955 -5.205 -36.664 1.00 95.88 427 GLN A N 1
ATOM 3522 C CA . GLN A 1 427 ? 17.610 -4.575 -37.815 1.00 95.88 427 GLN A CA 1
ATOM 3523 C C . GLN A 1 427 ? 19.130 -4.488 -37.612 1.00 95.88 427 GLN A C 1
ATOM 3525 O O . GLN A 1 427 ? 19.892 -4.864 -38.503 1.00 95.88 427 GLN A O 1
ATOM 3530 N N . SER A 1 428 ? 19.574 -4.088 -36.416 1.00 95.25 428 SER A N 1
ATOM 3531 C CA . SER A 1 428 ? 20.999 -4.038 -36.057 1.00 95.25 428 SER A CA 1
ATOM 3532 C C . SER A 1 428 ? 21.654 -5.423 -36.108 1.00 95.25 428 SER A C 1
ATOM 3534 O O . SER A 1 428 ? 22.738 -5.587 -36.666 1.00 95.25 428 SER A O 1
ATOM 3536 N N . LEU A 1 429 ? 20.978 -6.450 -35.583 1.00 95.44 429 LEU A N 1
ATOM 3537 C CA . LEU A 1 429 ? 21.458 -7.830 -35.638 1.00 95.44 429 LEU A CA 1
ATOM 3538 C C . LEU A 1 429 ? 21.551 -8.350 -37.082 1.00 95.44 429 LEU A C 1
ATOM 3540 O O . LEU A 1 429 ? 22.519 -9.024 -37.430 1.00 95.44 429 LEU A O 1
ATOM 3544 N N . SER A 1 430 ? 20.575 -8.017 -37.929 1.00 95.81 430 SER A N 1
ATOM 3545 C CA . SER A 1 430 ? 20.553 -8.396 -39.347 1.00 95.81 430 SER A CA 1
ATOM 3546 C C . SER A 1 430 ? 21.698 -7.753 -40.142 1.00 95.81 430 SER A C 1
ATOM 3548 O O . SER A 1 430 ? 22.333 -8.416 -40.971 1.00 95.81 430 SER A O 1
ATOM 3550 N N . LEU A 1 431 ? 22.022 -6.488 -39.847 1.00 95.75 431 LEU A N 1
ATOM 3551 C CA . LEU A 1 431 ? 23.183 -5.796 -40.415 1.00 95.75 431 LEU A CA 1
ATOM 3552 C C . LEU A 1 431 ? 24.492 -6.482 -40.006 1.00 95.75 431 LEU A C 1
ATOM 3554 O O . LEU A 1 431 ? 25.275 -6.854 -40.881 1.00 95.75 431 LEU A O 1
ATOM 3558 N N . ASN A 1 432 ? 24.677 -6.754 -38.711 1.00 95.12 432 ASN A N 1
ATOM 3559 C CA . ASN A 1 432 ? 25.859 -7.459 -38.202 1.00 95.12 432 ASN A CA 1
ATOM 3560 C C . ASN A 1 432 ? 26.004 -8.860 -38.818 1.00 95.12 432 ASN A C 1
ATOM 3562 O O . ASN A 1 432 ? 27.103 -9.285 -39.174 1.00 95.12 432 ASN A O 1
ATOM 3566 N N . TYR A 1 433 ? 24.896 -9.588 -38.978 1.00 95.94 433 TYR A N 1
ATOM 3567 C CA . TYR A 1 433 ? 24.900 -10.900 -39.626 1.00 95.94 433 TYR A CA 1
ATOM 3568 C C . TYR A 1 433 ? 25.296 -10.811 -41.107 1.00 95.94 433 TYR A C 1
ATOM 3570 O O . TYR A 1 433 ? 26.076 -11.633 -41.595 1.00 95.94 433 TYR A O 1
ATOM 3578 N N . SER A 1 434 ? 24.796 -9.803 -41.822 1.00 96.12 434 SER A N 1
ATOM 3579 C CA . SER A 1 434 ? 25.136 -9.567 -43.230 1.00 96.12 434 SER A CA 1
ATOM 3580 C C . SER A 1 434 ? 26.616 -9.210 -43.404 1.00 96.12 434 SER A C 1
ATOM 3582 O O . SER A 1 434 ? 27.271 -9.734 -44.308 1.00 96.12 434 SER A O 1
ATOM 3584 N N . GLU A 1 435 ? 27.166 -8.392 -42.504 1.00 95.19 435 GLU A N 1
ATOM 3585 C CA . GLU A 1 435 ? 28.595 -8.069 -42.462 1.00 95.19 435 GLU A CA 1
ATOM 3586 C C . GLU A 1 435 ? 29.446 -9.316 -42.181 1.00 95.19 435 GLU A C 1
ATOM 3588 O O . GLU A 1 435 ? 30.381 -9.611 -42.928 1.00 95.19 435 GLU A O 1
ATOM 3593 N N . LEU A 1 43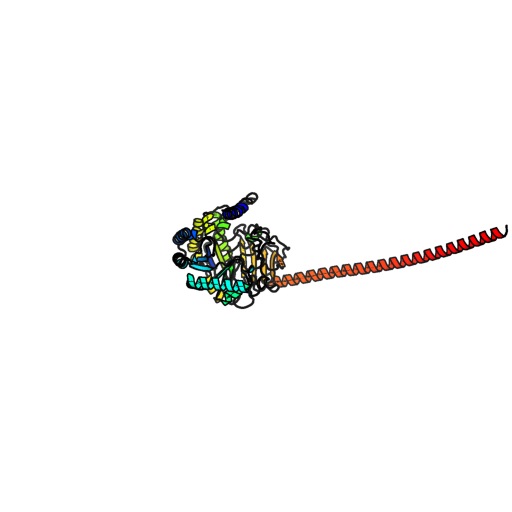6 ? 29.078 -10.114 -41.172 1.00 95.06 436 LEU A N 1
ATOM 3594 C CA . LEU A 1 436 ? 29.767 -11.365 -40.845 1.00 95.06 436 LEU A CA 1
ATOM 3595 C C . LEU A 1 436 ? 29.775 -12.336 -42.034 1.00 95.06 436 LEU A C 1
ATOM 3597 O O . LEU A 1 436 ? 30.798 -12.959 -4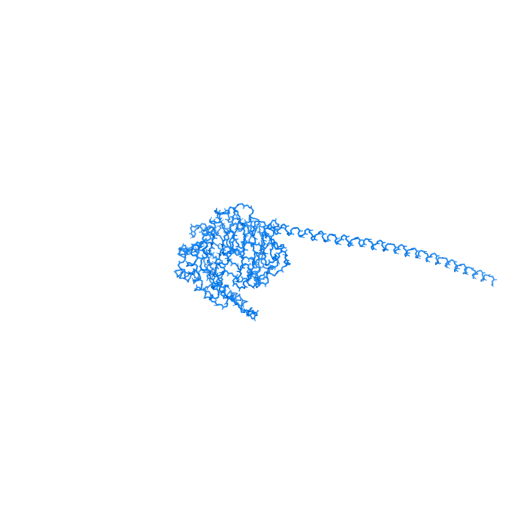2.328 1.00 95.06 436 LEU A O 1
ATOM 3601 N N . LYS A 1 437 ? 28.652 -12.441 -42.751 1.00 95.75 437 LYS A N 1
ATOM 3602 C CA . LYS A 1 437 ? 28.533 -13.268 -43.956 1.00 95.75 437 LYS A CA 1
ATOM 3603 C C . LYS A 1 437 ? 29.457 -12.780 -45.077 1.00 95.75 437 LYS A C 1
ATOM 3605 O O . LYS A 1 437 ? 30.109 -13.604 -45.719 1.00 95.75 437 LYS A O 1
ATOM 3610 N N . SER A 1 438 ? 29.549 -11.466 -45.292 1.00 95.06 438 SER A N 1
ATOM 3611 C CA . SER A 1 438 ? 30.471 -10.864 -46.267 1.00 95.06 438 SER A CA 1
ATOM 3612 C C . SER A 1 438 ? 31.936 -11.130 -45.902 1.00 95.06 438 SER A C 1
ATOM 3614 O O . SER A 1 438 ? 32.712 -11.605 -46.733 1.00 95.06 438 SER A O 1
ATOM 3616 N N . ASN A 1 439 ? 32.299 -10.928 -44.633 1.00 94.75 439 ASN A N 1
ATOM 3617 C CA . ASN A 1 439 ? 33.648 -11.182 -44.128 1.00 94.75 439 ASN A CA 1
ATOM 3618 C C . ASN A 1 439 ? 34.033 -12.664 -44.249 1.00 94.75 439 ASN A C 1
ATOM 3620 O O . ASN A 1 439 ? 35.149 -12.983 -44.655 1.00 94.75 439 ASN A O 1
ATOM 3624 N N . SER A 1 440 ? 33.098 -13.579 -43.975 1.00 95.12 440 SER A N 1
ATOM 3625 C CA . SER A 1 440 ? 33.299 -15.017 -44.185 1.00 95.12 440 SER A CA 1
ATOM 3626 C C . SER A 1 440 ? 33.534 -15.358 -45.662 1.00 95.12 440 SER A C 1
ATOM 3628 O O . SER A 1 440 ? 34.440 -16.132 -45.974 1.00 95.12 440 SER A O 1
ATOM 3630 N N . ALA A 1 441 ? 32.787 -14.745 -46.586 1.00 95.50 441 ALA A N 1
ATOM 3631 C CA . ALA A 1 441 ? 33.000 -14.935 -48.019 1.00 95.50 441 ALA A CA 1
ATOM 3632 C C . ALA A 1 441 ? 34.376 -14.410 -48.475 1.00 95.50 441 ALA A C 1
ATOM 3634 O O . ALA A 1 441 ? 35.087 -15.105 -49.204 1.00 95.50 441 ALA A O 1
ATOM 3635 N N . ALA A 1 442 ? 34.789 -13.230 -48.004 1.00 94.12 442 ALA A N 1
ATOM 3636 C CA . ALA A 1 442 ? 36.108 -12.664 -48.289 1.00 94.12 442 ALA A CA 1
ATOM 3637 C C . ALA A 1 442 ? 37.252 -13.533 -47.729 1.00 94.12 442 ALA A C 1
ATOM 3639 O O . ALA A 1 442 ? 38.264 -13.753 -48.403 1.00 94.12 442 ALA A O 1
ATOM 3640 N N . LEU A 1 443 ? 37.075 -14.087 -46.525 1.00 92.75 443 LEU A N 1
ATOM 3641 C CA . LEU A 1 443 ? 38.025 -15.023 -45.927 1.00 92.75 443 LEU A CA 1
ATOM 3642 C C . LEU A 1 443 ? 38.137 -16.312 -46.749 1.00 92.75 443 LEU A C 1
ATOM 3644 O O . LEU A 1 443 ? 39.249 -16.756 -47.026 1.00 92.75 443 LEU A O 1
ATOM 3648 N N . ASN A 1 444 ? 37.013 -16.874 -47.205 1.00 93.81 444 ASN A N 1
ATOM 3649 C CA . ASN A 1 444 ? 37.011 -18.058 -48.067 1.00 93.81 444 ASN A CA 1
ATOM 3650 C C . ASN A 1 444 ? 37.744 -17.803 -49.393 1.00 93.81 444 ASN A C 1
ATOM 3652 O O . ASN A 1 444 ? 38.540 -18.636 -49.822 1.00 93.81 444 ASN A O 1
ATOM 3656 N N . LEU A 1 445 ? 37.544 -16.639 -50.022 1.00 95.19 445 LEU A N 1
ATOM 3657 C CA . LEU A 1 445 ? 38.289 -16.253 -51.229 1.00 95.19 445 LEU A CA 1
ATOM 3658 C C . LEU A 1 445 ? 39.797 -16.151 -50.962 1.00 95.19 445 LEU A C 1
ATOM 3660 O O . LEU A 1 445 ? 40.606 -16.645 -51.750 1.00 95.19 445 LEU A O 1
ATOM 3664 N N . THR A 1 446 ? 40.176 -15.563 -49.828 1.00 93.38 446 THR A N 1
ATOM 3665 C CA . THR A 1 446 ? 41.579 -15.460 -49.401 1.00 93.38 446 THR A CA 1
ATOM 3666 C C . THR A 1 446 ? 42.189 -16.844 -49.165 1.00 93.38 446 THR A C 1
ATOM 3668 O O . THR A 1 446 ? 43.302 -17.115 -49.617 1.00 93.38 446 THR A O 1
ATOM 3671 N N . PHE A 1 447 ? 41.445 -17.747 -48.523 1.00 92.50 447 PHE A N 1
ATOM 3672 C CA . PHE A 1 447 ? 41.862 -19.127 -48.289 1.00 92.50 447 PHE A CA 1
ATOM 3673 C C . PHE A 1 447 ? 42.059 -19.899 -49.600 1.00 92.50 447 PHE A C 1
ATOM 3675 O O . PHE A 1 447 ? 43.087 -20.550 -49.780 1.00 92.50 447 PHE A O 1
ATOM 3682 N N . HIS A 1 448 ? 41.129 -19.777 -50.552 1.00 93.38 448 HIS A N 1
ATOM 3683 C CA . HIS A 1 448 ? 41.270 -20.390 -51.875 1.00 93.38 448 HIS A CA 1
ATOM 3684 C C . HIS A 1 448 ? 42.490 -19.857 -52.640 1.00 93.38 448 HIS A C 1
ATOM 3686 O O . HIS A 1 448 ? 43.215 -20.640 -53.253 1.00 93.38 448 HIS A O 1
ATOM 3692 N N . SER A 1 449 ? 42.758 -18.550 -52.563 1.00 94.00 449 SER A N 1
ATOM 3693 C CA . SER A 1 449 ? 43.959 -17.940 -53.148 1.00 94.00 449 SER A CA 1
ATOM 3694 C C . SER A 1 449 ? 45.247 -18.495 -52.524 1.00 94.00 449 SER A C 1
ATOM 3696 O O . SER A 1 449 ? 46.168 -18.904 -53.236 1.00 94.00 449 SER A O 1
ATOM 3698 N N . LEU A 1 450 ? 45.294 -18.603 -51.190 1.00 91.56 450 LEU A N 1
ATOM 3699 C CA . LEU A 1 450 ? 46.434 -19.174 -50.469 1.00 91.56 450 LEU A CA 1
ATOM 3700 C C . LEU A 1 450 ? 46.673 -20.644 -50.841 1.00 91.56 450 LEU A C 1
ATOM 3702 O O . LEU A 1 450 ? 47.816 -21.036 -51.077 1.00 91.56 450 LEU A O 1
ATOM 3706 N N . LEU A 1 451 ? 45.607 -21.442 -50.942 1.00 93.62 451 LEU A N 1
ATOM 3707 C CA . LEU A 1 451 ? 45.684 -22.841 -51.364 1.00 93.62 451 LEU A CA 1
ATOM 3708 C C . LEU A 1 451 ? 46.243 -22.976 -52.791 1.00 93.62 451 LEU A C 1
ATOM 3710 O O . LEU A 1 451 ? 47.076 -23.849 -53.051 1.00 93.62 451 LEU A O 1
ATOM 3714 N N . GLY A 1 452 ? 45.843 -22.082 -53.702 1.00 92.94 452 GLY A N 1
ATOM 3715 C CA . GLY A 1 452 ? 46.405 -22.001 -55.052 1.00 92.94 452 GLY A CA 1
ATOM 3716 C C . GLY A 1 452 ? 47.909 -21.704 -55.045 1.00 92.94 452 GLY A C 1
ATOM 3717 O O . GLY A 1 452 ? 48.683 -22.411 -55.693 1.00 92.94 452 GLY A O 1
ATOM 3718 N N . ASN A 1 453 ? 48.344 -20.721 -54.250 1.00 94.12 453 ASN A N 1
ATOM 3719 C CA . ASN A 1 453 ? 49.764 -20.384 -54.092 1.00 94.12 453 ASN A CA 1
ATOM 3720 C C . ASN A 1 453 ? 50.578 -21.544 -53.503 1.00 94.12 453 ASN A C 1
ATOM 3722 O O . ASN A 1 453 ? 51.679 -21.825 -53.979 1.00 94.12 453 ASN A O 1
ATOM 3726 N N . PHE A 1 454 ? 50.036 -22.238 -52.499 1.00 92.44 454 PHE A N 1
ATOM 3727 C CA . PHE A 1 454 ? 50.679 -23.405 -51.898 1.00 92.44 454 PHE A CA 1
ATOM 3728 C C . PHE A 1 454 ? 50.838 -24.546 -52.910 1.00 92.44 454 PHE A C 1
ATOM 3730 O O . PHE A 1 454 ? 51.917 -25.118 -53.031 1.00 92.44 454 PHE A O 1
ATOM 3737 N N . THR A 1 455 ? 49.802 -24.810 -53.711 1.00 95.19 455 THR A N 1
ATOM 3738 C CA . THR A 1 455 ? 49.843 -25.816 -54.787 1.00 95.19 455 THR A CA 1
ATOM 3739 C C . THR A 1 455 ? 50.920 -25.483 -55.826 1.00 95.19 455 THR A C 1
ATOM 3741 O O . THR A 1 455 ? 51.688 -26.354 -56.234 1.00 95.19 455 THR A O 1
ATOM 3744 N N . ALA A 1 456 ? 51.035 -24.212 -56.223 1.00 93.50 456 ALA A N 1
ATOM 3745 C CA . ALA A 1 456 ? 52.068 -23.765 -57.157 1.00 93.50 456 ALA A CA 1
ATOM 3746 C C . ALA A 1 456 ? 53.487 -23.880 -56.570 1.00 93.50 456 ALA A C 1
ATOM 3748 O O . ALA A 1 456 ? 54.428 -24.235 -57.283 1.00 93.50 456 ALA A O 1
ATOM 3749 N N . LEU A 1 457 ? 53.654 -23.585 -55.277 1.00 94.06 457 LEU A N 1
ATOM 3750 C CA . LEU A 1 457 ? 54.924 -23.755 -54.574 1.00 94.06 457 LEU A CA 1
ATOM 3751 C C . LEU A 1 457 ? 55.321 -25.233 -54.485 1.00 94.06 457 LEU A C 1
ATOM 3753 O O . LEU A 1 457 ? 56.474 -25.556 -54.763 1.00 94.06 457 LEU A O 1
ATOM 3757 N N . GLN A 1 458 ? 54.370 -26.117 -54.171 1.00 94.88 458 GLN A N 1
ATOM 3758 C CA . GLN A 1 458 ? 54.590 -27.562 -54.138 1.00 94.88 458 GLN A CA 1
ATOM 3759 C C . GLN A 1 458 ? 55.073 -28.080 -55.499 1.00 94.88 458 GLN A C 1
ATOM 3761 O O . GLN A 1 458 ? 56.095 -28.752 -55.565 1.00 94.88 458 GLN A O 1
ATOM 3766 N N . ALA A 1 459 ? 54.430 -27.675 -56.600 1.00 94.44 459 ALA A N 1
ATOM 3767 C CA . ALA A 1 459 ? 54.858 -28.068 -57.945 1.00 94.44 459 ALA A CA 1
ATOM 3768 C C . ALA A 1 459 ? 56.293 -27.607 -58.277 1.00 94.44 459 ALA A C 1
ATOM 3770 O O . ALA A 1 459 ? 57.068 -28.345 -58.888 1.00 94.44 459 ALA A O 1
ATOM 3771 N N . LYS A 1 460 ? 56.677 -26.391 -57.855 1.00 95.12 460 LYS A N 1
ATOM 3772 C CA . LYS A 1 460 ? 58.058 -25.897 -58.006 1.00 95.12 460 LYS A CA 1
ATOM 3773 C C . LYS A 1 460 ? 59.048 -26.712 -57.175 1.00 95.12 460 LYS A C 1
ATOM 3775 O O . LYS A 1 460 ? 60.130 -27.022 -57.666 1.00 95.12 460 LYS A O 1
ATOM 3780 N N . TYR A 1 461 ? 58.682 -27.049 -55.942 1.00 94.44 461 TYR A N 1
ATOM 3781 C CA . TYR A 1 461 ? 59.490 -27.884 -55.059 1.00 94.44 461 TYR A CA 1
ATOM 3782 C C . TYR A 1 461 ? 59.696 -29.289 -55.643 1.00 94.44 461 TYR A C 1
ATOM 3784 O O . TYR A 1 461 ? 60.830 -29.758 -55.716 1.00 94.44 461 TYR A O 1
ATOM 3792 N N . ASP A 1 462 ? 58.638 -29.917 -56.158 1.00 94.50 462 ASP A N 1
ATOM 3793 C CA . ASP A 1 462 ? 58.710 -31.233 -56.799 1.00 94.50 462 ASP A CA 1
ATOM 3794 C C . ASP A 1 462 ? 59.607 -31.202 -58.048 1.00 94.50 462 ASP A C 1
ATOM 3796 O O . ASP A 1 462 ? 60.458 -32.075 -58.231 1.00 94.50 462 ASP A O 1
ATOM 3800 N N . SER A 1 463 ? 59.491 -30.155 -58.875 1.00 95.19 463 SER A N 1
ATOM 3801 C CA . SER A 1 463 ? 60.372 -29.944 -60.032 1.00 95.19 463 SER A CA 1
ATOM 3802 C C . SER A 1 463 ? 61.836 -29.751 -59.627 1.00 95.19 463 SER A C 1
ATOM 3804 O O . SER A 1 463 ? 62.733 -30.241 -60.314 1.00 95.19 463 SER A O 1
ATOM 3806 N N . PHE A 1 464 ? 62.092 -29.027 -58.538 1.00 94.50 464 PHE A N 1
ATOM 3807 C CA . PHE A 1 464 ? 63.440 -28.820 -58.014 1.00 94.50 464 PHE A CA 1
ATOM 3808 C C . PHE A 1 464 ? 64.040 -30.126 -57.479 1.00 94.50 464 PHE A C 1
ATOM 3810 O O . PHE A 1 464 ? 65.176 -30.456 -57.811 1.00 94.50 464 PHE A O 1
ATOM 3817 N N . ASN A 1 465 ? 63.261 -30.917 -56.737 1.00 94.00 465 ASN A N 1
ATOM 3818 C CA . ASN A 1 465 ? 63.671 -32.245 -56.277 1.00 94.00 465 ASN A CA 1
ATOM 3819 C C . ASN A 1 465 ? 63.978 -33.191 -57.442 1.00 94.00 465 ASN A C 1
ATOM 3821 O O . ASN A 1 465 ? 64.975 -33.907 -57.402 1.00 94.00 465 ASN A O 1
ATOM 3825 N N . LEU A 1 466 ? 63.166 -33.175 -58.505 1.00 94.69 466 LEU A N 1
ATOM 3826 C CA . LEU A 1 466 ? 63.442 -33.947 -59.718 1.00 94.69 466 LEU A CA 1
ATOM 3827 C C . LEU A 1 466 ? 64.782 -33.539 -60.349 1.00 94.69 466 LEU A C 1
ATOM 3829 O O . LEU A 1 466 ? 65.568 -34.397 -60.744 1.00 94.69 466 LEU A O 1
ATOM 3833 N N . MET A 1 467 ? 65.063 -32.235 -60.412 1.00 94.25 467 MET A N 1
ATOM 3834 C CA . MET A 1 467 ? 66.334 -31.717 -60.919 1.00 94.25 467 MET A CA 1
ATOM 3835 C C . MET A 1 467 ? 67.519 -32.139 -60.038 1.00 94.25 467 MET A C 1
ATOM 3837 O O . MET A 1 467 ? 68.538 -32.563 -60.579 1.00 94.25 467 MET A O 1
ATOM 3841 N N . ILE A 1 468 ? 67.384 -32.090 -58.707 1.00 93.94 468 ILE A N 1
ATOM 3842 C CA . ILE A 1 468 ? 68.390 -32.615 -57.769 1.00 93.94 468 ILE A CA 1
ATOM 3843 C C . ILE A 1 468 ? 68.644 -34.101 -58.023 1.00 93.94 468 ILE A C 1
ATOM 3845 O O . ILE A 1 468 ? 69.796 -34.496 -58.177 1.00 93.94 468 ILE A O 1
ATOM 3849 N N . ASN A 1 469 ? 67.591 -34.912 -58.120 1.00 93.56 469 ASN A N 1
ATOM 3850 C CA . ASN A 1 469 ? 67.719 -36.350 -58.356 1.00 93.56 469 ASN A CA 1
ATOM 3851 C C . ASN A 1 469 ? 68.415 -36.648 -59.694 1.00 93.56 469 ASN A C 1
ATOM 3853 O O . ASN A 1 469 ? 69.260 -37.537 -59.763 1.00 93.56 469 ASN A O 1
ATOM 3857 N N . ASN A 1 470 ? 68.119 -35.874 -60.743 1.00 93.12 470 ASN A N 1
ATOM 3858 C CA . ASN A 1 470 ? 68.801 -35.989 -62.033 1.00 93.12 470 ASN A CA 1
ATOM 3859 C C . ASN A 1 470 ? 70.288 -35.619 -61.938 1.00 93.12 470 ASN A C 1
ATOM 3861 O O . ASN A 1 470 ? 71.125 -36.340 -62.478 1.00 93.12 470 ASN A O 1
ATOM 3865 N N . MET A 1 471 ? 70.628 -34.522 -61.249 1.00 92.81 471 MET A N 1
ATOM 3866 C CA . MET A 1 471 ? 72.026 -34.136 -61.017 1.00 92.81 471 MET A CA 1
ATOM 3867 C C . MET A 1 471 ? 72.771 -35.208 -60.217 1.00 92.81 471 MET A C 1
ATOM 3869 O O . MET A 1 471 ? 73.894 -35.555 -60.571 1.00 92.81 471 MET A O 1
ATOM 3873 N N . GLN A 1 472 ? 72.138 -35.776 -59.188 1.00 92.31 472 GLN A N 1
ATOM 3874 C CA . GLN A 1 472 ? 72.714 -36.872 -58.414 1.00 92.31 472 GLN A CA 1
ATOM 3875 C C . GLN A 1 472 ? 72.976 -38.097 -59.298 1.00 92.31 472 GLN A C 1
ATOM 3877 O O . GLN A 1 472 ? 74.082 -38.623 -59.288 1.00 92.31 472 GLN A O 1
ATOM 3882 N N . GLY A 1 473 ? 72.019 -38.488 -60.147 1.00 90.81 473 GLY A N 1
ATOM 3883 C CA . GLY A 1 473 ? 72.214 -39.585 -61.099 1.00 90.81 473 GLY A CA 1
ATOM 3884 C C . GLY A 1 473 ? 73.349 -39.332 -62.104 1.00 90.81 473 GLY A C 1
ATOM 3885 O O . GLY A 1 473 ? 74.085 -40.254 -62.451 1.00 90.81 473 GLY A O 1
ATOM 3886 N N . GLN A 1 474 ? 73.541 -38.084 -62.548 1.00 91.81 474 GLN A N 1
ATOM 3887 C CA . GLN A 1 474 ? 74.684 -37.704 -63.391 1.00 91.81 474 GLN A CA 1
ATOM 3888 C C . GLN A 1 474 ? 76.017 -37.810 -62.640 1.00 91.81 474 GLN A C 1
ATOM 3890 O O . GLN A 1 474 ? 76.987 -38.318 -63.201 1.00 91.81 474 GLN A O 1
ATOM 3895 N N . ILE A 1 475 ? 76.063 -37.359 -61.382 1.00 89.81 475 ILE A N 1
ATOM 3896 C CA . ILE A 1 475 ? 77.235 -37.493 -60.505 1.00 89.81 475 ILE A CA 1
ATOM 3897 C C . ILE A 1 475 ? 77.579 -38.973 -60.305 1.00 89.81 475 ILE A C 1
ATOM 3899 O O . ILE A 1 475 ? 78.732 -39.363 -60.481 1.00 89.81 475 ILE A O 1
ATOM 3903 N N . ASP A 1 476 ? 76.585 -39.810 -60.011 1.00 89.69 476 ASP A N 1
ATOM 3904 C CA . ASP A 1 476 ? 76.774 -41.247 -59.808 1.00 89.69 476 ASP A CA 1
ATOM 3905 C C . ASP A 1 476 ? 77.282 -41.935 -61.091 1.00 89.69 476 ASP A C 1
ATOM 3907 O O . ASP A 1 476 ? 78.195 -42.759 -61.035 1.00 89.69 476 ASP A O 1
ATOM 3911 N N . SER A 1 477 ? 76.766 -41.551 -62.266 1.00 87.00 477 SER A N 1
ATOM 3912 C CA . SER A 1 477 ? 77.246 -42.054 -63.563 1.00 87.00 477 SER A CA 1
ATOM 3913 C C . SER A 1 477 ? 78.684 -41.629 -63.876 1.00 87.00 477 SER A C 1
ATOM 3915 O O . SER A 1 477 ? 79.440 -42.414 -64.452 1.00 87.00 477 SER A O 1
ATOM 3917 N N . LEU A 1 478 ? 79.069 -40.397 -63.529 1.00 86.12 478 LEU A N 1
ATOM 3918 C CA . LEU A 1 478 ? 80.448 -39.923 -63.674 1.00 86.12 478 LEU A CA 1
ATOM 3919 C C . LEU A 1 478 ? 81.389 -40.730 -62.774 1.00 86.12 478 LEU A C 1
ATOM 3921 O O . LEU A 1 478 ? 82.420 -41.196 -63.251 1.00 86.12 478 LEU A O 1
ATOM 3925 N N . ASN A 1 479 ? 80.997 -40.973 -61.522 1.00 85.12 479 ASN A N 1
ATOM 3926 C CA . ASN A 1 479 ? 81.775 -41.761 -60.560 1.00 85.12 479 ASN A CA 1
ATOM 3927 C C . ASN A 1 479 ? 81.963 -43.236 -60.960 1.00 85.12 479 ASN A C 1
ATOM 3929 O O . ASN A 1 479 ? 82.863 -43.875 -60.438 1.00 85.12 479 ASN A O 1
ATOM 3933 N N . LEU A 1 480 ? 81.129 -43.787 -61.850 1.00 81.38 480 LEU A N 1
ATOM 3934 C CA . LEU A 1 480 ? 81.295 -45.144 -62.397 1.00 81.38 480 LEU A CA 1
ATOM 3935 C C . LEU A 1 480 ? 82.238 -45.207 -63.612 1.00 81.38 480 LEU A C 1
ATOM 3937 O O . LEU A 1 480 ? 82.642 -46.296 -64.015 1.00 81.38 480 LEU A O 1
ATOM 3941 N N . THR A 1 481 ? 82.521 -44.063 -64.242 1.00 76.62 481 THR A N 1
ATOM 3942 C CA . THR A 1 481 ? 83.340 -43.974 -65.465 1.00 76.62 481 THR A CA 1
ATOM 3943 C C . THR A 1 481 ? 84.821 -43.726 -65.154 1.00 76.62 481 THR A C 1
ATOM 3945 O O . THR A 1 481 ? 85.683 -44.063 -65.968 1.00 76.62 481 THR A O 1
ATOM 3948 N N . PHE A 1 482 ? 85.106 -43.140 -63.991 1.00 64.62 482 PHE A N 1
ATOM 3949 C CA . PHE A 1 482 ? 86.442 -43.011 -63.403 1.00 64.62 482 PHE A CA 1
ATOM 3950 C C . PHE A 1 482 ? 86.700 -44.157 -62.426 1.00 64.62 482 PHE A C 1
ATOM 3952 O O . PHE A 1 482 ? 87.884 -44.546 -62.302 1.00 64.62 482 PHE A O 1
#

pLDDT: mean 91.04, std 16.53, range [28.73, 98.81]

Secondary structure (DSSP, 8-state):
--SHHHHHHHHHHHHTTTT---------------TT---TTS-EEEEEEEEE--GGGHHHHHHHHHHH----EEEEE--BTTTB-GGG-HHHHHHHHHHEEEEEBP--GGGS-HHHHHHHHHHHHHHHHHHHSS--SEEE-SS--HHHHHHHHHTT--EEEEE-TTEEEETTEEE-S--SS-EEEETTEEEEEPSSS--PEEEESSPBPTTHHHHTBTT-BS-HHHHHHHTTT-HHHHHHHHHHHHHHHHHHEES-EEEEEEEEHHHHHHTT-HHHHHHHHHHHHHHSGGGB--HHHHHHHHHHH-SSPPPEEEEEE-TTT--EEEEEE-SSEEEEEETTEEEEEEEGGGPPPPGGGT------TTS-TT-GGGSEE-PPPPSEE----SBTSPPP-S--EE--S-GGGHHHHHHHHHHHHHHHHHHHHHHHHHHHHHHHHHHHHHHHHHHHHHHHHHHHHHHHHHHHHHHHHHHHHHHTT-